Protein AF-A0A1F3NLD8-F1 (afdb_monomer)

Mean predicted aligned error: 16.27 Å

Solvent-accessible surface area (backbone atoms only — not comparable to full-atom values): 31834 Å² total; per-residue (Å²): 136,88,82,84,82,82,84,81,82,82,79,84,76,84,75,80,78,71,75,80,66,78,69,63,44,38,38,40,28,36,40,31,40,62,8,30,42,39,36,47,90,95,42,33,34,37,33,23,54,41,36,71,44,23,87,94,56,35,50,50,44,51,75,68,54,52,52,34,59,31,58,46,32,85,92,45,36,81,42,47,35,37,39,37,29,41,70,52,49,48,31,30,29,64,68,44,48,56,42,24,49,67,55,30,80,78,30,34,36,41,28,18,56,71,46,53,57,60,44,47,75,45,52,79,60,32,71,79,45,51,95,41,51,44,77,53,70,48,59,85,30,24,48,41,83,47,77,59,90,71,38,38,33,39,40,31,22,37,56,32,67,56,81,96,33,65,86,50,59,27,30,19,37,40,39,35,45,93,66,40,34,41,31,37,38,46,64,42,34,66,91,54,53,88,68,46,71,41,79,63,45,29,82,66,39,23,30,31,25,42,27,25,50,62,40,58,32,81,93,30,24,63,51,35,46,67,46,41,37,25,54,27,34,30,47,28,53,45,34,68,84,52,52,75,48,50,72,64,73,32,73,93,47,65,83,60,46,45,63,66,44,67,81,89,50,71,68,42,70,47,77,42,70,48,57,88,40,89,54,60,64,38,44,59,33,22,28,21,59,84,82,30,40,73,86,40,92,13,37,86,95,40,16,14,29,39,67,55,54,51,34,58,58,41,20,44,56,96,59,57,37,36,29,39,31,33,36,52,38,69,43,75,31,70,51,59,31,59,45,43,63,69,54,86,58,82,98,47,60,39,37,40,31,27,68,45,37,64,70,40,92,85,46,43,62,78,38,38,19,33,40,35,55,70,39,55,81,15,69,49,55,56,95,73,30,16,36,41,43,35,37,40,64,55,54,35,34,39,41,31,18,38,30,36,47,31,32,64,65,83,98,50,42,28,24,54,33,33,22,83,49,65,87,33,36,40,36,38,44,31,32,26,36,34,44,25,32,90,90,60,20,40,23,45,23,47,32,37,33,35,36,32,29,40,34,35,32,22,24,31,34,35,32,19,39,26,36,34,33,39,52,59,95,83,75,93,76,81,30,46,65,27,35,44,29,27,20,32,34,33,48,15,49,21,54,30,35,43,31,48,60,33,70,66,41,40,40,33,40,29,38,39,30,53,16,46,19,47,34,34,33,36,70,85,38,80,66,72,49,43,49,39,33,50,26,38,49,21,70,47,77,28,69,36,24,35,27,61,100,85,50,77,39,81,43,89,78,52,66,48,75,41,70,62,43,68,74,72,66,75,44,59,38,63,71,62,47,96,91,65,73,51,80,73,64,61,87,51,78,78,54,76,59,56,74,24,56,33,89,93,24,70,63,40,88,69,54,39,16,46,36,91,53,86,82,129

Radius of gyration: 28.59 Å; Cα contacts (8 Å, |Δi|>4): 1569; chains: 1; bounding box: 75×77×83 Å

Foldseek 3Di:
DDDDDDDDDDDDDPPPPDPCPLQLKWKWWFAWFLWIFIDHRPATEIFLNQAADQVVFTDHGDPVSNCCCLQLDPPNHPHAEYEAQWDDRSRDDLVSVLSNCVNNVNYAYEYAPRSLVSNCVPVVSCVVRVVRYDHDQDPALAWDWDDDPQKIKIWGQAAAPDPVCRVIRGTWIWIDGLLATETRRGRHDLVCNVSHDYDQQLVSAHQEYADEPNCLDLVNLVSVCRRHVHQEYEYGNHGLVVQVCSVVVCPVPVPSDHNYHYDNDRRDMDMGRGDVPPPLSQQEFEEELPQEDLPFPRHPVHHHNAPLSVLVVCAEAPGRHQHYEYWQDEHEAQAARENHHPHDCVVHAREYEYPAALQRLPDFPSRAYEYDYPYFQCRPPNVQSEGEHYEYAAARYEYGRHEYWFYQDPPHAYEDEEYPDAAHEHYEYALYEYDADPPGGAHNEPYEHHAAQAEYEQYEHELYAADYHHDDDDDDDAHYNAEYALAEAENYQECHEYEGHEQHYDAELYEHANYQEDYEYEPPHPHQEHEHEQYEHEHYNADYWYDDPPDIDHDDGYYHYYNYHYDFHFDADDLADPPDGDPPCVPPPQGSRHRHTDPPGPSNPSNRHSHPDDDD

pLDDT: mean 88.08, std 15.3, range [26.8, 98.88]

Structure (mmCIF, N/CA/C/O backbone):
data_AF-A0A1F3NLD8-F1
#
_entry.id   AF-A0A1F3NLD8-F1
#
loop_
_atom_site.group_PDB
_atom_site.id
_atom_site.type_symbol
_atom_site.label_atom_id
_atom_site.label_alt_id
_atom_site.label_comp_id
_atom_site.label_asym_id
_atom_site.label_entity_id
_atom_site.label_seq_id
_atom_site.pdbx_PDB_ins_code
_atom_site.Cartn_x
_atom_site.Cartn_y
_atom_site.Cartn_z
_atom_site.occupancy
_atom_site.B_iso_or_equiv
_atom_site.auth_seq_id
_atom_site.auth_comp_id
_atom_site.auth_asym_id
_atom_site.auth_atom_id
_atom_site.pdbx_PDB_model_num
ATOM 1 N N . MET A 1 1 ? -52.197 -52.052 -1.174 1.00 41.97 1 MET A N 1
ATOM 2 C CA . MET A 1 1 ? -51.041 -51.246 -1.622 1.00 41.97 1 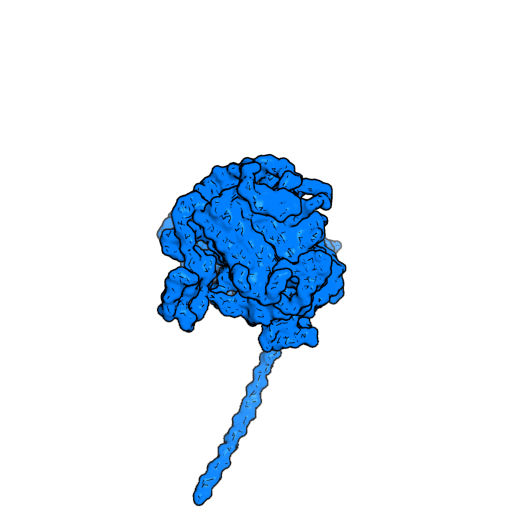MET A CA 1
ATOM 3 C C . MET A 1 1 ? -50.891 -50.098 -0.632 1.00 41.97 1 MET A C 1
ATOM 5 O O . MET A 1 1 ? -51.813 -49.304 -0.516 1.00 41.97 1 MET A O 1
ATOM 9 N N . LYS A 1 2 ? -49.842 -50.119 0.200 1.00 33.78 2 LYS A N 1
ATOM 10 C CA . LYS A 1 2 ? -49.621 -49.156 1.293 1.00 33.78 2 LYS A CA 1
ATOM 11 C C . LYS A 1 2 ? -49.072 -47.845 0.718 1.00 33.78 2 LYS A C 1
ATOM 13 O O . LYS A 1 2 ? -48.044 -47.886 0.050 1.00 33.78 2 LYS A O 1
ATOM 18 N N . LEU A 1 3 ? -49.722 -46.714 0.993 1.00 33.53 3 LEU A N 1
ATOM 19 C CA . LEU A 1 3 ? -49.124 -45.386 0.837 1.00 33.53 3 LEU A CA 1
ATOM 20 C C . LEU A 1 3 ? -48.505 -45.000 2.187 1.00 33.53 3 LEU A C 1
ATOM 22 O O . LEU A 1 3 ? -49.221 -44.868 3.177 1.00 33.53 3 LEU A O 1
ATOM 26 N N . ASN A 1 4 ? -47.180 -44.870 2.233 1.00 34.59 4 ASN A N 1
ATOM 27 C CA . ASN A 1 4 ? -46.464 -44.351 3.395 1.00 34.59 4 ASN A CA 1
ATOM 28 C C . ASN A 1 4 ? -46.577 -42.823 3.411 1.00 34.59 4 ASN A C 1
ATOM 30 O O . ASN A 1 4 ? -46.103 -42.155 2.495 1.00 34.59 4 ASN A O 1
ATOM 34 N N . LEU A 1 5 ? -47.189 -42.285 4.465 1.00 32.62 5 LEU A N 1
ATOM 35 C CA . LEU A 1 5 ? -47.195 -40.861 4.782 1.00 32.62 5 LEU A CA 1
ATOM 36 C C . LEU A 1 5 ? -45.910 -40.551 5.568 1.00 32.62 5 LEU A C 1
ATOM 38 O O . LEU A 1 5 ? -45.752 -41.003 6.701 1.00 32.62 5 LEU A O 1
ATOM 42 N N . ILE A 1 6 ? -44.968 -39.835 4.956 1.00 36.41 6 ILE A N 1
ATOM 43 C CA . ILE A 1 6 ? -43.751 -39.358 5.625 1.00 36.41 6 ILE A CA 1
ATOM 44 C C . ILE A 1 6 ? -44.083 -38.014 6.282 1.00 36.41 6 ILE A C 1
ATOM 46 O O . ILE A 1 6 ? -44.317 -37.025 5.593 1.00 36.41 6 ILE A O 1
ATOM 50 N N . TYR A 1 7 ? -44.104 -37.979 7.615 1.00 31.14 7 TYR A N 1
ATOM 51 C CA . TYR A 1 7 ? -44.131 -36.741 8.395 1.00 31.14 7 TYR A CA 1
ATOM 52 C C . TYR A 1 7 ? -42.697 -36.216 8.544 1.00 31.14 7 TYR A C 1
ATOM 54 O O . TYR A 1 7 ? -41.892 -36.811 9.258 1.00 31.14 7 TYR A O 1
ATOM 62 N N . ILE A 1 8 ? -42.372 -35.109 7.872 1.00 34.38 8 ILE A N 1
ATOM 63 C CA . ILE A 1 8 ? -41.111 -34.380 8.068 1.00 34.38 8 ILE A CA 1
ATOM 64 C C . ILE A 1 8 ? -41.337 -33.343 9.172 1.00 34.38 8 ILE A C 1
ATOM 66 O O . ILE A 1 8 ? -42.045 -32.357 8.977 1.00 34.38 8 ILE A O 1
ATOM 70 N N . PHE A 1 9 ? -40.744 -33.580 10.341 1.00 30.14 9 PHE A N 1
ATOM 71 C CA . PHE A 1 9 ? -40.618 -32.585 11.405 1.00 30.14 9 PHE A CA 1
ATOM 72 C C . PHE A 1 9 ? -39.581 -31.536 10.976 1.00 30.14 9 PHE A C 1
ATOM 74 O O . PHE A 1 9 ? -38.392 -31.835 10.896 1.00 30.14 9 PHE A O 1
ATOM 81 N N . PHE A 1 10 ? -40.020 -30.307 10.698 1.00 30.36 10 PHE A N 1
ATOM 82 C CA . PHE A 1 10 ? -39.120 -29.163 10.552 1.00 30.36 10 PHE A CA 1
ATOM 83 C C . PHE A 1 10 ? -38.750 -28.639 11.942 1.00 30.36 10 PHE A C 1
ATOM 85 O O . PHE A 1 10 ? -39.520 -27.925 12.584 1.00 30.36 10 PHE A O 1
ATOM 92 N N . THR A 1 11 ? -37.560 -28.999 12.414 1.00 28.92 11 THR A N 1
ATOM 93 C CA . THR A 1 11 ? -36.934 -28.351 13.568 1.00 28.92 11 THR A CA 1
ATOM 94 C C . THR A 1 11 ? -36.457 -26.968 13.124 1.00 28.92 11 THR A C 1
ATOM 96 O O . THR A 1 11 ? -35.502 -26.851 12.360 1.00 28.92 11 THR A O 1
ATOM 99 N N . PHE A 1 12 ? -37.137 -25.910 13.571 1.00 27.73 12 PHE A N 1
ATOM 100 C CA . PHE A 1 12 ? -36.680 -24.531 13.400 1.00 27.73 12 PHE A CA 1
ATOM 101 C C . PHE A 1 12 ? -35.401 -24.327 14.228 1.00 27.73 12 PHE A C 1
ATOM 103 O O . PHE A 1 12 ? -35.458 -24.122 15.439 1.00 27.73 12 PHE A O 1
ATOM 110 N N . ILE A 1 13 ? -34.237 -24.399 13.581 1.00 32.03 13 ILE A N 1
ATOM 111 C CA . ILE A 1 13 ? -32.993 -23.873 14.146 1.00 32.03 13 ILE A CA 1
ATOM 112 C C . ILE A 1 13 ? -33.021 -22.366 13.890 1.00 32.03 13 ILE A C 1
ATOM 114 O O . ILE A 1 13 ? -32.826 -21.911 12.764 1.00 32.03 13 ILE A O 1
ATOM 118 N N . LEU A 1 14 ? -33.300 -21.588 14.936 1.00 26.80 14 LEU A N 1
ATOM 119 C CA . LEU A 1 14 ? -33.039 -20.151 14.958 1.00 26.80 14 LEU A CA 1
ATOM 120 C C . LEU A 1 14 ? -31.521 -19.946 14.869 1.00 26.80 14 LEU A C 1
ATOM 122 O O . LEU A 1 14 ? -30.826 -19.918 15.882 1.00 26.80 14 LEU A O 1
ATOM 126 N N . ILE A 1 15 ? -30.998 -19.838 13.647 1.00 34.56 15 ILE A N 1
ATOM 127 C CA . ILE A 1 15 ? -29.650 -19.323 13.419 1.00 34.56 15 ILE A CA 1
ATOM 128 C C . ILE A 1 15 ? -29.742 -17.819 13.643 1.00 34.56 15 ILE A C 1
ATOM 130 O O . ILE A 1 15 ? -30.297 -17.074 12.835 1.00 34.56 15 ILE A O 1
ATOM 134 N N . ASN A 1 16 ? -29.250 -17.392 14.798 1.00 28.16 16 ASN A N 1
ATOM 135 C CA . ASN A 1 16 ? -29.065 -15.996 15.135 1.00 28.16 16 ASN A CA 1
ATOM 136 C C . ASN A 1 16 ? -27.980 -15.448 14.190 1.00 28.16 16 ASN A C 1
ATOM 138 O O . ASN A 1 16 ? -26.789 -15.572 14.470 1.00 28.16 16 ASN A O 1
ATOM 142 N N . ASN A 1 17 ? -28.382 -14.923 13.028 1.00 33.75 17 ASN A N 1
ATOM 143 C CA . ASN A 1 17 ? -27.496 -14.215 12.105 1.00 33.75 17 ASN A CA 1
ATOM 144 C C . ASN A 1 17 ? -27.123 -12.870 12.736 1.00 33.75 17 ASN A C 1
ATOM 146 O O . ASN A 1 17 ? -27.662 -11.820 12.388 1.00 33.75 17 ASN A O 1
ATOM 150 N N . GLY A 1 18 ? -26.212 -12.921 13.706 1.00 27.56 18 GLY A N 1
ATOM 151 C CA . GLY A 1 18 ? -25.460 -11.758 14.134 1.00 27.56 18 GLY A CA 1
ATOM 152 C C . GLY A 1 18 ? -24.678 -11.251 12.933 1.00 27.56 18 GLY A C 1
ATOM 153 O O . GLY A 1 18 ? -23.719 -11.880 12.497 1.00 27.56 18 GLY A O 1
ATOM 154 N N . ILE A 1 19 ? -25.133 -10.131 12.382 1.00 33.38 19 ILE A N 1
ATOM 155 C CA . ILE A 1 19 ? -24.363 -9.271 11.491 1.00 33.38 19 ILE A CA 1
ATOM 156 C C . ILE A 1 19 ? -22.992 -9.090 12.158 1.00 33.38 19 ILE A C 1
ATOM 158 O O . ILE A 1 19 ? -22.916 -8.521 13.248 1.00 33.38 19 ILE A O 1
ATOM 162 N N . LEU A 1 20 ? -21.922 -9.616 11.555 1.00 30.72 20 LEU A N 1
ATOM 163 C CA . LEU A 1 20 ? -20.548 -9.350 11.984 1.00 30.72 20 LEU A CA 1
ATOM 164 C C . LEU A 1 20 ? -20.231 -7.894 11.628 1.00 30.72 20 LEU A C 1
ATOM 166 O O . LEU A 1 20 ? -19.547 -7.601 10.653 1.00 30.72 20 LEU A O 1
ATOM 170 N N . TYR A 1 21 ? -20.761 -6.960 12.418 1.00 34.06 21 TYR A N 1
ATOM 171 C CA . TYR A 1 21 ? -20.132 -5.660 12.572 1.00 34.06 21 TYR A CA 1
ATOM 172 C C . TYR A 1 21 ? -18.683 -5.947 12.964 1.00 34.06 21 TYR A C 1
ATOM 174 O O . TYR A 1 21 ? -18.454 -6.613 13.977 1.00 34.06 21 TYR A O 1
ATOM 182 N N . GLY A 1 22 ? -17.715 -5.501 12.157 1.00 44.06 22 GLY A N 1
ATOM 183 C CA . GLY A 1 22 ? -16.320 -5.476 12.586 1.00 44.06 22 GLY A CA 1
ATOM 184 C C . GLY A 1 22 ? -16.294 -4.836 13.968 1.00 44.06 22 GLY A C 1
ATOM 185 O O . GLY A 1 22 ? -16.783 -3.720 14.143 1.00 44.06 22 GLY A O 1
ATOM 186 N N . ASN A 1 23 ? -15.881 -5.596 14.979 1.00 56.28 23 ASN A N 1
ATOM 187 C CA . ASN A 1 23 ? -16.022 -5.164 16.360 1.00 56.28 23 ASN A CA 1
ATOM 188 C C . ASN A 1 23 ? -15.139 -3.919 16.517 1.00 56.28 23 ASN A C 1
ATOM 190 O O . ASN A 1 23 ? -13.928 -4.045 16.364 1.00 56.28 23 ASN A O 1
ATOM 194 N N . ASN A 1 24 ? -15.700 -2.723 16.747 1.00 77.12 24 ASN A N 1
ATOM 195 C CA . ASN A 1 24 ? -14.964 -1.443 16.861 1.00 77.12 24 ASN A CA 1
ATOM 196 C C . ASN A 1 24 ? -14.190 -1.347 18.181 1.00 77.12 24 ASN A C 1
ATOM 198 O O . ASN A 1 24 ? -14.251 -0.368 18.923 1.00 77.12 24 ASN A O 1
ATOM 202 N N . THR A 1 25 ? -13.518 -2.431 18.521 1.00 88.25 25 THR A N 1
ATOM 203 C CA . THR A 1 25 ? -12.929 -2.646 19.815 1.00 88.25 25 THR A CA 1
ATOM 204 C C . THR A 1 25 ? -11.497 -3.088 19.656 1.00 88.25 25 THR A C 1
ATOM 206 O O . THR A 1 25 ? -11.196 -3.950 18.827 1.00 88.25 25 THR A O 1
ATOM 209 N N . ILE A 1 26 ? -10.651 -2.546 20.513 1.00 96.31 26 ILE A N 1
ATOM 210 C CA . ILE A 1 26 ? -9.316 -3.055 20.779 1.00 96.31 26 ILE A CA 1
ATOM 211 C C . ILE A 1 26 ? -9.384 -3.713 22.151 1.00 96.31 26 ILE A C 1
ATOM 213 O O . ILE A 1 26 ? -9.792 -3.082 23.131 1.00 96.31 26 ILE A O 1
ATOM 217 N N . SER A 1 27 ? -9.025 -4.990 22.230 1.00 97.19 27 SER A N 1
ATOM 218 C CA . SER A 1 27 ? -8.892 -5.663 23.519 1.00 97.19 27 SER A CA 1
ATOM 219 C C . SER A 1 27 ? -7.446 -5.584 23.978 1.00 97.19 27 SER A C 1
ATOM 221 O O . SER A 1 27 ? -6.538 -5.968 23.250 1.00 97.19 27 SER A O 1
ATOM 223 N N . VAL A 1 28 ? -7.235 -5.111 25.201 1.00 98.50 28 VAL A N 1
ATOM 224 C CA . VAL A 1 28 ? -5.916 -5.049 25.830 1.00 98.50 28 VAL A CA 1
ATOM 225 C C . VAL A 1 28 ? -5.967 -5.855 27.117 1.00 98.50 28 VAL A C 1
ATOM 227 O O . VAL A 1 28 ? -6.771 -5.567 28.008 1.00 98.50 28 VAL A O 1
ATOM 230 N N . THR A 1 29 ? -5.115 -6.868 27.215 1.00 98.38 29 THR A N 1
ATOM 231 C CA . THR A 1 29 ? -4.872 -7.619 28.446 1.00 98.38 29 THR A CA 1
ATOM 232 C C . THR A 1 29 ? -3.544 -7.169 29.033 1.00 98.38 29 THR A C 1
ATOM 234 O O . THR A 1 29 ? -2.499 -7.306 28.400 1.00 98.38 29 THR A O 1
ATOM 237 N N . TYR A 1 30 ? -3.588 -6.630 30.248 1.00 98.44 30 TYR A N 1
ATOM 238 C CA . TYR A 1 30 ? -2.396 -6.224 30.982 1.00 98.44 30 TYR A CA 1
ATOM 239 C C . TYR A 1 30 ? -1.665 -7.448 31.522 1.00 98.44 30 TYR A C 1
ATOM 241 O O . TYR A 1 30 ? -2.232 -8.189 32.322 1.00 98.44 30 TYR A O 1
ATOM 249 N N . ILE A 1 31 ? -0.422 -7.667 31.098 1.00 98.19 31 ILE A N 1
ATOM 250 C CA . ILE A 1 31 ? 0.410 -8.770 31.589 1.00 98.19 31 ILE A CA 1
ATOM 251 C C . ILE A 1 31 ? 1.012 -8.343 32.934 1.00 98.19 31 ILE A C 1
ATOM 253 O O . ILE A 1 31 ? 0.615 -8.863 33.979 1.00 98.19 31 ILE A O 1
ATOM 257 N N . ALA A 1 32 ? 1.922 -7.367 32.904 1.00 97.25 32 ALA A N 1
ATOM 258 C CA . ALA A 1 32 ? 2.483 -6.639 34.044 1.00 97.25 32 ALA A CA 1
ATOM 259 C C . ALA A 1 32 ? 3.378 -5.493 33.522 1.00 97.25 32 ALA A C 1
ATOM 261 O O . ALA A 1 32 ? 3.813 -5.553 32.382 1.00 97.25 32 ALA A O 1
ATOM 262 N N . ASN A 1 33 ? 3.696 -4.489 34.343 1.00 96.88 33 ASN A N 1
ATOM 263 C CA . ASN A 1 33 ? 4.554 -3.334 34.017 1.00 96.88 33 ASN A CA 1
ATOM 264 C C . ASN A 1 33 ? 4.178 -2.585 32.715 1.00 96.88 33 ASN A C 1
ATOM 266 O O . ASN A 1 33 ? 3.201 -1.835 32.699 1.00 96.88 33 ASN A O 1
ATOM 270 N N . CYS A 1 34 ? 4.960 -2.788 31.655 1.00 95.50 34 CYS A N 1
ATOM 271 C CA . CYS A 1 34 ? 4.807 -2.302 30.280 1.00 95.50 34 CYS A CA 1
ATOM 272 C C . CYS A 1 34 ? 4.318 -3.407 29.322 1.00 95.50 34 CYS A C 1
ATOM 274 O O . CYS A 1 34 ? 4.110 -3.170 28.142 1.00 95.50 34 CYS A O 1
ATOM 276 N N . GLY A 1 35 ? 4.105 -4.620 29.828 1.00 98.31 35 GLY A N 1
ATOM 277 C CA . GLY A 1 35 ? 3.708 -5.783 29.058 1.00 98.31 35 GLY A CA 1
ATOM 278 C C . GLY A 1 35 ? 2.213 -5.858 28.788 1.00 98.31 35 GLY A C 1
ATOM 279 O O . GLY A 1 35 ? 1.398 -5.915 29.720 1.00 98.31 35 GLY A O 1
ATOM 280 N N . PHE A 1 36 ? 1.849 -5.970 27.512 1.00 98.75 36 PHE A N 1
ATOM 281 C CA . PHE A 1 36 ? 0.462 -6.098 27.068 1.00 98.75 36 PHE A CA 1
ATOM 282 C C . PHE A 1 36 ? 0.289 -7.182 26.007 1.00 98.75 36 PHE A C 1
ATOM 284 O O . PHE A 1 36 ? 1.132 -7.371 25.131 1.00 98.75 36 PHE A O 1
ATOM 291 N N . LEU A 1 37 ? -0.859 -7.856 26.063 1.00 98.69 37 LEU A N 1
ATOM 292 C CA . LEU A 1 37 ? -1.423 -8.597 24.941 1.00 98.69 37 LEU A CA 1
ATOM 293 C C . LEU A 1 37 ? -2.521 -7.734 24.315 1.00 98.69 37 LEU A C 1
ATOM 295 O O . LEU A 1 37 ? -3.524 -7.430 24.965 1.00 98.69 37 LEU A O 1
ATOM 299 N N . VAL A 1 38 ? -2.320 -7.345 23.065 1.00 98.50 38 VAL A N 1
ATOM 300 C CA . VAL A 1 38 ? -3.222 -6.506 22.280 1.00 98.50 38 VAL A CA 1
ATOM 301 C C . VAL A 1 38 ? -3.880 -7.367 21.208 1.00 98.50 38 VAL A C 1
ATOM 303 O O . VAL A 1 38 ? -3.201 -8.033 20.429 1.00 98.50 38 VAL A O 1
ATOM 306 N N . GLU A 1 39 ? -5.208 -7.355 21.170 1.00 97.44 39 GLU A N 1
ATOM 307 C CA . GLU A 1 39 ? -6.008 -8.055 20.169 1.00 97.44 39 GLU A CA 1
ATOM 308 C C . GLU A 1 39 ? -6.817 -7.032 19.363 1.00 97.44 39 GLU A C 1
ATOM 310 O O . GLU A 1 39 ? -7.649 -6.297 19.918 1.00 97.44 39 GLU A O 1
ATOM 315 N N . ILE A 1 40 ? -6.557 -6.987 18.055 1.00 94.50 40 ILE A N 1
ATOM 316 C CA . ILE A 1 40 ? -7.223 -6.110 17.089 1.00 94.50 40 ILE A CA 1
ATOM 317 C C . ILE A 1 40 ? -7.675 -6.965 15.910 1.00 94.50 40 ILE A C 1
ATOM 319 O O . ILE A 1 40 ? -6.847 -7.513 15.190 1.00 94.50 40 ILE A O 1
ATOM 323 N N . ASP A 1 41 ? -8.989 -7.070 15.714 1.00 88.50 41 ASP A N 1
ATOM 324 C CA . ASP A 1 41 ? -9.587 -7.986 14.736 1.00 88.50 41 ASP A CA 1
ATOM 325 C C . ASP A 1 41 ? -9.088 -9.429 14.928 1.00 88.50 41 ASP A C 1
ATOM 327 O O . ASP A 1 41 ? -9.310 -10.011 15.989 1.00 88.50 41 ASP A O 1
ATOM 331 N N . ASP A 1 42 ? -8.435 -10.005 13.922 1.00 88.06 42 ASP A N 1
ATOM 332 C CA . ASP A 1 42 ? -7.842 -11.342 13.935 1.00 88.06 42 ASP A CA 1
ATOM 333 C C . ASP A 1 42 ? -6.353 -11.343 14.330 1.00 88.06 42 ASP A C 1
ATOM 335 O O . ASP A 1 42 ? -5.711 -12.393 14.302 1.00 88.06 42 ASP A O 1
ATOM 339 N N . GLN A 1 43 ? -5.799 -10.185 14.708 1.00 94.56 43 GLN A N 1
ATOM 340 C CA . GLN A 1 43 ? -4.396 -10.028 15.086 1.00 94.56 43 GLN A CA 1
ATOM 341 C C . GLN A 1 43 ? -4.224 -10.054 16.604 1.00 94.56 43 GLN A C 1
ATOM 343 O O . GLN A 1 43 ? -4.896 -9.327 17.338 1.00 94.56 43 GLN A O 1
ATOM 348 N N . LYS A 1 44 ? -3.263 -10.852 17.066 1.00 97.25 44 LYS A N 1
ATOM 349 C CA . LYS A 1 44 ? -2.857 -11.003 18.461 1.00 97.25 44 LYS A CA 1
ATOM 350 C C . LYS A 1 44 ? -1.372 -10.665 18.611 1.00 97.25 44 LYS A C 1
ATOM 352 O O . LYS A 1 44 ? -0.504 -11.325 18.033 1.00 97.25 44 LYS A O 1
ATOM 357 N N . ILE A 1 45 ? -1.094 -9.618 19.385 1.00 98.56 45 ILE A N 1
ATOM 358 C CA . ILE A 1 45 ? 0.209 -8.950 19.458 1.00 98.56 45 ILE A CA 1
ATOM 359 C C . ILE A 1 45 ? 0.660 -8.874 20.918 1.00 98.56 45 ILE A C 1
ATOM 361 O O . ILE A 1 45 ? -0.081 -8.379 21.765 1.00 98.56 45 ILE A O 1
ATOM 365 N N . ILE A 1 46 ? 1.870 -9.340 21.223 1.00 98.69 46 ILE A N 1
ATOM 366 C CA . ILE A 1 46 ? 2.513 -9.126 22.529 1.00 98.69 46 ILE A CA 1
ATOM 367 C C . ILE A 1 46 ? 3.496 -7.965 22.400 1.00 98.69 46 ILE A C 1
ATOM 369 O O . ILE A 1 46 ? 4.300 -7.952 21.473 1.00 98.69 46 ILE A O 1
ATOM 373 N N . ILE A 1 47 ? 3.461 -7.022 23.339 1.00 98.69 47 ILE A N 1
ATOM 374 C CA . ILE A 1 47 ? 4.391 -5.886 23.414 1.00 98.69 47 ILE A CA 1
ATOM 375 C C . ILE A 1 47 ? 4.992 -5.882 24.812 1.00 98.69 47 ILE A C 1
ATOM 377 O O . ILE A 1 47 ? 4.222 -5.922 25.771 1.00 98.69 47 ILE A O 1
ATOM 381 N N . ASP A 1 48 ? 6.324 -5.920 24.917 1.00 98.44 48 ASP A N 1
ATOM 382 C CA . ASP A 1 48 ? 7.095 -5.889 26.176 1.00 98.44 48 ASP A CA 1
ATOM 383 C C . ASP A 1 48 ? 6.567 -6.843 27.267 1.00 98.44 48 ASP A C 1
ATOM 385 O O . ASP A 1 48 ? 6.633 -6.577 28.461 1.00 98.44 48 ASP A O 1
ATOM 389 N N . GLY A 1 49 ? 5.975 -7.972 26.864 1.00 97.62 49 GLY A N 1
ATOM 390 C CA . GLY A 1 49 ? 5.291 -8.898 27.775 1.00 97.62 49 GLY A CA 1
ATOM 391 C C . GLY A 1 49 ? 6.128 -10.093 28.225 1.00 97.62 49 GLY A C 1
ATOM 392 O O . GLY A 1 49 ? 5.704 -10.843 29.102 1.00 97.62 49 GLY A O 1
ATOM 393 N N . LEU A 1 50 ? 7.292 -10.310 27.610 1.00 98.38 50 LEU A N 1
ATOM 394 C CA . LEU A 1 50 ? 8.118 -11.506 27.786 1.00 98.38 50 LEU A CA 1
ATOM 395 C C . LEU A 1 50 ? 9.314 -11.198 28.685 1.00 98.38 50 LEU A C 1
ATOM 397 O O . LEU A 1 50 ? 10.444 -11.149 28.210 1.00 98.38 50 LEU A O 1
ATOM 401 N N . PHE A 1 51 ? 9.049 -10.992 29.975 1.00 98.19 51 PHE A N 1
ATOM 402 C CA . PHE A 1 51 ? 10.059 -10.661 30.979 1.00 98.19 51 PHE A CA 1
ATOM 403 C C . PHE A 1 51 ? 9.777 -11.324 32.337 1.00 98.19 51 PHE A C 1
ATOM 405 O O . PHE A 1 51 ? 8.647 -11.727 32.632 1.00 98.19 51 PHE A O 1
ATOM 412 N N . LYS A 1 52 ? 10.809 -11.442 33.184 1.00 97.12 52 LYS A N 1
ATOM 413 C CA . LYS A 1 52 ? 10.715 -12.075 34.518 1.00 97.12 52 LYS A CA 1
ATOM 414 C C . LYS A 1 52 ? 10.935 -11.099 35.672 1.00 97.12 52 LYS A C 1
ATOM 416 O O . LYS A 1 52 ? 10.405 -11.317 36.765 1.00 97.12 52 LYS A O 1
ATOM 421 N N . LEU A 1 53 ? 11.755 -10.073 35.456 1.00 95.75 53 LEU A N 1
ATOM 422 C CA . LEU A 1 53 ? 12.249 -9.171 36.492 1.00 95.75 53 LEU A CA 1
ATOM 423 C C . LEU A 1 53 ? 11.638 -7.780 36.321 1.00 95.75 53 LEU A C 1
ATOM 425 O O . LEU A 1 53 ? 11.030 -7.480 35.315 1.00 95.75 53 LEU A O 1
ATOM 429 N N . GLY A 1 54 ? 11.697 -6.958 37.360 1.00 92.25 54 GLY A N 1
ATOM 430 C CA . GLY A 1 54 ? 11.022 -5.656 37.387 1.00 92.25 54 GLY A CA 1
ATOM 431 C C . GLY A 1 54 ? 11.851 -4.605 38.106 1.00 92.25 54 GLY A C 1
ATOM 432 O O . GLY A 1 54 ? 11.291 -3.752 38.790 1.00 92.25 54 GLY A O 1
ATOM 433 N N . HIS A 1 55 ? 13.181 -4.763 38.137 1.00 90.75 55 HIS A N 1
ATOM 434 C CA . HIS A 1 55 ? 14.092 -3.927 38.928 1.00 90.75 55 HIS A CA 1
ATOM 435 C C . HIS A 1 55 ? 13.737 -3.811 40.426 1.00 90.75 55 HIS A C 1
ATOM 437 O O . HIS A 1 55 ? 14.104 -2.845 41.093 1.00 90.75 55 HIS A O 1
ATOM 443 N N . LYS A 1 56 ? 12.991 -4.785 40.978 1.00 89.31 56 LYS A N 1
ATOM 444 C CA . LYS A 1 56 ? 12.377 -4.732 42.327 1.00 89.31 56 LYS A CA 1
ATOM 445 C C . LYS A 1 56 ? 11.498 -3.489 42.566 1.00 89.31 56 LYS A C 1
ATOM 447 O O . LYS A 1 56 ? 11.201 -3.162 43.713 1.00 89.31 56 LYS A O 1
ATOM 452 N N . ARG A 1 57 ? 11.095 -2.809 41.493 1.00 92.06 57 ARG A N 1
ATOM 453 C CA . ARG A 1 57 ? 10.324 -1.562 41.490 1.00 92.06 57 ARG A CA 1
ATOM 454 C C . ARG A 1 57 ? 8.967 -1.758 40.821 1.00 92.06 57 ARG A C 1
ATOM 456 O O . ARG A 1 57 ? 7.962 -1.284 41.343 1.00 92.06 57 ARG A O 1
ATOM 463 N N . TYR A 1 58 ? 8.951 -2.461 39.696 1.00 95.50 58 TYR A N 1
ATOM 464 C CA . TYR A 1 58 ? 7.790 -2.641 38.840 1.00 95.50 58 TYR A CA 1
ATOM 465 C C . TYR A 1 58 ? 7.147 -4.023 39.018 1.00 95.50 58 TYR A C 1
ATOM 467 O O . TYR A 1 58 ? 7.834 -4.995 39.360 1.00 95.50 58 TYR A O 1
ATOM 475 N N . PRO A 1 59 ? 5.825 -4.136 38.799 1.00 94.62 59 PRO A N 1
ATOM 476 C CA . PRO A 1 59 ? 5.128 -5.413 38.881 1.00 94.62 59 PRO A CA 1
ATOM 477 C C . PRO A 1 59 ? 5.604 -6.378 37.789 1.00 94.62 59 PRO A C 1
ATOM 479 O O . PRO A 1 59 ? 5.723 -6.009 36.629 1.00 94.62 59 PRO A O 1
ATOM 482 N N . THR A 1 60 ? 5.805 -7.647 38.142 1.00 97.25 60 THR A N 1
ATOM 483 C CA . THR A 1 60 ? 6.225 -8.705 37.205 1.00 97.25 60 THR A CA 1
ATOM 484 C C . THR A 1 60 ? 5.101 -9.708 36.937 1.00 97.25 60 THR A C 1
ATOM 486 O O . THR A 1 60 ? 4.241 -9.895 37.808 1.00 97.25 60 THR A O 1
ATOM 489 N N . PRO A 1 61 ? 5.064 -10.390 35.777 1.00 96.25 61 PRO A N 1
ATOM 490 C CA . PRO A 1 61 ? 4.120 -11.485 35.571 1.00 96.25 61 PRO A CA 1
ATOM 491 C C . PRO A 1 61 ? 4.385 -12.592 36.596 1.00 96.25 61 PRO A C 1
ATOM 493 O O . PRO A 1 61 ? 5.537 -12.911 36.892 1.00 96.25 61 PRO A O 1
ATOM 496 N N . ASP A 1 62 ? 3.330 -13.182 37.159 1.00 94.94 62 ASP A N 1
ATOM 497 C CA . ASP A 1 62 ? 3.496 -14.318 38.069 1.00 94.94 62 ASP A CA 1
ATOM 498 C C . ASP A 1 62 ? 4.004 -15.568 37.326 1.00 94.94 62 ASP A C 1
ATOM 500 O O . ASP A 1 62 ? 3.934 -15.668 36.100 1.00 94.94 62 ASP A O 1
ATOM 504 N N . THR A 1 63 ? 4.506 -16.557 38.068 1.00 95.56 63 THR A N 1
ATOM 505 C CA . THR A 1 63 ? 5.084 -17.779 37.485 1.00 95.56 63 THR A CA 1
ATOM 506 C C . THR A 1 63 ? 4.104 -18.540 36.587 1.00 95.56 63 THR A C 1
ATOM 508 O O . THR A 1 63 ? 4.534 -19.191 35.636 1.00 95.56 63 THR A O 1
ATOM 511 N N . SER A 1 64 ? 2.798 -18.488 36.865 1.00 95.00 64 SER A N 1
ATOM 512 C CA . SER A 1 64 ? 1.801 -19.164 36.027 1.00 95.00 64 SER A CA 1
ATOM 513 C C . SER A 1 64 ? 1.607 -18.440 34.693 1.00 95.00 64 SER A C 1
ATOM 515 O O . SER A 1 64 ? 1.609 -19.082 33.644 1.00 95.00 64 SER A O 1
ATOM 517 N N . THR A 1 65 ? 1.580 -17.109 34.718 1.00 96.50 65 THR A N 1
ATOM 518 C CA . THR A 1 65 ? 1.523 -16.245 33.536 1.00 96.50 65 THR A CA 1
ATOM 519 C C . THR A 1 65 ? 2.789 -16.384 32.689 1.00 96.50 65 THR A C 1
ATOM 521 O O . THR A 1 65 ? 2.688 -16.567 31.479 1.00 96.50 65 THR A O 1
ATOM 524 N N . GLN A 1 66 ? 3.976 -16.402 33.309 1.00 97.56 66 GLN A N 1
ATOM 525 C CA . GLN A 1 66 ? 5.253 -16.630 32.614 1.00 97.56 66 GLN A CA 1
ATOM 526 C C . GLN A 1 66 ? 5.272 -17.964 31.854 1.00 97.56 66 GLN A C 1
ATOM 528 O O . GLN A 1 66 ? 5.735 -18.018 30.717 1.00 97.56 66 GLN A O 1
ATOM 533 N N . ARG A 1 67 ? 4.736 -19.039 32.452 1.00 96.50 67 ARG A N 1
ATOM 534 C CA . ARG A 1 67 ? 4.613 -20.341 31.773 1.00 96.50 67 ARG A CA 1
ATOM 535 C C . ARG A 1 67 ? 3.655 -20.271 30.588 1.00 96.50 67 ARG A C 1
ATOM 537 O O . ARG A 1 67 ? 3.991 -20.788 29.527 1.00 96.50 67 ARG A O 1
ATOM 544 N N . LEU A 1 68 ? 2.497 -19.625 30.749 1.00 96.19 68 LEU A N 1
ATOM 545 C CA . LEU A 1 68 ? 1.513 -19.493 29.672 1.00 96.19 68 LEU A CA 1
ATOM 546 C C . LEU A 1 68 ? 2.084 -18.714 28.478 1.00 96.19 68 LEU A C 1
ATOM 548 O O . LEU A 1 68 ? 1.985 -19.198 27.350 1.00 96.19 68 LEU A O 1
ATOM 552 N N . LEU A 1 69 ? 2.759 -17.587 28.735 1.00 96.88 69 LEU A N 1
ATOM 553 C CA . LEU A 1 69 ? 3.370 -16.704 27.729 1.00 96.88 69 LEU A CA 1
ATOM 554 C C . LEU A 1 69 ? 4.290 -17.426 26.738 1.00 96.88 69 LEU A C 1
ATOM 556 O O . LEU A 1 69 ? 4.342 -17.073 25.561 1.00 96.88 69 LEU A O 1
ATOM 560 N N . VAL A 1 70 ? 5.017 -18.442 27.200 1.00 97.44 70 VAL A N 1
ATOM 561 C CA . VAL A 1 70 ? 5.983 -19.172 26.370 1.00 97.44 70 VAL A CA 1
ATOM 562 C C . VAL A 1 70 ? 5.442 -20.498 25.837 1.00 97.44 70 VAL A C 1
ATOM 564 O O . VAL A 1 70 ? 6.148 -21.174 25.100 1.00 97.44 70 VAL A O 1
ATOM 567 N N . SER A 1 71 ? 4.220 -20.898 26.197 1.00 92.06 71 SER A N 1
ATOM 568 C CA . SER A 1 71 ? 3.702 -22.256 25.948 1.00 92.06 71 SER A CA 1
ATOM 569 C C . SER A 1 71 ? 2.770 -22.402 24.739 1.00 92.06 71 SER A C 1
ATOM 571 O O . SER A 1 71 ? 2.365 -23.526 24.451 1.00 92.06 71 SER A O 1
ATOM 573 N N . ASN A 1 72 ? 2.439 -21.306 24.036 1.00 92.25 72 ASN A N 1
ATOM 574 C CA . ASN A 1 72 ? 1.424 -21.279 22.965 1.00 92.25 72 ASN A CA 1
ATOM 575 C C . ASN A 1 72 ? 0.076 -21.864 23.446 1.00 92.25 72 ASN A C 1
ATOM 577 O O . ASN A 1 72 ? -0.527 -22.731 22.816 1.00 92.25 72 ASN A O 1
ATOM 581 N N . GLN A 1 73 ? -0.360 -21.420 24.627 1.00 90.19 73 GLN A N 1
ATOM 582 C CA . GLN A 1 73 ? -1.636 -21.787 25.240 1.00 90.19 73 GLN A CA 1
ATOM 583 C C . GLN A 1 73 ? -2.475 -20.539 25.465 1.00 90.19 73 GLN A C 1
ATOM 585 O O . GLN A 1 73 ? -1.932 -19.474 25.758 1.00 90.19 73 GLN A O 1
ATOM 590 N N . TYR A 1 74 ? -3.799 -20.690 25.397 1.00 89.50 74 TYR A N 1
ATOM 591 C CA . TYR A 1 74 ? -4.740 -19.620 25.713 1.00 89.50 74 TYR A CA 1
ATOM 592 C C . TYR A 1 74 ? -4.384 -18.935 27.053 1.00 89.50 74 TYR A C 1
ATOM 594 O O . TYR A 1 74 ? -4.156 -19.632 28.045 1.00 89.50 74 TYR A O 1
ATOM 602 N N . PRO A 1 75 ? -4.360 -17.589 27.129 1.00 92.88 75 PRO A N 1
ATOM 603 C CA . PRO A 1 75 ? -4.738 -16.623 26.087 1.00 92.88 75 PRO A CA 1
ATOM 604 C C . PRO A 1 75 ? -3.617 -16.253 25.091 1.00 92.88 75 PRO A C 1
ATOM 606 O O . PRO A 1 75 ? -3.860 -15.470 24.174 1.00 92.88 75 PRO A O 1
ATOM 609 N N . PHE A 1 76 ? -2.408 -16.795 25.249 1.00 95.56 76 PHE A N 1
ATOM 610 C CA . PHE A 1 76 ? -1.213 -16.492 24.446 1.00 95.56 76 PHE A CA 1
ATOM 611 C C . PHE A 1 76 ? -0.953 -17.512 23.325 1.00 95.56 76 PHE A C 1
ATOM 613 O O . PHE A 1 76 ? 0.187 -17.725 22.916 1.00 95.56 76 PHE A O 1
ATOM 620 N N . ASP A 1 77 ? -2.001 -18.176 22.851 1.00 91.88 77 ASP A N 1
ATOM 621 C CA . ASP A 1 77 ? -1.970 -19.020 21.665 1.00 91.88 77 ASP A CA 1
ATOM 622 C C . ASP A 1 77 ? -2.149 -18.191 20.387 1.00 91.88 77 ASP A C 1
ATOM 624 O O . ASP A 1 77 ? -2.791 -17.141 20.412 1.00 91.88 77 ASP A O 1
ATOM 628 N N . ASN A 1 78 ? -1.633 -18.671 19.253 1.00 92.81 78 ASN A N 1
ATOM 629 C CA . ASN A 1 78 ? -1.794 -18.020 17.941 1.00 92.81 78 ASN A CA 1
ATOM 630 C C . ASN A 1 78 ? -1.276 -16.568 17.898 1.00 92.81 78 ASN A C 1
ATOM 632 O O . ASN A 1 78 ? -1.908 -15.696 17.307 1.00 92.81 78 ASN A O 1
ATOM 636 N N . ILE A 1 79 ? -0.135 -16.293 18.537 1.00 97.38 79 ILE A N 1
ATOM 637 C CA . ILE A 1 79 ? 0.505 -14.972 18.465 1.00 97.38 79 ILE A CA 1
ATOM 638 C C . ILE A 1 79 ? 0.942 -14.688 17.022 1.00 97.38 79 ILE A C 1
ATOM 640 O O . ILE A 1 79 ? 1.690 -15.468 16.430 1.00 97.38 79 ILE A O 1
ATOM 644 N N . ASN A 1 80 ? 0.514 -13.555 16.466 1.00 96.69 80 ASN A N 1
ATOM 645 C CA . ASN A 1 80 ? 0.948 -13.093 15.146 1.00 96.69 80 ASN A CA 1
ATOM 646 C C . ASN A 1 80 ? 2.292 -12.364 15.244 1.00 96.69 80 ASN A C 1
ATOM 648 O O . ASN A 1 80 ? 3.176 -12.543 14.401 1.00 96.69 80 ASN A O 1
ATOM 652 N N . LEU A 1 81 ? 2.442 -11.539 16.281 1.00 98.50 81 LEU A N 1
ATOM 653 C CA . LEU A 1 81 ? 3.549 -10.605 16.412 1.00 98.50 81 LEU A CA 1
ATOM 654 C C . LEU A 1 81 ? 3.978 -10.422 17.870 1.00 98.50 81 LEU A C 1
ATOM 656 O O . LEU A 1 81 ? 3.152 -10.297 18.772 1.00 98.50 81 LEU A O 1
ATOM 660 N N . ILE A 1 82 ? 5.288 -10.360 18.071 1.00 98.81 82 ILE A N 1
ATOM 661 C CA . ILE A 1 82 ? 5.938 -9.980 19.320 1.00 98.81 82 ILE A CA 1
ATOM 662 C C . ILE A 1 82 ? 6.749 -8.714 19.045 1.00 98.81 82 ILE A C 1
ATOM 664 O O . ILE A 1 82 ? 7.490 -8.644 18.062 1.00 98.81 82 ILE A O 1
ATOM 668 N N . LEU A 1 83 ? 6.607 -7.723 19.916 1.00 98.88 83 LEU A N 1
ATOM 669 C CA . LEU A 1 83 ? 7.327 -6.460 19.892 1.00 98.88 83 LEU A CA 1
ATOM 670 C C . LEU A 1 83 ? 8.125 -6.320 21.186 1.00 98.88 83 LEU A C 1
ATOM 672 O O . LEU A 1 83 ? 7.583 -6.524 22.273 1.00 98.88 83 LEU A O 1
ATOM 676 N N . VAL A 1 84 ? 9.405 -5.983 21.051 1.00 98.88 84 VAL A N 1
ATOM 677 C CA . VAL A 1 84 ? 10.285 -5.667 22.182 1.00 98.88 84 VAL A CA 1
ATOM 678 C C . VAL A 1 84 ? 10.870 -4.281 21.958 1.00 98.88 84 VAL A C 1
ATOM 680 O O . VAL A 1 84 ? 11.521 -4.053 20.936 1.00 98.88 84 VAL A O 1
ATOM 683 N N . SER A 1 85 ? 10.625 -3.361 22.889 1.00 98.50 85 SER A N 1
ATOM 684 C CA . SER A 1 85 ? 11.046 -1.961 22.777 1.00 98.50 85 SER A CA 1
ATOM 685 C C . SER A 1 85 ? 12.546 -1.794 22.991 1.00 98.50 85 SER A C 1
ATOM 687 O O . SER A 1 85 ? 13.174 -1.052 22.240 1.00 98.50 85 SER A O 1
ATOM 689 N N . HIS A 1 86 ? 13.121 -2.480 23.985 1.00 98.38 86 HIS A N 1
ATOM 690 C CA . HIS A 1 86 ? 14.550 -2.472 24.313 1.00 98.38 86 HIS A CA 1
ATOM 691 C C . HIS A 1 86 ? 14.926 -3.620 25.273 1.00 98.38 86 HIS A C 1
ATOM 693 O O . HIS A 1 86 ? 14.108 -4.480 25.588 1.00 98.38 86 HIS A O 1
ATOM 699 N N . THR A 1 87 ? 16.188 -3.670 25.710 1.00 97.31 87 THR A N 1
ATOM 700 C CA . THR A 1 87 ? 16.799 -4.821 26.404 1.00 97.31 87 THR A CA 1
ATOM 701 C C . THR A 1 87 ? 16.719 -4.812 27.933 1.00 97.31 87 THR A C 1
ATOM 703 O O . THR A 1 87 ? 17.294 -5.706 28.556 1.00 97.31 87 THR A O 1
ATOM 706 N N . HIS A 1 88 ? 16.059 -3.840 28.570 1.00 97.31 88 HIS A N 1
ATOM 707 C CA . HIS A 1 88 ? 15.956 -3.829 30.033 1.00 97.31 88 HIS A CA 1
ATOM 708 C C . HIS A 1 88 ? 15.131 -5.014 30.564 1.00 97.31 88 HIS A C 1
ATOM 710 O O . HIS A 1 88 ? 14.203 -5.499 29.913 1.00 97.31 88 HIS A O 1
ATOM 716 N N . GLU A 1 89 ? 15.491 -5.500 31.760 1.00 96.25 89 GLU A N 1
ATOM 717 C CA . GLU A 1 89 ? 14.990 -6.768 32.326 1.00 96.25 89 GLU A CA 1
ATOM 718 C C . GLU A 1 89 ? 13.492 -6.755 32.672 1.00 96.25 89 GLU A C 1
ATOM 720 O O . GLU A 1 89 ? 12.908 -7.811 32.927 1.00 96.25 89 GLU A O 1
ATOM 725 N N . ASP A 1 90 ? 12.893 -5.565 32.709 1.00 96.62 90 ASP A N 1
ATOM 726 C CA . ASP A 1 90 ? 11.476 -5.307 32.946 1.00 96.62 90 ASP A CA 1
ATOM 727 C C . ASP A 1 90 ? 10.648 -5.114 31.667 1.00 96.62 90 ASP A C 1
ATOM 729 O O . ASP A 1 90 ? 9.438 -4.920 31.770 1.00 96.62 90 ASP A O 1
ATOM 733 N N . HIS A 1 91 ? 11.284 -5.245 30.493 1.00 98.06 91 HIS A N 1
ATOM 734 C CA . HIS A 1 91 ? 10.667 -5.281 29.156 1.00 98.06 91 HIS A CA 1
ATOM 735 C C . HIS A 1 91 ? 10.988 -6.588 28.406 1.00 98.06 91 HIS A C 1
ATOM 737 O O . HIS A 1 91 ? 10.195 -7.063 27.587 1.00 98.06 91 HIS A O 1
ATOM 743 N N . PHE A 1 92 ? 12.154 -7.183 28.688 1.00 98.44 92 PHE A N 1
ATOM 744 C CA . PHE A 1 92 ? 12.727 -8.289 27.927 1.00 98.44 92 PHE A CA 1
ATOM 745 C C . PHE A 1 92 ? 13.436 -9.324 28.816 1.00 98.44 92 PHE A C 1
ATOM 747 O O . PHE A 1 92 ? 14.284 -8.998 29.642 1.00 98.44 92 PHE A O 1
ATOM 754 N N . ASP A 1 93 ? 13.145 -10.604 28.581 1.00 98.50 93 ASP A N 1
ATOM 755 C CA . ASP A 1 93 ? 13.926 -11.755 29.036 1.00 98.50 93 ASP A CA 1
ATOM 756 C C . ASP A 1 93 ? 14.285 -12.638 27.833 1.00 98.50 93 ASP A C 1
ATOM 758 O O . ASP A 1 93 ? 13.419 -13.119 27.093 1.00 98.50 93 ASP A O 1
ATOM 762 N N . ASN A 1 94 ? 15.587 -12.864 27.660 1.00 98.12 94 ASN A N 1
ATOM 763 C CA . ASN A 1 94 ? 16.156 -13.610 26.543 1.00 98.12 94 ASN A CA 1
ATOM 764 C C . ASN A 1 94 ? 15.526 -15.002 26.375 1.00 98.12 94 ASN A C 1
ATOM 766 O O . ASN A 1 94 ? 15.020 -15.342 25.302 1.00 98.12 94 ASN A O 1
ATOM 770 N N . GLU A 1 95 ? 15.497 -15.795 27.448 1.00 98.00 95 GLU A N 1
ATOM 771 C CA . GLU A 1 95 ? 14.990 -17.166 27.400 1.00 98.00 95 GLU A CA 1
ATOM 772 C C . GLU A 1 95 ? 13.492 -17.210 27.099 1.00 98.00 95 GLU A C 1
ATOM 774 O O . GLU A 1 95 ? 13.037 -18.092 26.361 1.00 98.00 95 GLU A O 1
ATOM 779 N N . MET A 1 96 ? 12.713 -16.273 27.648 1.00 98.38 96 MET A N 1
ATOM 780 C CA . MET A 1 96 ? 11.278 -16.194 27.386 1.00 98.38 96 MET A CA 1
ATOM 781 C C . MET A 1 96 ? 10.993 -15.895 25.919 1.00 98.38 96 MET A C 1
ATOM 783 O O . MET A 1 96 ? 10.156 -16.578 25.327 1.00 98.38 96 MET A O 1
ATOM 787 N N . VAL A 1 97 ? 11.698 -14.937 25.312 1.00 98.62 97 VAL A N 1
ATOM 788 C CA . VAL A 1 97 ? 11.518 -14.611 23.889 1.00 98.62 97 VAL A CA 1
ATOM 789 C C . VAL A 1 97 ? 11.925 -15.780 22.998 1.00 98.62 97 VAL A C 1
ATOM 791 O O . VAL A 1 97 ? 11.145 -16.175 22.127 1.00 98.62 97 VAL A O 1
ATOM 794 N N . LEU A 1 98 ? 13.088 -16.392 23.243 1.00 98.56 98 LEU A N 1
ATOM 795 C CA . LEU A 1 98 ? 13.537 -17.574 22.499 1.00 98.56 98 LEU A CA 1
ATOM 796 C C . LEU A 1 98 ? 12.518 -18.721 22.587 1.00 98.56 98 LEU A C 1
ATOM 798 O O . LEU A 1 98 ? 12.144 -19.304 21.566 1.00 98.56 98 LEU A O 1
ATOM 802 N N . THR A 1 99 ? 12.033 -19.023 23.794 1.00 98.31 99 THR A N 1
ATOM 803 C CA . THR A 1 99 ? 11.077 -20.117 24.031 1.00 98.31 99 THR A CA 1
ATOM 804 C C . THR A 1 99 ? 9.711 -19.815 23.415 1.00 98.31 99 THR A C 1
ATOM 806 O O . THR A 1 99 ? 9.125 -20.680 22.764 1.00 98.31 99 THR A O 1
ATOM 809 N N . CYS A 1 100 ? 9.216 -18.582 23.555 1.00 98.19 100 CYS A N 1
ATOM 810 C CA . CYS A 1 100 ? 7.953 -18.153 22.958 1.00 98.19 100 CYS A CA 1
ATOM 811 C C . CYS A 1 100 ? 8.002 -18.252 21.427 1.00 98.19 100 CYS A C 1
ATOM 813 O O . CYS A 1 100 ? 7.106 -18.844 20.823 1.00 98.19 100 CYS A O 1
ATOM 815 N N . MET A 1 101 ? 9.075 -17.758 20.800 1.00 98.25 101 MET A N 1
ATOM 816 C CA . MET A 1 101 ? 9.263 -17.841 19.349 1.00 98.25 101 MET A CA 1
ATOM 817 C C . MET A 1 101 ? 9.372 -19.287 18.862 1.00 98.25 101 MET A C 1
ATOM 819 O O . MET A 1 101 ? 8.827 -19.607 17.805 1.00 98.25 101 MET A O 1
ATOM 823 N N . LEU A 1 102 ? 10.039 -20.179 19.602 1.00 97.62 102 LEU A N 1
ATOM 824 C CA . LEU A 1 102 ? 10.093 -21.605 19.260 1.00 97.62 102 LEU A CA 1
ATOM 825 C C . LEU A 1 102 ? 8.711 -22.265 19.275 1.00 97.62 102 LEU A C 1
ATOM 827 O O . LEU A 1 102 ? 8.390 -23.018 18.357 1.00 97.62 102 LEU A O 1
ATOM 831 N N . ASN A 1 103 ? 7.905 -21.977 20.296 1.00 97.19 103 ASN A N 1
ATOM 832 C CA . ASN A 1 103 ? 6.600 -22.614 20.484 1.00 97.19 103 ASN A CA 1
ATOM 833 C C . ASN A 1 103 ? 5.485 -21.981 19.632 1.00 97.19 103 ASN A C 1
ATOM 835 O O . ASN A 1 103 ? 4.439 -22.602 19.436 1.00 97.19 103 ASN A O 1
ATOM 839 N N . ASN A 1 104 ? 5.720 -20.787 19.079 1.00 96.50 104 ASN A N 1
ATOM 840 C CA . ASN A 1 104 ? 4.826 -20.086 18.157 1.00 96.50 104 ASN A CA 1
ATOM 841 C C . ASN A 1 104 ? 5.484 -19.950 16.769 1.00 96.50 104 ASN A C 1
ATOM 843 O O . ASN A 1 104 ? 6.034 -18.892 16.454 1.00 96.50 104 ASN A O 1
ATOM 847 N N . PRO A 1 105 ? 5.456 -20.988 15.909 1.00 94.75 105 PRO A N 1
ATOM 848 C CA . PRO A 1 105 ? 6.184 -20.990 14.634 1.00 94.75 105 PRO A CA 1
ATOM 849 C C . PRO A 1 105 ? 5.674 -19.957 13.615 1.00 94.75 105 PRO A C 1
ATOM 851 O O . PRO A 1 105 ? 6.430 -19.566 12.728 1.00 94.75 105 PRO A O 1
ATOM 854 N N . SER A 1 106 ? 4.431 -19.487 13.754 1.00 91.81 106 SER A N 1
ATOM 855 C CA . SER A 1 106 ? 3.841 -18.456 12.888 1.00 91.81 106 SER A CA 1
ATOM 856 C C . SER A 1 106 ? 4.147 -17.024 13.339 1.00 91.81 106 SER A C 1
ATOM 858 O O . SER A 1 106 ? 4.002 -16.100 12.541 1.00 91.81 106 SER A O 1
ATOM 860 N N . ALA A 1 107 ? 4.574 -16.829 14.593 1.00 96.62 107 ALA A N 1
ATOM 861 C CA . ALA A 1 107 ? 4.835 -15.501 15.138 1.00 96.62 107 ALA A CA 1
ATOM 862 C C . ALA A 1 107 ? 6.072 -14.865 14.490 1.00 96.62 107 ALA A C 1
ATOM 864 O O . ALA A 1 107 ? 7.072 -15.547 14.229 1.00 96.62 107 ALA A O 1
ATOM 865 N N . LYS A 1 108 ? 6.026 -13.549 14.280 1.00 98.44 108 LYS A N 1
ATOM 866 C CA . LYS A 1 108 ? 7.204 -12.730 13.961 1.00 98.44 108 LYS A CA 1
ATOM 867 C C . LYS A 1 108 ? 7.632 -11.917 15.182 1.00 98.44 108 LYS A C 1
ATOM 869 O O . LYS A 1 108 ? 6.803 -11.604 16.031 1.00 98.44 108 LYS A O 1
ATOM 874 N N . LEU A 1 109 ? 8.910 -11.561 15.248 1.00 98.75 109 LEU A N 1
ATOM 875 C CA . LEU A 1 109 ? 9.471 -10.660 16.256 1.00 98.75 109 LEU A CA 1
ATOM 876 C C . LEU A 1 109 ? 9.977 -9.392 15.566 1.00 98.75 109 LEU A C 1
ATOM 878 O O . LEU A 1 109 ? 10.754 -9.509 14.621 1.00 98.75 109 LEU A O 1
ATOM 882 N N . ILE A 1 110 ? 9.589 -8.210 16.048 1.00 98.75 110 ILE A N 1
ATOM 883 C CA . ILE A 1 110 ? 10.277 -6.950 15.730 1.00 98.75 110 ILE A CA 1
ATOM 884 C C . ILE A 1 110 ? 10.934 -6.425 17.000 1.00 98.75 110 ILE A C 1
ATOM 886 O O . ILE A 1 110 ? 10.295 -6.317 18.049 1.00 98.75 110 ILE A O 1
ATOM 890 N N . CYS A 1 111 ? 12.219 -6.105 16.898 1.00 98.75 111 CYS A N 1
ATOM 891 C CA . CYS A 1 111 ? 13.010 -5.624 18.019 1.00 98.75 111 CYS A CA 1
ATOM 892 C C . CYS A 1 111 ? 14.243 -4.837 17.541 1.00 98.75 111 CYS A C 1
ATOM 894 O O . CYS A 1 111 ? 14.632 -4.946 16.369 1.00 98.75 111 CYS A O 1
ATOM 896 N N . PRO A 1 112 ? 14.870 -4.042 18.424 1.00 98.56 112 PRO A N 1
ATOM 897 C CA . PRO A 1 112 ? 16.123 -3.374 18.111 1.00 98.56 112 PRO A CA 1
ATOM 898 C C . PRO A 1 112 ? 17.307 -4.347 18.044 1.00 98.56 112 PRO A C 1
ATOM 900 O O . PRO A 1 112 ? 17.262 -5.459 18.576 1.00 98.56 112 PRO A O 1
ATOM 903 N N . GLN A 1 113 ? 18.401 -3.905 17.426 1.00 98.38 113 GLN A N 1
ATOM 904 C CA . GLN A 1 113 ? 19.609 -4.704 17.231 1.00 98.38 113 GLN A CA 1
ATOM 905 C C . GLN A 1 113 ? 20.179 -5.231 18.556 1.00 98.38 113 GLN A C 1
ATOM 907 O O . GLN A 1 113 ? 20.560 -6.392 18.617 1.00 98.38 113 GLN A O 1
ATOM 912 N N . GLN A 1 114 ? 20.134 -4.451 19.643 1.00 98.50 114 GLN A N 1
ATOM 913 C CA . GLN A 1 114 ? 20.567 -4.902 20.977 1.00 98.50 114 GLN A CA 1
ATOM 914 C C . GLN A 1 114 ? 19.821 -6.155 21.468 1.00 98.50 114 GLN A C 1
ATOM 916 O O . GLN A 1 114 ? 20.409 -7.009 22.131 1.00 98.50 114 GLN A O 1
ATOM 921 N N . VAL A 1 115 ? 18.533 -6.293 21.133 1.00 98.75 115 VAL A N 1
ATOM 922 C CA . VAL A 1 115 ? 17.754 -7.497 21.462 1.00 98.75 115 VAL A CA 1
ATOM 923 C C . VAL A 1 115 ? 18.211 -8.665 20.594 1.00 98.75 115 VAL A C 1
ATOM 925 O O . VAL A 1 115 ? 18.384 -9.767 21.106 1.00 98.75 115 VAL A O 1
ATOM 928 N N . ILE A 1 116 ? 18.444 -8.437 19.299 1.00 98.69 116 ILE A N 1
ATOM 929 C CA . ILE A 1 116 ? 18.965 -9.465 18.383 1.00 98.69 116 ILE A CA 1
ATOM 930 C C . ILE A 1 116 ? 20.319 -9.984 18.862 1.00 98.69 116 ILE A C 1
ATOM 932 O O . ILE A 1 116 ? 20.515 -11.199 18.911 1.00 98.69 116 ILE A O 1
ATOM 936 N N . ASP A 1 117 ? 21.215 -9.081 19.253 1.00 98.50 117 ASP A N 1
ATOM 937 C CA . ASP A 1 117 ? 22.549 -9.415 19.744 1.00 98.50 117 ASP A CA 1
ATOM 938 C C . ASP A 1 117 ? 22.449 -10.311 20.986 1.00 98.50 117 ASP A C 1
ATOM 940 O O . ASP A 1 117 ? 23.037 -11.392 21.000 1.00 98.50 117 ASP A O 1
ATOM 944 N N . SER A 1 118 ? 21.602 -9.949 21.961 1.00 98.50 118 SER A N 1
ATOM 945 C CA . SER A 1 118 ? 21.338 -10.797 23.133 1.00 98.50 118 SER A CA 1
ATOM 946 C C . SER A 1 118 ? 20.771 -12.166 22.737 1.00 98.50 118 SER A C 1
ATOM 948 O O . SER A 1 118 ? 21.261 -13.200 23.189 1.00 98.50 118 SER A O 1
ATOM 950 N N . LEU A 1 119 ? 19.754 -12.220 21.868 1.00 98.56 119 LEU A N 1
ATOM 951 C CA . LEU A 1 119 ? 19.141 -13.486 21.435 1.00 98.56 119 LEU A CA 1
ATOM 952 C C . LEU A 1 119 ? 20.142 -14.403 20.719 1.00 98.56 119 LEU A C 1
ATOM 954 O O . LEU A 1 119 ? 20.037 -15.627 20.828 1.00 98.56 119 LEU A O 1
ATOM 958 N N . SER A 1 120 ? 21.105 -13.822 20.002 1.00 97.69 120 SER A N 1
ATOM 959 C CA . SER A 1 120 ? 22.117 -14.561 19.246 1.00 97.69 120 SER A CA 1
ATOM 960 C C . SER A 1 120 ? 23.124 -15.313 20.123 1.00 97.69 120 SER A C 1
ATOM 962 O O . SER A 1 120 ? 23.713 -16.282 19.645 1.00 97.69 120 SER A O 1
ATOM 964 N N . GLU A 1 121 ? 23.244 -14.963 21.411 1.00 97.12 121 GLU A N 1
ATOM 965 C CA . GLU A 1 121 ? 24.092 -15.675 22.383 1.00 97.12 121 GLU A CA 1
ATOM 966 C C . GLU A 1 121 ? 23.692 -17.154 22.535 1.00 97.12 121 GLU A C 1
ATOM 968 O O . GLU A 1 121 ? 24.536 -18.012 22.799 1.00 97.12 121 GLU A O 1
ATOM 973 N N . ASN A 1 122 ? 22.416 -17.490 22.303 1.00 95.44 122 ASN A N 1
ATOM 974 C CA . ASN A 1 122 ? 21.953 -18.873 22.186 1.00 95.44 122 ASN A CA 1
ATOM 975 C C . ASN A 1 122 ? 21.833 -19.282 20.711 1.00 95.44 122 ASN A C 1
ATOM 977 O O . ASN A 1 122 ? 20.732 -19.435 20.169 1.00 95.44 122 ASN A O 1
ATOM 981 N N . GLU A 1 123 ? 22.976 -19.502 20.057 1.00 95.31 123 GLU A N 1
ATOM 982 C CA . GLU A 1 123 ? 23.052 -19.800 18.619 1.00 95.31 123 GLU A CA 1
ATOM 983 C C . GLU A 1 123 ? 22.134 -20.954 18.183 1.00 95.31 123 GLU A C 1
ATOM 985 O O . GLU A 1 123 ? 21.551 -20.925 17.096 1.00 95.31 123 GLU A O 1
ATOM 990 N N . THR A 1 124 ? 21.981 -21.980 19.026 1.00 96.44 124 THR A N 1
ATOM 991 C CA . THR A 1 124 ? 21.198 -23.181 18.694 1.00 96.44 124 THR A CA 1
ATOM 992 C C . THR A 1 124 ? 19.718 -22.859 18.514 1.00 96.44 124 THR A C 1
ATOM 994 O O . THR A 1 124 ? 19.092 -23.339 17.563 1.00 96.44 124 THR A O 1
ATOM 997 N N . ILE A 1 125 ? 19.137 -22.068 19.420 1.00 95.75 125 ILE A N 1
ATOM 998 C CA . ILE A 1 125 ? 17.731 -21.668 19.316 1.00 95.75 125 ILE A CA 1
ATOM 999 C C . ILE A 1 125 ? 17.580 -20.525 18.318 1.00 95.75 125 ILE A C 1
ATOM 1001 O O . ILE A 1 125 ? 16.697 -20.584 17.458 1.00 95.75 125 ILE A O 1
ATOM 1005 N N . TYR A 1 126 ? 18.468 -19.532 18.376 1.00 97.56 126 TYR A N 1
ATOM 1006 C CA . TYR A 1 126 ? 18.447 -18.373 17.492 1.00 97.56 126 TYR A CA 1
ATOM 1007 C C . TYR A 1 126 ? 18.412 -18.780 16.015 1.00 97.56 126 TYR A C 1
ATOM 1009 O O . TYR A 1 126 ? 17.558 -18.317 15.257 1.00 97.56 126 TYR A O 1
ATOM 1017 N N . ASN A 1 127 ? 19.247 -19.742 15.607 1.00 97.44 127 ASN A N 1
ATOM 1018 C CA . ASN A 1 127 ? 19.276 -20.227 14.226 1.00 97.44 127 ASN A CA 1
ATOM 1019 C C . ASN A 1 127 ? 17.945 -20.824 13.738 1.00 97.44 127 ASN A C 1
ATOM 1021 O O . ASN A 1 127 ? 17.688 -20.787 12.534 1.00 97.44 127 ASN A O 1
ATOM 1025 N N . LYS A 1 128 ? 17.092 -21.332 14.637 1.00 97.88 128 LYS A N 1
ATOM 1026 C CA . LYS A 1 128 ? 15.762 -21.870 14.297 1.00 97.88 128 LYS A CA 1
ATOM 1027 C C . LYS A 1 128 ? 14.705 -20.783 14.100 1.00 97.88 128 LYS A C 1
ATOM 1029 O O . LYS A 1 128 ? 13.690 -21.041 13.458 1.00 97.88 128 LYS A O 1
ATOM 1034 N N . ILE A 1 129 ? 14.911 -19.595 14.667 1.00 97.62 129 ILE A N 1
ATOM 1035 C CA . ILE A 1 129 ? 13.907 -18.521 14.678 1.00 97.62 129 ILE A CA 1
ATOM 1036 C C . ILE A 1 129 ? 14.326 -17.283 13.877 1.00 97.62 129 ILE A C 1
ATOM 1038 O O . ILE A 1 129 ? 13.460 -16.489 13.525 1.00 97.62 129 ILE A O 1
ATOM 1042 N N . LYS A 1 130 ? 15.618 -17.125 13.549 1.00 97.56 130 LYS A N 1
ATOM 1043 C CA . LYS A 1 130 ? 16.201 -15.903 12.962 1.00 97.56 130 LYS A CA 1
ATOM 1044 C C . LYS A 1 130 ? 15.502 -15.381 11.706 1.00 97.56 130 LYS A C 1
ATOM 1046 O O . LYS A 1 130 ? 15.450 -14.180 11.502 1.00 97.56 130 LYS A O 1
ATOM 1051 N N . THR A 1 131 ? 14.920 -16.254 10.881 1.00 97.38 131 THR A N 1
ATOM 1052 C CA . THR A 1 131 ? 14.189 -15.855 9.662 1.00 97.38 131 THR A CA 1
ATOM 1053 C C . THR A 1 131 ? 12.860 -15.151 9.950 1.00 97.38 131 THR A C 1
ATOM 1055 O O . THR A 1 131 ? 12.273 -14.559 9.049 1.00 97.38 131 THR A O 1
ATOM 1058 N N . ARG A 1 132 ? 12.378 -15.216 11.196 1.00 97.69 132 ARG A N 1
ATOM 1059 C CA . ARG A 1 132 ? 11.154 -14.563 11.683 1.00 97.69 132 ARG A CA 1
ATOM 1060 C C . ARG A 1 132 ? 11.445 -13.363 12.587 1.00 97.69 132 ARG A C 1
ATOM 1062 O O . ARG A 1 132 ? 10.506 -12.776 13.120 1.00 97.69 132 ARG A O 1
ATOM 1069 N N . ILE A 1 133 ? 12.720 -13.014 12.766 1.00 98.38 133 ILE A N 1
ATOM 1070 C CA . ILE A 1 133 ? 13.153 -11.825 13.498 1.00 98.38 133 ILE A CA 1
ATOM 1071 C C . ILE A 1 133 ? 13.400 -10.708 12.486 1.00 98.38 133 ILE A C 1
ATOM 1073 O O . ILE A 1 133 ? 14.151 -10.874 11.527 1.00 98.38 133 ILE A O 1
ATOM 1077 N N . ILE A 1 134 ? 12.760 -9.570 12.707 1.00 98.00 134 ILE A N 1
ATOM 1078 C CA . ILE A 1 134 ? 12.879 -8.361 11.903 1.00 98.00 134 ILE A CA 1
ATOM 1079 C C . ILE A 1 134 ? 13.585 -7.324 12.774 1.00 98.00 134 ILE A C 1
ATOM 1081 O O . ILE A 1 134 ? 12.986 -6.738 13.676 1.00 98.00 134 ILE A O 1
ATOM 1085 N N . GLY A 1 135 ? 14.873 -7.113 12.507 1.00 97.00 135 GLY A N 1
ATOM 1086 C CA . GLY A 1 135 ? 15.630 -6.044 13.147 1.00 97.00 135 GLY A CA 1
ATOM 1087 C C . GLY A 1 135 ? 15.126 -4.687 12.691 1.00 97.00 135 GLY A C 1
ATOM 1088 O O . GLY A 1 135 ? 15.104 -4.400 11.494 1.00 97.00 135 GLY A O 1
ATOM 1089 N N . CYS A 1 136 ? 14.723 -3.857 13.647 1.00 95.19 136 CYS A N 1
ATOM 1090 C CA . CYS A 1 136 ? 14.305 -2.492 13.386 1.00 95.19 136 CYS A CA 1
ATOM 1091 C C . CYS A 1 136 ? 14.969 -1.554 14.384 1.00 95.19 136 CYS A C 1
ATOM 1093 O O . CYS A 1 136 ? 14.658 -1.531 15.573 1.00 95.19 136 CYS A O 1
ATOM 1095 N N . THR A 1 137 ? 15.941 -0.796 13.896 1.00 96.06 137 THR A N 1
ATOM 1096 C CA . THR A 1 137 ? 16.682 0.183 14.691 1.00 96.06 137 THR A CA 1
ATOM 1097 C C . THR A 1 137 ? 16.914 1.403 13.812 1.00 96.06 137 THR A C 1
ATOM 1099 O O . THR A 1 137 ? 18.019 1.567 13.296 1.00 96.06 137 THR A O 1
ATOM 1102 N N . PRO A 1 138 ? 15.871 2.224 13.580 1.00 93.06 138 PRO A N 1
ATOM 1103 C CA . PRO A 1 138 ? 16.017 3.444 12.797 1.00 93.06 138 PRO A CA 1
ATOM 1104 C C . PRO A 1 138 ? 17.071 4.360 13.425 1.00 93.06 138 PRO A C 1
ATOM 1106 O O . PRO A 1 138 ? 17.515 4.136 14.555 1.00 93.06 138 PRO A O 1
ATOM 1109 N N . ASP A 1 139 ? 17.490 5.402 12.717 1.00 93.62 139 ASP A N 1
ATOM 1110 C CA . ASP A 1 139 ? 18.393 6.393 13.301 1.00 93.62 139 ASP A CA 1
ATOM 1111 C C . ASP A 1 139 ? 17.730 7.059 14.513 1.00 93.62 139 ASP A C 1
ATOM 1113 O O . ASP A 1 139 ? 16.501 7.182 14.583 1.00 93.62 139 ASP A O 1
ATOM 1117 N N . THR A 1 140 ? 18.528 7.448 15.509 1.00 92.31 140 THR A N 1
ATOM 1118 C CA . THR A 1 140 ? 18.009 8.102 16.718 1.00 92.31 140 THR A CA 1
ATOM 1119 C C . THR A 1 140 ? 17.142 9.295 16.325 1.00 92.31 140 THR A C 1
ATOM 1121 O O . THR A 1 140 ? 17.551 10.096 15.489 1.00 92.31 140 THR A O 1
ATOM 1124 N N . PHE A 1 141 ? 15.961 9.410 16.937 1.00 93.50 141 PHE A N 1
ATOM 1125 C CA . PHE A 1 141 ? 14.972 10.450 16.655 1.00 93.50 141 PHE A CA 1
ATOM 1126 C C . PHE A 1 141 ? 14.283 10.358 15.280 1.00 93.50 141 PHE A C 1
ATOM 1128 O O . PHE A 1 141 ? 13.701 11.336 14.813 1.00 93.50 141 PHE A O 1
ATOM 1135 N N . THR A 1 142 ? 14.296 9.186 14.645 1.00 90.81 142 THR A N 1
ATOM 1136 C CA . THR A 1 142 ? 13.567 8.916 13.395 1.00 90.81 142 THR A CA 1
ATOM 1137 C C . THR A 1 142 ? 12.632 7.712 13.548 1.00 90.81 142 THR A C 1
ATOM 1139 O O . THR A 1 142 ? 12.565 7.082 14.610 1.00 90.81 142 THR A O 1
ATOM 1142 N N . SER A 1 143 ? 11.889 7.388 12.489 1.00 91.62 143 SER A N 1
ATOM 1143 C CA . SER A 1 143 ? 10.986 6.240 12.453 1.00 91.62 143 SER A CA 1
ATOM 1144 C C . SER A 1 143 ? 11.171 5.393 11.204 1.00 91.62 143 SER A C 1
ATOM 1146 O O . SER A 1 143 ? 11.530 5.907 10.146 1.00 91.62 143 SER A O 1
ATOM 1148 N N . GLN A 1 144 ? 10.837 4.111 11.309 1.00 88.38 144 GLN A N 1
ATOM 1149 C CA . GLN A 1 144 ? 10.770 3.186 10.185 1.00 88.38 144 GLN A CA 1
ATOM 1150 C C . GLN A 1 144 ? 9.398 2.512 10.139 1.00 88.38 144 GLN A C 1
ATOM 1152 O O . GLN A 1 144 ? 8.909 2.010 11.152 1.00 88.38 144 GLN A O 1
ATOM 1157 N N . LEU A 1 145 ? 8.807 2.478 8.944 1.00 91.69 145 LEU A N 1
ATOM 1158 C CA . LEU A 1 145 ? 7.558 1.777 8.672 1.00 91.69 145 LEU A CA 1
ATOM 1159 C C . LEU A 1 145 ? 7.823 0.313 8.308 1.00 91.69 145 LEU A C 1
ATOM 1161 O O . LEU A 1 145 ? 8.690 0.012 7.484 1.00 91.69 145 LEU A O 1
ATOM 1165 N N . ILE A 1 146 ? 7.061 -0.595 8.912 1.00 87.12 146 ILE A N 1
ATOM 1166 C CA . ILE A 1 146 ? 7.097 -2.036 8.666 1.00 87.12 146 ILE A CA 1
ATOM 1167 C C . ILE A 1 146 ? 5.669 -2.533 8.441 1.00 87.12 146 ILE A C 1
ATOM 1169 O O . ILE A 1 146 ? 4.765 -2.209 9.208 1.00 87.12 146 ILE A O 1
ATOM 1173 N N . HIS A 1 147 ? 5.484 -3.379 7.425 1.00 87.00 147 HIS A N 1
ATOM 1174 C CA . HIS A 1 147 ? 4.220 -4.069 7.171 1.00 87.00 147 HIS A CA 1
ATOM 1175 C C . HIS A 1 147 ? 4.359 -5.579 7.382 1.00 87.00 147 HIS A C 1
ATOM 1177 O O . HIS A 1 147 ? 5.265 -6.222 6.841 1.00 87.00 147 HIS A O 1
ATOM 1183 N N . ILE A 1 148 ? 3.434 -6.160 8.146 1.00 82.44 148 ILE A N 1
ATOM 1184 C CA . ILE A 1 148 ? 3.283 -7.607 8.332 1.00 82.44 148 ILE A CA 1
ATOM 1185 C C . ILE A 1 148 ? 1.816 -7.962 8.087 1.00 82.44 148 ILE A C 1
ATOM 1187 O O . ILE A 1 148 ? 0.983 -7.866 8.985 1.00 82.44 148 ILE A O 1
ATOM 1191 N N . GLY A 1 149 ? 1.493 -8.387 6.862 1.00 83.56 149 GLY A N 1
ATOM 1192 C CA . GLY A 1 149 ? 0.105 -8.660 6.485 1.00 83.56 149 GLY A CA 1
ATOM 1193 C C . GLY A 1 149 ? -0.752 -7.398 6.614 1.00 83.56 149 GLY A C 1
ATOM 1194 O O . GLY A 1 149 ? -0.455 -6.393 5.976 1.00 83.56 149 GLY A O 1
ATOM 1195 N N . SER A 1 150 ? -1.790 -7.451 7.452 1.00 82.25 150 SER A N 1
ATOM 1196 C CA . SER A 1 150 ? -2.671 -6.318 7.775 1.00 82.25 150 SER A CA 1
ATOM 1197 C C . SER A 1 150 ? -2.144 -5.404 8.891 1.00 82.25 150 SER A C 1
ATOM 1199 O O . SER A 1 150 ? -2.772 -4.385 9.174 1.00 82.25 150 SER A O 1
ATOM 1201 N N . ILE A 1 151 ? -1.021 -5.755 9.532 1.00 90.94 151 ILE A N 1
ATOM 1202 C CA . ILE A 1 151 ? -0.415 -4.966 10.607 1.00 90.94 151 ILE A CA 1
ATOM 1203 C C . ILE A 1 151 ? 0.572 -3.965 10.003 1.00 90.94 151 ILE A C 1
ATOM 1205 O O . ILE A 1 151 ? 1.583 -4.350 9.409 1.00 90.94 151 ILE A O 1
ATOM 1209 N N . GLU A 1 152 ? 0.293 -2.682 10.189 1.00 94.50 152 GLU A N 1
ATOM 1210 C CA . GLU A 1 152 ? 1.215 -1.579 9.937 1.00 94.50 152 GLU A CA 1
ATOM 1211 C C . GLU A 1 152 ? 1.877 -1.151 11.251 1.00 94.50 152 GLU A C 1
ATOM 1213 O O . GLU A 1 152 ? 1.211 -1.027 12.279 1.00 94.50 152 GLU A O 1
ATOM 1218 N N . ILE A 1 153 ? 3.196 -0.957 11.235 1.00 97.25 153 ILE A N 1
ATOM 1219 C CA . ILE A 1 153 ? 3.979 -0.646 12.431 1.00 97.25 153 ILE A CA 1
ATOM 1220 C C . ILE A 1 153 ? 4.948 0.478 12.110 1.00 97.25 153 ILE A C 1
ATOM 1222 O O . ILE A 1 153 ? 5.829 0.315 11.267 1.00 97.25 153 ILE A O 1
ATOM 1226 N N . HIS A 1 154 ? 4.845 1.586 12.835 1.00 95.94 154 HIS A N 1
ATOM 1227 C CA . HIS A 1 154 ? 5.895 2.599 12.862 1.00 95.94 154 HIS A CA 1
ATOM 1228 C C . HIS A 1 154 ? 6.739 2.401 14.113 1.00 95.94 154 HIS A C 1
ATOM 1230 O O . HIS A 1 154 ? 6.293 2.653 15.235 1.00 95.94 154 HIS A O 1
ATOM 1236 N N . ALA A 1 155 ? 7.965 1.936 13.912 1.00 97.81 155 ALA A N 1
ATOM 1237 C CA . ALA A 1 155 ? 8.980 1.837 14.947 1.00 97.81 155 ALA A CA 1
ATOM 1238 C C . ALA A 1 155 ? 9.692 3.187 15.064 1.00 97.81 155 ALA A C 1
ATOM 1240 O O . ALA A 1 155 ? 10.358 3.623 14.127 1.00 97.81 155 ALA A O 1
ATOM 1241 N N . CYS A 1 156 ? 9.534 3.860 16.197 1.00 96.94 156 CYS A N 1
ATOM 1242 C CA . CYS A 1 156 ? 9.996 5.221 16.444 1.00 96.94 156 CYS A CA 1
ATOM 1243 C C . CYS A 1 156 ? 11.141 5.171 17.457 1.00 96.94 156 CYS A C 1
ATOM 1245 O O . CYS A 1 156 ? 10.918 4.842 18.623 1.00 96.94 156 CYS A O 1
ATOM 1247 N N . ARG A 1 157 ? 12.373 5.479 17.037 1.00 97.31 157 ARG A N 1
ATOM 1248 C CA . ARG A 1 157 ? 13.520 5.444 17.952 1.00 97.31 157 ARG A CA 1
ATOM 1249 C C . ARG A 1 157 ? 13.595 6.743 18.740 1.00 97.31 157 ARG A C 1
ATOM 1251 O O . ARG A 1 157 ? 13.959 7.787 18.198 1.00 97.31 157 ARG A O 1
ATOM 1258 N N . LEU A 1 158 ? 13.284 6.656 20.026 1.00 95.56 158 LEU A N 1
ATOM 1259 C CA . LEU A 1 158 ? 13.258 7.780 20.961 1.00 95.56 158 LEU A CA 1
ATOM 1260 C C . LEU A 1 158 ? 14.331 7.591 22.032 1.00 95.56 158 LEU A C 1
ATOM 1262 O O . LEU A 1 158 ? 14.707 6.466 22.353 1.00 95.56 158 LEU A O 1
ATOM 1266 N N . ALA A 1 159 ? 14.831 8.695 22.586 1.00 94.44 159 ALA A N 1
ATOM 1267 C CA . ALA A 1 159 ? 15.799 8.631 23.674 1.00 94.44 159 ALA A CA 1
ATOM 1268 C C . ALA A 1 159 ? 15.180 7.970 24.913 1.00 94.44 159 ALA A C 1
ATOM 1270 O O . ALA A 1 159 ? 14.022 8.225 25.238 1.00 94.44 159 ALA A O 1
ATOM 1271 N N . HIS A 1 160 ? 15.972 7.153 25.603 1.00 95.31 160 HIS A N 1
ATOM 1272 C CA . HIS A 1 160 ? 15.648 6.664 26.939 1.00 95.31 160 HIS A CA 1
ATOM 1273 C C . HIS A 1 160 ? 16.072 7.722 27.976 1.00 95.31 160 HIS A C 1
ATOM 1275 O O . HIS A 1 160 ? 17.170 8.277 27.839 1.00 95.31 160 HIS A O 1
ATOM 1281 N N . PRO A 1 161 ? 15.271 8.022 29.016 1.00 91.69 161 PRO A N 1
ATOM 1282 C CA . PRO A 1 161 ? 15.604 9.054 29.989 1.00 91.69 161 PRO A CA 1
ATOM 1283 C C . PRO A 1 161 ? 16.843 8.671 30.802 1.00 91.69 161 PRO A C 1
ATOM 1285 O O . PRO A 1 161 ? 16.967 7.541 31.271 1.00 91.69 161 PRO A O 1
ATOM 1288 N N . GLY A 1 162 ? 17.737 9.640 31.018 1.00 88.94 162 GLY A N 1
ATOM 1289 C CA . GLY A 1 162 ? 18.919 9.520 31.876 1.00 88.94 162 GLY A CA 1
ATOM 1290 C C . GLY A 1 162 ? 20.217 9.147 31.148 1.00 88.94 162 GLY A C 1
ATOM 1291 O O . GLY A 1 162 ? 20.281 8.193 30.382 1.00 88.94 162 GLY A O 1
ATOM 1292 N N . GLU A 1 163 ? 21.304 9.858 31.472 1.00 87.69 163 GLU A N 1
ATOM 1293 C CA . GLU A 1 163 ? 22.619 9.727 30.812 1.00 87.69 163 GLU A CA 1
ATOM 1294 C C . GLU A 1 163 ? 23.180 8.295 30.821 1.00 87.69 163 GLU A C 1
ATOM 1296 O O . GLU A 1 163 ? 23.827 7.868 29.867 1.00 87.69 163 GLU A O 1
ATOM 1301 N N . ARG A 1 164 ? 22.897 7.518 31.876 1.00 91.25 164 ARG A N 1
ATOM 1302 C CA . ARG A 1 164 ? 23.342 6.118 31.987 1.00 91.25 164 ARG A CA 1
ATOM 1303 C C . ARG A 1 164 ? 22.722 5.183 30.939 1.00 91.25 164 ARG A C 1
ATOM 1305 O O . ARG A 1 164 ? 23.234 4.087 30.754 1.00 91.25 164 ARG A O 1
ATOM 1312 N N . TYR A 1 165 ? 21.637 5.605 30.292 1.00 91.56 165 TYR A N 1
ATOM 1313 C CA . TYR A 1 165 ? 20.874 4.822 29.320 1.00 91.56 165 TYR A CA 1
ATOM 1314 C C . TYR A 1 165 ? 20.943 5.398 27.903 1.00 91.56 165 TYR A C 1
ATOM 1316 O O . TYR A 1 165 ? 20.198 4.948 27.037 1.00 91.56 165 TYR A O 1
ATOM 1324 N N . LYS A 1 166 ? 21.835 6.359 27.634 1.00 90.62 166 LYS A N 1
ATOM 1325 C CA . LYS A 1 166 ? 21.932 7.039 26.329 1.00 90.62 166 LYS A CA 1
ATOM 1326 C C . LYS A 1 166 ? 22.140 6.110 25.129 1.00 90.62 166 LYS A C 1
ATOM 1328 O O . LYS A 1 166 ? 21.726 6.442 24.025 1.00 90.62 166 LYS A O 1
ATOM 1333 N N . ASP A 1 167 ? 22.769 4.958 25.356 1.00 93.19 167 ASP A N 1
ATOM 1334 C CA . ASP A 1 167 ? 23.064 3.968 24.318 1.00 93.19 167 ASP A CA 1
ATOM 1335 C C . ASP A 1 167 ? 21.937 2.929 24.163 1.00 93.19 167 ASP A C 1
ATOM 1337 O O . ASP A 1 167 ? 22.033 2.022 23.334 1.00 93.19 167 ASP A O 1
ATOM 1341 N N . THR A 1 168 ? 20.857 3.047 24.942 1.00 96.75 168 THR A N 1
ATOM 1342 C CA . THR A 1 168 ? 19.693 2.157 24.865 1.00 96.75 168 THR A CA 1
ATOM 1343 C C . THR A 1 168 ? 18.934 2.414 23.570 1.00 96.75 168 THR A C 1
ATOM 1345 O O . THR A 1 168 ? 18.502 3.534 23.287 1.00 96.75 168 THR A O 1
ATOM 1348 N N . GLN A 1 169 ? 18.736 1.367 22.776 1.00 97.44 169 GLN A N 1
ATOM 1349 C CA . GLN A 1 169 ? 17.947 1.423 21.548 1.00 97.44 169 GLN A CA 1
ATOM 1350 C C . GLN A 1 169 ? 16.450 1.328 21.874 1.00 97.44 169 GLN A C 1
ATOM 1352 O O . GLN A 1 169 ? 15.813 0.335 21.547 1.00 97.44 169 GLN A O 1
ATOM 1357 N N . ASN A 1 170 ? 15.897 2.348 22.535 1.00 97.88 170 ASN A N 1
ATOM 1358 C CA . ASN A 1 170 ? 14.477 2.395 22.878 1.00 97.88 170 ASN A CA 1
ATOM 1359 C C . ASN A 1 170 ? 13.607 2.685 21.647 1.00 97.88 170 ASN A C 1
ATOM 1361 O O . ASN A 1 170 ? 13.714 3.744 21.017 1.00 97.88 170 ASN A O 1
ATOM 1365 N N . ILE A 1 171 ? 12.739 1.728 21.317 1.00 98.44 171 ILE A N 1
ATOM 1366 C CA . ILE A 1 171 ? 11.787 1.815 20.212 1.00 98.44 171 ILE A CA 1
ATOM 1367 C C . ILE A 1 171 ? 10.368 1.926 20.771 1.00 98.44 171 ILE A C 1
ATOM 1369 O O . ILE A 1 171 ? 9.857 1.000 21.398 1.00 98.44 171 ILE A O 1
ATOM 1373 N N . ALA A 1 172 ? 9.713 3.051 20.496 1.00 98.31 172 ALA A N 1
ATOM 1374 C CA . ALA A 1 172 ? 8.269 3.174 20.639 1.00 98.31 172 ALA A CA 1
ATOM 1375 C C . ALA A 1 172 ? 7.580 2.600 19.393 1.00 98.31 172 ALA A C 1
ATOM 1377 O O . ALA A 1 172 ? 8.097 2.724 18.282 1.00 98.31 172 ALA A O 1
ATOM 1378 N N . PHE A 1 173 ? 6.406 1.998 19.550 1.00 98.62 173 PHE A N 1
ATOM 1379 C CA . PHE A 1 173 ? 5.678 1.380 18.440 1.00 98.62 173 PHE A CA 1
ATOM 1380 C C . PHE A 1 173 ? 4.298 2.005 18.281 1.00 98.62 173 PHE A C 1
ATOM 1382 O O . PHE A 1 173 ? 3.491 1.941 19.204 1.00 98.62 173 PHE A O 1
ATOM 1389 N N . LEU A 1 174 ? 3.998 2.549 17.101 1.00 98.25 174 LEU A N 1
ATOM 1390 C CA . LEU A 1 174 ? 2.618 2.770 16.669 1.00 98.25 174 LEU A CA 1
ATOM 1391 C C . LEU A 1 174 ? 2.176 1.573 15.835 1.00 98.25 174 LEU A C 1
ATOM 1393 O O . LEU A 1 174 ? 2.758 1.313 14.786 1.00 98.25 174 LEU A O 1
ATOM 1397 N N . ILE A 1 175 ? 1.158 0.863 16.299 1.00 98.06 175 ILE A N 1
ATOM 1398 C CA . ILE A 1 175 ? 0.634 -0.350 15.672 1.00 98.06 175 ILE A CA 1
ATOM 1399 C C . ILE A 1 175 ? -0.751 -0.035 15.141 1.00 98.06 175 ILE A C 1
ATOM 1401 O O . ILE A 1 175 ? -1.610 0.375 15.918 1.00 98.06 175 ILE A O 1
ATOM 1405 N N . SER A 1 176 ? -0.974 -0.273 13.856 1.00 94.56 176 SER A N 1
ATOM 1406 C CA . SER A 1 176 ? -2.231 0.001 13.170 1.00 94.56 176 SER A CA 1
ATOM 1407 C C . SER A 1 176 ? -2.737 -1.258 12.469 1.00 94.56 176 SER A C 1
ATOM 1409 O O . SER A 1 176 ? -2.019 -1.880 11.689 1.00 94.56 176 SER A O 1
ATOM 1411 N N . VAL A 1 177 ? -3.990 -1.631 12.732 1.00 90.31 177 VAL A N 1
ATOM 1412 C CA . VAL A 1 177 ? -4.683 -2.751 12.075 1.00 90.31 177 VAL A CA 1
ATOM 1413 C C . VAL A 1 177 ? -6.085 -2.280 11.702 1.00 90.31 177 VAL A C 1
ATOM 1415 O O . VAL A 1 177 ? -6.859 -1.888 12.572 1.00 90.31 177 VAL A O 1
ATOM 1418 N N . ASN A 1 178 ? -6.405 -2.283 10.404 1.00 81.44 178 ASN A N 1
ATOM 1419 C CA . ASN A 1 178 ? -7.725 -1.912 9.866 1.00 81.44 178 ASN A CA 1
ATOM 1420 C C . ASN A 1 178 ? -8.311 -0.603 10.445 1.00 81.44 178 ASN A C 1
ATOM 1422 O O . ASN A 1 178 ? -9.496 -0.522 10.767 1.00 81.44 178 ASN A O 1
ATOM 1426 N N . GLY A 1 179 ? -7.476 0.431 10.590 1.00 77.94 179 GLY A N 1
ATOM 1427 C CA . GLY A 1 179 ? -7.890 1.751 11.085 1.00 77.94 179 GLY A CA 1
ATOM 1428 C C . GLY A 1 179 ? -7.999 1.879 12.608 1.00 77.94 179 GLY A C 1
ATOM 1429 O O . GLY A 1 179 ? -8.388 2.940 13.085 1.00 77.94 179 GLY A O 1
ATOM 1430 N N . LYS A 1 180 ? -7.647 0.837 13.366 1.00 91.75 180 LYS A N 1
ATOM 1431 C CA . LYS A 1 180 ? -7.502 0.876 14.826 1.00 91.75 180 LYS A CA 1
ATOM 1432 C C . LYS A 1 180 ? -6.032 0.952 15.185 1.00 91.75 180 LYS A C 1
ATOM 1434 O O . LYS A 1 180 ? -5.235 0.249 14.558 1.00 91.75 180 LYS A O 1
ATOM 1439 N N . SER A 1 181 ? -5.675 1.739 16.192 1.00 96.31 181 SER A N 1
ATOM 1440 C CA . SER A 1 181 ? -4.263 1.968 16.501 1.00 96.31 181 SER A CA 1
ATOM 1441 C C . SER A 1 181 ? -3.918 2.020 17.987 1.00 96.31 181 SER A C 1
ATOM 1443 O O . SER A 1 181 ? -4.628 2.588 18.816 1.00 96.31 181 SER A O 1
ATOM 1445 N N . VAL A 1 182 ? -2.779 1.418 18.325 1.00 98.50 182 VAL A N 1
ATOM 1446 C CA . VAL A 1 182 ? -2.202 1.412 19.672 1.00 98.50 182 VAL A CA 1
ATOM 1447 C C . VAL A 1 182 ? -0.777 1.934 19.586 1.00 98.50 182 VAL A C 1
ATOM 1449 O O . VAL A 1 182 ? 0.052 1.371 18.875 1.00 98.50 182 VAL A O 1
ATOM 1452 N N . PHE A 1 183 ? -0.489 3.006 20.315 1.00 98.50 183 PHE A N 1
ATOM 1453 C CA . PHE A 1 183 ? 0.858 3.519 20.510 1.00 98.50 183 PHE A CA 1
ATOM 1454 C C . PHE A 1 183 ? 1.424 3.000 21.831 1.00 98.50 183 PHE A C 1
ATOM 1456 O O . PHE A 1 183 ? 0.773 3.123 22.864 1.00 98.50 183 PHE A O 1
ATOM 1463 N N . HIS A 1 184 ? 2.631 2.448 21.809 1.00 98.69 184 HIS A N 1
ATOM 1464 C CA . HIS A 1 184 ? 3.381 2.026 22.985 1.00 98.69 184 HIS A CA 1
ATOM 1465 C C . HIS A 1 184 ? 4.657 2.855 23.090 1.00 98.69 184 HIS A C 1
ATOM 1467 O O . HIS A 1 184 ? 5.537 2.727 22.237 1.00 98.69 184 HIS A O 1
ATOM 1473 N N . SER A 1 185 ? 4.778 3.688 24.128 1.00 98.00 185 SER A N 1
ATOM 1474 C CA . SER A 1 185 ? 5.892 4.641 24.240 1.00 98.00 185 SER A CA 1
ATOM 1475 C C . SER A 1 185 ? 7.256 3.990 24.482 1.00 98.00 185 SER A C 1
ATOM 1477 O O . SER A 1 185 ? 8.278 4.650 24.304 1.00 98.00 185 SER A O 1
ATOM 1479 N N . GLY A 1 186 ? 7.284 2.733 24.944 1.00 97.44 186 GLY A N 1
ATOM 1480 C CA . GLY A 1 186 ? 8.475 2.190 25.602 1.00 97.44 186 GLY A CA 1
ATOM 1481 C C . GLY A 1 186 ? 8.875 3.108 26.757 1.00 97.44 186 GLY A C 1
ATOM 1482 O O . GLY A 1 186 ? 8.017 3.797 27.321 1.00 97.44 186 GLY A O 1
ATOM 1483 N N . ASP A 1 187 ? 10.172 3.222 27.004 1.00 96.56 187 ASP A N 1
ATOM 1484 C CA . ASP A 1 187 ? 10.722 4.131 28.009 1.00 96.56 187 ASP A CA 1
ATOM 1485 C C . ASP A 1 187 ? 11.193 5.434 27.357 1.00 96.56 187 ASP A C 1
ATOM 1487 O O . ASP A 1 187 ? 12.306 5.894 27.566 1.00 96.56 187 ASP A O 1
ATOM 1491 N N . ALA A 1 188 ? 10.365 6.022 26.492 1.00 96.00 188 ALA A N 1
ATOM 1492 C CA . ALA A 1 188 ? 10.720 7.259 25.808 1.00 96.00 188 ALA A CA 1
ATOM 1493 C C . ALA A 1 188 ? 10.749 8.472 26.758 1.00 96.00 188 ALA A C 1
ATOM 1495 O O . ALA A 1 188 ? 9.864 8.648 27.597 1.00 96.00 188 ALA A O 1
ATOM 1496 N N . ASP A 1 189 ? 11.759 9.323 26.573 1.00 94.81 189 ASP A N 1
ATOM 1497 C CA . ASP A 1 189 ? 11.955 10.590 27.279 1.00 94.81 189 ASP A CA 1
ATOM 1498 C C . ASP A 1 189 ? 11.090 11.706 26.651 1.00 94.81 189 ASP A C 1
ATOM 1500 O O . ASP A 1 189 ? 11.365 12.127 25.518 1.00 94.81 189 ASP A O 1
ATOM 1504 N N . PRO A 1 190 ? 10.066 12.228 27.357 1.00 92.81 190 PRO A N 1
ATOM 1505 C CA . PRO A 1 190 ? 9.203 13.280 26.827 1.00 92.81 190 PRO A CA 1
ATOM 1506 C C . PRO A 1 190 ? 9.934 14.610 26.603 1.00 92.81 190 PRO A C 1
ATOM 1508 O O . PRO A 1 190 ? 9.419 15.453 25.877 1.00 92.81 190 PRO A O 1
ATOM 1511 N N . PHE A 1 191 ? 11.120 14.822 27.182 1.00 91.56 191 PHE A N 1
ATOM 1512 C CA . PHE A 1 191 ? 11.864 16.082 27.063 1.00 91.56 191 PHE A CA 1
ATOM 1513 C C . PHE A 1 191 ? 12.800 16.136 25.852 1.00 91.56 191 PHE A C 1
ATOM 1515 O O . PHE A 1 191 ? 13.512 17.123 25.674 1.00 91.56 191 PHE A O 1
ATOM 1522 N N . GLN A 1 192 ? 12.826 15.082 25.033 1.00 91.06 192 GLN A N 1
ATOM 1523 C CA . GLN A 1 192 ? 13.633 15.022 23.808 1.00 91.06 192 GLN A CA 1
ATOM 1524 C C . GLN A 1 192 ? 12.793 14.802 22.546 1.00 91.06 192 GLN A C 1
ATOM 1526 O O . GLN A 1 192 ? 13.336 14.510 21.479 1.00 91.06 192 GLN A O 1
ATOM 1531 N N . ILE A 1 193 ? 11.468 14.938 22.657 1.00 88.38 193 ILE A N 1
ATOM 1532 C CA . ILE A 1 193 ? 10.531 14.809 21.532 1.00 88.38 193 ILE A CA 1
ATOM 1533 C C . ILE A 1 193 ? 10.716 15.911 20.482 1.00 88.38 193 ILE A C 1
ATOM 1535 O O . ILE A 1 193 ? 10.413 15.694 19.318 1.00 88.38 193 ILE A O 1
ATOM 1539 N N . ASP A 1 194 ? 11.257 17.069 20.860 1.00 88.06 194 ASP A N 1
ATOM 1540 C CA . ASP A 1 194 ? 11.563 18.188 19.961 1.00 88.06 194 ASP A CA 1
ATOM 1541 C C . ASP A 1 194 ? 12.634 17.830 18.920 1.00 88.06 194 ASP A C 1
ATOM 1543 O O . ASP A 1 194 ? 12.662 18.382 17.820 1.00 88.06 194 ASP A O 1
ATOM 1547 N N . LYS A 1 195 ? 13.504 16.870 19.251 1.00 90.75 195 LYS A N 1
ATOM 1548 C CA . LYS A 1 195 ? 14.521 16.331 18.342 1.00 90.75 195 LYS A CA 1
ATOM 1549 C C . LYS A 1 195 ? 13.955 15.289 17.383 1.00 90.75 195 LYS A C 1
ATOM 1551 O O . LYS A 1 195 ? 14.626 14.951 16.409 1.00 90.75 195 LYS A O 1
ATOM 1556 N N . TYR A 1 196 ? 12.768 14.752 17.663 1.00 89.69 196 TYR A N 1
ATOM 1557 C CA . TYR A 1 196 ? 12.147 13.703 16.868 1.00 89.69 196 TYR A CA 1
ATOM 1558 C C . TYR A 1 196 ? 11.608 14.242 15.540 1.00 89.69 196 TYR A C 1
ATOM 1560 O O . TYR A 1 196 ? 10.801 15.164 15.491 1.00 89.69 196 TYR A O 1
ATOM 1568 N N . THR A 1 197 ? 12.069 13.636 14.447 1.00 87.00 197 THR A N 1
ATOM 1569 C CA . THR A 1 197 ? 11.776 14.035 13.058 1.00 87.00 197 THR A CA 1
ATOM 1570 C C . THR A 1 197 ? 11.044 12.950 12.267 1.00 87.00 197 THR A C 1
ATOM 1572 O O . THR A 1 197 ? 10.829 13.100 11.065 1.00 87.00 197 THR A O 1
ATOM 1575 N N . GLY A 1 198 ? 10.678 11.845 12.924 1.00 79.44 198 GLY A N 1
ATOM 1576 C CA . GLY A 1 198 ? 9.887 10.778 12.320 1.00 79.44 198 GLY A CA 1
ATOM 1577 C C . GLY A 1 198 ? 8.409 11.146 12.167 1.00 79.44 198 GLY A C 1
ATOM 1578 O O . GLY A 1 198 ? 8.012 12.310 12.215 1.00 79.44 198 GLY A O 1
ATOM 1579 N N . ILE A 1 199 ? 7.572 10.126 11.990 1.00 84.44 199 ILE A N 1
ATOM 1580 C CA . ILE A 1 199 ? 6.127 10.313 11.826 1.00 84.44 199 ILE A CA 1
ATOM 1581 C C . ILE A 1 199 ? 5.484 10.989 13.044 1.00 84.44 199 ILE A C 1
ATOM 1583 O O . ILE A 1 199 ? 5.731 10.604 14.186 1.00 84.44 199 ILE A O 1
ATOM 1587 N N . LYS A 1 200 ? 4.622 11.980 12.816 1.00 84.19 200 LYS A N 1
ATOM 1588 C CA . LYS A 1 200 ? 3.967 12.730 13.892 1.00 84.19 200 LYS A CA 1
ATOM 1589 C C . LYS A 1 200 ? 2.826 11.923 14.516 1.00 84.19 200 LYS A C 1
ATOM 1591 O O . LYS A 1 200 ? 1.726 11.870 13.973 1.00 84.19 200 LYS A O 1
ATOM 1596 N N . ILE A 1 201 ? 3.086 11.310 15.671 1.00 89.56 201 ILE A N 1
ATOM 1597 C CA . ILE A 1 201 ? 2.130 10.414 16.345 1.00 89.56 201 ILE A CA 1
ATOM 1598 C C . ILE A 1 201 ? 0.814 11.134 16.675 1.00 89.56 201 ILE A C 1
ATOM 1600 O O . ILE A 1 201 ? -0.258 10.576 16.455 1.00 89.56 201 ILE A O 1
ATOM 1604 N N . SER A 1 202 ? 0.875 12.393 17.110 1.00 88.06 202 SER A N 1
ATOM 1605 C CA . SER A 1 202 ? -0.301 13.194 17.459 1.00 88.06 202 SER A CA 1
ATOM 1606 C C . SER A 1 202 ? -1.231 13.495 16.287 1.00 88.06 202 SER A C 1
ATOM 1608 O O . SER A 1 202 ? -2.445 13.562 16.483 1.00 88.06 202 SER A O 1
ATOM 1610 N N . GLU A 1 203 ? -0.701 13.621 15.067 1.00 83.62 203 GLU A N 1
ATOM 1611 C CA . GLU A 1 203 ? -1.509 13.808 13.852 1.00 83.62 203 GLU A CA 1
ATOM 1612 C C . GLU A 1 203 ? -2.245 12.513 13.466 1.00 83.62 203 GLU A C 1
ATOM 1614 O O . GLU A 1 203 ? -3.347 12.556 12.916 1.00 83.62 203 GLU A O 1
ATOM 1619 N N . LEU A 1 204 ? -1.696 11.355 13.848 1.00 82.25 204 LEU A N 1
ATOM 1620 C CA . LEU A 1 204 ? -2.295 10.039 13.611 1.00 82.25 204 LEU A CA 1
ATOM 1621 C C . LEU A 1 204 ? -3.365 9.656 14.647 1.00 82.25 204 LEU A C 1
ATOM 1623 O O . LEU A 1 204 ? -4.084 8.684 14.429 1.00 82.25 204 LEU A O 1
ATOM 1627 N N . ASN A 1 205 ? -3.505 10.432 15.730 1.00 84.88 205 ASN A N 1
ATOM 1628 C CA . ASN A 1 205 ? -4.546 10.305 16.760 1.00 84.88 205 ASN A CA 1
ATOM 1629 C C . ASN A 1 205 ? -4.811 8.850 17.211 1.00 84.88 205 ASN A C 1
ATOM 1631 O O . ASN A 1 205 ? -5.900 8.323 16.953 1.00 84.88 205 ASN A O 1
ATOM 1635 N N . PRO A 1 206 ? -3.848 8.183 17.879 1.00 94.88 206 PRO A N 1
ATOM 1636 C CA . PRO A 1 206 ? -3.985 6.782 18.252 1.00 94.88 206 PRO A CA 1
ATOM 1637 C C . PRO A 1 206 ? -5.219 6.521 19.121 1.00 94.88 206 PRO A C 1
ATOM 1639 O O . PRO A 1 206 ? -5.566 7.334 19.985 1.00 94.88 206 PRO A O 1
ATOM 1642 N N . ASP A 1 207 ? -5.863 5.362 18.966 1.00 96.25 207 ASP A N 1
ATOM 1643 C CA . ASP A 1 207 ? -6.980 5.012 19.851 1.00 96.25 207 ASP A CA 1
ATOM 1644 C C . ASP A 1 207 ? -6.508 4.873 21.290 1.00 96.25 207 ASP A C 1
ATOM 1646 O O . ASP A 1 207 ? -7.124 5.408 22.212 1.00 96.25 207 ASP A O 1
ATOM 1650 N N . ILE A 1 208 ? -5.404 4.157 21.475 1.00 98.25 208 ILE A N 1
ATOM 1651 C CA . ILE A 1 208 ? -4.815 3.900 22.782 1.00 98.25 208 ILE A CA 1
ATOM 1652 C C . ILE A 1 208 ? -3.364 4.358 22.754 1.00 98.25 208 ILE A C 1
ATOM 1654 O O . ILE A 1 208 ? -2.586 3.896 21.927 1.00 98.25 208 ILE A O 1
ATOM 1658 N N . GLY A 1 209 ? -2.991 5.229 23.684 1.00 98.12 209 GLY A N 1
ATOM 1659 C CA . GLY A 1 209 ? -1.604 5.511 24.024 1.00 98.12 209 GLY A CA 1
ATOM 1660 C C . GLY A 1 209 ? -1.262 4.793 25.320 1.00 98.12 209 GLY A C 1
ATOM 1661 O O . GLY A 1 209 ? -1.743 5.193 26.377 1.00 98.12 209 GLY A O 1
ATOM 1662 N N . LEU A 1 210 ? -0.460 3.736 25.242 1.00 98.50 210 LEU A N 1
ATOM 1663 C CA . LEU A 1 210 ? 0.207 3.114 26.381 1.00 98.50 210 LEU A CA 1
ATOM 1664 C C . LEU A 1 210 ? 1.421 3.994 26.715 1.00 98.50 210 LEU A C 1
ATOM 1666 O O . LEU A 1 210 ? 2.412 3.995 25.979 1.00 98.50 210 LEU A O 1
ATOM 1670 N N . ILE A 1 211 ? 1.293 4.807 27.764 1.00 97.56 211 ILE A N 1
ATOM 1671 C CA . ILE A 1 211 ? 2.239 5.874 28.121 1.00 97.56 211 ILE A CA 1
ATOM 1672 C C . ILE A 1 211 ? 3.009 5.515 29.393 1.00 97.56 211 ILE A C 1
ATOM 1674 O O . ILE A 1 211 ? 2.403 5.162 30.406 1.00 97.56 211 ILE A O 1
ATOM 1678 N N . ASN A 1 212 ? 4.339 5.586 29.344 1.00 96.75 212 ASN A N 1
ATOM 1679 C CA . ASN A 1 212 ? 5.204 5.327 30.500 1.00 96.75 212 ASN A CA 1
ATOM 1680 C C . ASN A 1 212 ? 5.026 6.362 31.627 1.00 96.75 212 ASN A C 1
ATOM 1682 O O . ASN A 1 212 ? 4.280 7.339 31.500 1.00 96.75 212 ASN A O 1
ATOM 1686 N N . GLU A 1 213 ? 5.747 6.169 32.737 1.00 94.00 213 GLU A N 1
ATOM 1687 C CA . GLU A 1 213 ? 5.628 7.046 33.904 1.00 94.00 213 GLU A CA 1
ATOM 1688 C C . GLU A 1 213 ? 5.978 8.509 33.626 1.00 94.00 213 GLU A C 1
ATOM 1690 O O . GLU A 1 213 ? 5.378 9.397 34.232 1.00 94.00 213 GLU A O 1
ATOM 1695 N N . ASP A 1 214 ? 6.892 8.789 32.695 1.00 94.44 214 ASP A N 1
ATOM 1696 C CA . ASP A 1 214 ? 7.277 10.158 32.364 1.00 94.44 214 ASP A CA 1
ATOM 1697 C C . ASP A 1 214 ? 6.215 10.875 31.524 1.00 94.44 214 ASP A C 1
ATOM 1699 O O . ASP A 1 214 ? 5.849 12.003 31.862 1.00 94.44 214 ASP A O 1
ATOM 1703 N N . PHE A 1 215 ? 5.642 10.231 30.503 1.00 95.00 215 PHE A N 1
ATOM 1704 C CA . PHE A 1 215 ? 4.487 10.778 29.777 1.00 95.00 215 PHE A CA 1
ATOM 1705 C C . PHE A 1 215 ? 3.208 10.807 30.640 1.00 95.00 215 PHE A C 1
ATOM 1707 O O . PHE A 1 215 ? 2.306 11.605 30.380 1.00 95.00 215 PHE A O 1
ATOM 1714 N N . GLY A 1 216 ? 3.107 9.967 31.674 1.00 92.81 216 GLY A N 1
ATOM 1715 C CA . GLY A 1 216 ? 1.953 9.891 32.576 1.00 92.81 216 GLY A CA 1
ATOM 1716 C C . GLY A 1 216 ? 1.920 10.940 33.698 1.00 92.81 216 GLY A C 1
ATOM 1717 O O . GLY A 1 216 ? 0.933 10.999 34.436 1.00 92.81 216 GLY A O 1
ATOM 1718 N N . LYS A 1 217 ? 2.967 11.756 33.865 1.00 91.50 217 LYS A N 1
ATOM 1719 C CA . LYS A 1 217 ? 3.040 12.810 34.895 1.00 91.50 217 LYS A CA 1
ATOM 1720 C C . LYS A 1 217 ? 2.171 14.022 34.552 1.00 91.50 217 LYS A C 1
ATOM 1722 O O . LYS A 1 217 ? 2.045 14.409 33.392 1.00 91.50 217 LYS A O 1
ATOM 1727 N N . ILE A 1 218 ? 1.617 14.674 35.578 1.00 89.19 218 ILE A N 1
ATOM 1728 C CA . ILE A 1 218 ? 0.768 15.871 35.425 1.00 89.19 218 ILE A CA 1
ATOM 1729 C C . ILE A 1 218 ? 1.529 17.004 34.741 1.00 89.19 218 ILE A C 1
ATOM 1731 O O . ILE A 1 218 ? 0.999 17.649 33.838 1.00 89.19 218 ILE A O 1
ATOM 1735 N N . GLU A 1 219 ? 2.763 17.243 35.171 1.00 90.31 219 GLU A N 1
ATOM 1736 C CA . GLU A 1 219 ? 3.643 18.277 34.633 1.00 90.31 219 GLU A CA 1
ATOM 1737 C C . GLU A 1 219 ? 3.996 18.053 33.155 1.00 90.31 219 GLU A C 1
ATOM 1739 O O . GLU A 1 219 ? 4.247 19.021 32.440 1.00 90.31 219 GLU A O 1
ATOM 1744 N N . ASN A 1 220 ? 3.920 16.806 32.678 1.00 93.19 220 ASN A N 1
ATOM 1745 C CA . ASN A 1 220 ? 4.284 16.418 31.316 1.00 93.19 220 ASN A CA 1
ATOM 1746 C C . ASN A 1 220 ? 3.074 16.214 30.393 1.00 93.19 220 ASN A C 1
ATOM 1748 O O . ASN A 1 220 ? 3.256 15.996 29.197 1.00 93.19 220 ASN A O 1
ATOM 1752 N N . ALA A 1 221 ? 1.841 16.345 30.898 1.00 90.44 221 ALA A N 1
ATOM 1753 C CA . ALA A 1 221 ? 0.620 16.114 30.121 1.00 90.44 221 ALA A CA 1
ATOM 1754 C C . ALA A 1 221 ? 0.543 16.955 28.829 1.00 90.44 221 ALA A C 1
ATOM 1756 O O . ALA A 1 221 ? -0.014 16.507 27.827 1.00 90.44 221 ALA A O 1
ATOM 1757 N N . GLY A 1 222 ? 1.133 18.159 28.830 1.00 89.38 222 GLY A N 1
ATOM 1758 C CA . GLY A 1 222 ? 1.267 18.991 27.631 1.00 89.38 222 GLY A CA 1
ATOM 1759 C C . GLY A 1 222 ? 2.121 18.331 26.544 1.00 89.38 222 GLY A C 1
ATOM 1760 O O . GLY A 1 222 ? 1.672 18.236 25.405 1.00 89.38 222 GLY A O 1
ATOM 1761 N N . CYS A 1 223 ? 3.288 17.794 26.915 1.00 90.06 223 CYS A N 1
ATOM 1762 C CA . CYS A 1 223 ? 4.176 17.065 26.003 1.00 90.06 223 CYS A CA 1
ATOM 1763 C C . CYS A 1 223 ? 3.496 15.794 25.479 1.00 90.06 223 CYS A C 1
ATOM 1765 O O . CYS A 1 223 ? 3.558 15.495 24.290 1.00 90.06 223 CYS A O 1
ATOM 1767 N N . THR A 1 224 ? 2.778 15.069 26.343 1.00 92.69 224 THR A N 1
ATOM 1768 C CA . THR A 1 224 ? 2.024 13.869 25.946 1.00 92.69 224 THR A CA 1
ATOM 1769 C C . THR A 1 224 ? 0.938 14.187 24.927 1.00 92.69 224 THR A C 1
ATOM 1771 O O . THR A 1 224 ? 0.754 13.449 23.959 1.00 92.69 224 THR A O 1
ATOM 1774 N N . ARG A 1 225 ? 0.228 15.305 25.103 1.00 89.88 225 ARG A N 1
ATOM 1775 C CA . ARG A 1 225 ? -0.778 15.766 24.143 1.00 89.88 225 ARG A CA 1
ATOM 1776 C C . ARG A 1 225 ? -0.155 16.212 22.827 1.00 89.88 225 ARG A C 1
ATOM 1778 O O . ARG A 1 225 ? -0.689 15.877 21.781 1.00 89.88 225 ARG A O 1
ATOM 1785 N N . GLU A 1 226 ? 0.946 16.951 22.876 1.00 88.31 226 GLU A N 1
ATOM 1786 C CA . GLU A 1 226 ? 1.638 17.436 21.679 1.00 88.31 226 GLU A CA 1
ATOM 1787 C C . GLU A 1 226 ? 2.228 16.289 20.855 1.00 88.31 226 GLU A C 1
ATOM 1789 O O . GLU A 1 226 ? 2.123 16.290 19.628 1.00 88.31 226 GLU A O 1
ATOM 1794 N N . PHE A 1 227 ? 2.803 15.291 21.527 1.00 91.19 227 PHE A N 1
ATOM 1795 C CA . PHE A 1 227 ? 3.479 14.189 2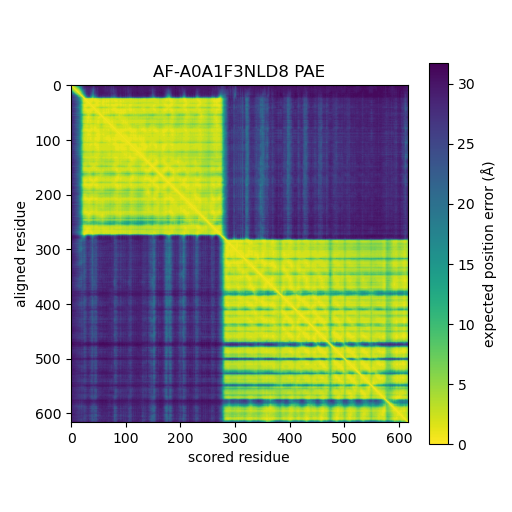0.862 1.00 91.19 227 PHE A CA 1
ATOM 1796 C C . PHE A 1 227 ? 2.543 13.041 20.492 1.00 91.19 227 PHE A C 1
ATOM 1798 O O . PHE A 1 227 ? 2.595 12.590 19.357 1.00 91.19 227 PHE A O 1
ATOM 1805 N N . ILE A 1 228 ? 1.691 12.569 21.412 1.00 94.12 228 ILE A N 1
ATOM 1806 C CA . ILE A 1 228 ? 0.926 11.315 21.263 1.00 94.12 228 ILE A CA 1
ATOM 1807 C C . ILE A 1 228 ? -0.539 11.571 20.902 1.00 94.12 228 ILE A C 1
ATOM 1809 O O . ILE A 1 228 ? -1.063 10.924 20.004 1.00 94.12 228 ILE A O 1
ATOM 1813 N N . ASN A 1 229 ? -1.209 12.491 21.604 1.00 90.50 229 ASN A N 1
ATOM 1814 C CA . ASN A 1 229 ? -2.620 12.855 21.391 1.00 90.50 229 ASN A CA 1
ATOM 1815 C C . ASN A 1 229 ? -3.615 11.669 21.280 1.00 90.50 229 ASN A C 1
ATOM 1817 O O . ASN A 1 229 ? -4.521 11.682 20.447 1.00 90.50 229 ASN A O 1
ATOM 1821 N N . ALA A 1 230 ? -3.460 10.621 22.097 1.00 95.12 230 ALA A N 1
ATOM 1822 C CA . ALA A 1 230 ? -4.333 9.447 22.021 1.00 95.12 230 ALA A CA 1
ATOM 1823 C C . ALA A 1 230 ? -5.727 9.683 22.637 1.00 95.12 230 ALA A C 1
ATOM 1825 O O . ALA A 1 230 ? -5.865 10.436 23.608 1.00 95.12 230 ALA A O 1
ATOM 1826 N N . LYS A 1 231 ? -6.759 8.972 22.146 1.00 93.31 231 LYS A N 1
ATOM 1827 C CA . LYS A 1 231 ? -8.119 9.021 22.728 1.00 93.31 231 LYS A CA 1
ATOM 1828 C C . LYS A 1 231 ? -8.163 8.442 24.136 1.00 93.31 231 LYS A C 1
ATOM 1830 O O . LYS A 1 231 ? -8.798 9.043 25.002 1.00 93.31 231 LYS A O 1
ATOM 1835 N N . TYR A 1 232 ? -7.561 7.274 24.349 1.00 96.06 232 TYR A N 1
ATOM 1836 C CA . TYR A 1 232 ? -7.385 6.666 25.667 1.00 96.06 232 TYR A CA 1
ATOM 1837 C C . TYR A 1 232 ? -5.916 6.725 26.051 1.00 96.06 232 TYR A C 1
ATOM 1839 O O . TYR A 1 232 ? -5.079 6.076 25.429 1.00 96.06 232 TYR A O 1
ATOM 1847 N N . ASN A 1 233 ? -5.615 7.477 27.102 1.00 95.56 233 ASN A N 1
ATOM 1848 C CA . ASN A 1 233 ? -4.271 7.557 27.661 1.00 95.56 233 ASN A CA 1
ATOM 1849 C C . ASN A 1 233 ? -4.164 6.537 28.795 1.00 95.56 233 ASN A C 1
ATOM 1851 O O . ASN A 1 233 ? -4.702 6.734 29.887 1.00 95.56 233 ASN A O 1
ATOM 1855 N N . VAL A 1 234 ? -3.534 5.407 28.498 1.00 97.38 234 VAL A N 1
ATOM 1856 C CA . VAL A 1 234 ? -3.380 4.278 29.409 1.00 97.38 234 VAL A CA 1
ATOM 1857 C C . VAL A 1 234 ? -1.985 4.333 30.018 1.00 97.38 234 VAL A C 1
ATOM 1859 O O . VAL A 1 234 ? -0.997 4.045 29.349 1.00 97.38 234 VAL A O 1
ATOM 1862 N N . ALA A 1 235 ? -1.904 4.691 31.292 1.00 96.06 235 ALA A N 1
ATOM 1863 C CA . ALA A 1 235 ? -0.649 4.699 32.024 1.00 96.06 235 ALA A CA 1
ATOM 1864 C C . ALA A 1 235 ? -0.092 3.277 32.201 1.00 96.06 235 ALA A C 1
ATOM 1866 O O . ALA A 1 235 ? -0.824 2.334 32.522 1.00 96.06 235 ALA A O 1
ATOM 1867 N N . MET A 1 236 ? 1.217 3.147 32.017 1.00 96.81 236 MET A N 1
ATOM 1868 C CA . MET A 1 236 ? 2.011 1.940 32.229 1.00 96.81 236 MET A CA 1
ATOM 1869 C C . MET A 1 236 ? 3.352 2.309 32.867 1.00 96.81 236 MET A C 1
ATOM 1871 O O . MET A 1 236 ? 3.663 3.489 33.018 1.00 96.81 236 MET A O 1
ATOM 1875 N N . HIS A 1 237 ? 4.157 1.307 33.222 1.00 96.31 237 HIS A N 1
ATOM 1876 C CA . HIS A 1 237 ? 5.491 1.538 33.792 1.00 96.31 237 HIS A CA 1
ATOM 1877 C C . HIS A 1 237 ? 5.481 2.300 35.128 1.00 96.31 237 HIS A C 1
ATOM 1879 O O . HIS A 1 237 ? 6.336 3.127 35.412 1.00 96.31 237 HIS A O 1
ATOM 1885 N N . PHE A 1 238 ? 4.484 2.020 35.974 1.00 93.75 238 PHE A N 1
ATOM 1886 C CA . PHE A 1 238 ? 4.376 2.561 37.331 1.00 93.75 238 PHE A CA 1
ATOM 1887 C C . PHE A 1 238 ? 4.595 1.462 38.380 1.00 93.75 238 PHE A C 1
ATOM 1889 O O . PHE A 1 238 ? 4.110 0.340 38.206 1.00 93.75 238 PHE A O 1
ATOM 1896 N N . PRO A 1 239 ? 5.241 1.766 39.521 1.00 92.00 239 PRO A N 1
ATOM 1897 C CA . PRO A 1 239 ? 5.167 0.906 40.698 1.00 92.00 239 PRO A CA 1
ATOM 1898 C C . PRO A 1 239 ? 3.719 0.775 41.200 1.00 92.00 239 PRO A C 1
ATOM 1900 O O . PRO A 1 239 ? 2.973 1.758 41.183 1.00 92.00 239 PRO A O 1
ATOM 1903 N N . ASP A 1 240 ? 3.339 -0.390 41.740 1.00 87.25 240 ASP A N 1
ATOM 1904 C CA . ASP A 1 240 ? 1.961 -0.669 42.199 1.00 87.25 240 ASP A CA 1
ATOM 1905 C C . ASP A 1 240 ? 1.419 0.402 43.167 1.00 87.25 240 ASP A C 1
ATOM 1907 O O . ASP A 1 240 ? 0.264 0.820 43.069 1.00 87.25 240 ASP A O 1
ATOM 1911 N N . TYR A 1 241 ? 2.262 0.896 44.082 1.00 85.94 241 TYR A N 1
ATOM 1912 C CA . TYR A 1 241 ? 1.868 1.910 45.067 1.00 85.94 241 TYR A CA 1
ATOM 1913 C C . TYR A 1 241 ? 1.581 3.287 44.446 1.00 85.94 241 TYR A C 1
ATOM 1915 O O . TYR A 1 241 ? 0.809 4.054 45.016 1.00 85.94 241 TYR A O 1
ATOM 1923 N N . VAL A 1 242 ? 2.176 3.602 43.288 1.00 87.19 242 VAL A N 1
ATOM 1924 C CA . VAL A 1 242 ? 1.899 4.840 42.539 1.00 87.19 242 VAL A CA 1
ATOM 1925 C C . VAL A 1 242 ? 0.671 4.652 41.655 1.00 87.19 242 VAL A C 1
ATOM 1927 O O . VAL A 1 242 ? -0.187 5.532 41.601 1.00 87.19 242 VAL A O 1
ATOM 1930 N N . ALA A 1 243 ? 0.545 3.486 41.015 1.00 85.94 243 ALA A N 1
ATOM 1931 C CA . ALA A 1 243 ? -0.539 3.184 40.084 1.00 85.94 243 ALA A CA 1
ATOM 1932 C C . ALA A 1 243 ? -1.934 3.349 40.717 1.00 85.94 243 ALA A C 1
ATOM 1934 O O . ALA A 1 243 ? -2.848 3.878 40.084 1.00 85.94 243 ALA A O 1
ATOM 1935 N N . ILE A 1 244 ? -2.088 2.963 41.990 1.00 81.88 244 ILE A N 1
ATOM 1936 C CA . ILE A 1 244 ? -3.350 3.088 42.742 1.00 81.88 244 ILE A CA 1
ATOM 1937 C C . ILE A 1 244 ? -3.804 4.554 42.869 1.00 81.88 244 ILE A C 1
ATOM 1939 O O . ILE A 1 244 ? -5.001 4.827 42.805 1.00 81.88 244 ILE A O 1
ATOM 1943 N N . GLY A 1 245 ? -2.866 5.491 43.034 1.00 84.88 245 GLY A N 1
ATOM 1944 C CA . GLY A 1 245 ? -3.145 6.922 43.195 1.00 84.88 245 GLY A CA 1
ATOM 1945 C C . GLY A 1 245 ? -3.083 7.732 41.897 1.00 84.88 245 GLY A C 1
ATOM 1946 O O . GLY A 1 245 ? -3.369 8.930 41.910 1.00 84.88 245 GLY A O 1
ATOM 1947 N N . TRP A 1 246 ? -2.714 7.115 40.771 1.00 89.81 246 TRP A N 1
ATOM 1948 C CA . TRP A 1 246 ? -2.498 7.848 39.523 1.00 89.81 246 TRP A CA 1
ATOM 1949 C C . TRP A 1 246 ? -3.777 8.552 39.052 1.00 89.81 246 TRP A C 1
ATOM 1951 O O . TRP A 1 246 ? -3.771 9.765 38.868 1.00 89.81 246 TRP A O 1
ATOM 1961 N N . LEU A 1 247 ? -4.908 7.836 38.980 1.00 85.19 247 LEU A N 1
ATOM 1962 C CA . LEU A 1 247 ? -6.201 8.429 38.598 1.00 85.19 247 LEU A CA 1
ATOM 1963 C C . LEU A 1 247 ? -6.661 9.530 39.565 1.00 85.19 247 LEU A C 1
ATOM 1965 O O . LEU A 1 247 ? -7.267 10.514 39.142 1.00 85.19 247 LEU A O 1
ATOM 1969 N N . ASP A 1 248 ? -6.340 9.390 40.852 1.00 86.31 248 ASP A N 1
ATOM 1970 C CA . ASP A 1 248 ? -6.692 10.371 41.878 1.00 86.31 248 ASP A CA 1
ATOM 1971 C C . ASP A 1 248 ? -5.966 11.705 41.677 1.00 86.31 248 ASP A C 1
ATOM 1973 O O . ASP A 1 248 ? -6.527 12.757 41.987 1.00 86.31 248 ASP A O 1
ATOM 1977 N N . SER A 1 249 ? -4.779 11.675 41.069 1.00 84.56 249 SER A N 1
ATOM 1978 C CA . SER A 1 249 ? -3.992 12.869 40.740 1.00 84.56 249 SER A CA 1
ATOM 1979 C C . SER A 1 249 ? -4.707 13.804 39.747 1.00 84.56 249 SER A C 1
ATOM 1981 O O . SER A 1 249 ? -4.415 14.998 39.710 1.00 84.56 249 SER A O 1
ATOM 1983 N N . PHE A 1 250 ? -5.685 13.305 38.978 1.00 79.62 250 PHE A N 1
ATOM 1984 C CA . PHE A 1 250 ? -6.422 14.082 37.967 1.00 79.62 250 PHE A CA 1
ATOM 1985 C C . PHE A 1 250 ? -7.810 14.547 38.408 1.00 79.62 250 PHE A C 1
ATOM 1987 O O . PHE A 1 250 ? -8.478 15.226 37.630 1.00 79.62 250 PHE A O 1
ATOM 1994 N N . LYS A 1 251 ? -8.259 14.227 39.631 1.00 80.25 251 LYS A N 1
ATOM 1995 C CA . LYS A 1 251 ? -9.611 14.585 40.112 1.00 80.25 251 LYS A CA 1
ATOM 1996 C C . LYS A 1 251 ? -9.918 16.080 39.972 1.00 80.25 251 LYS A C 1
ATOM 1998 O O . LYS A 1 251 ? -11.015 16.431 39.551 1.00 80.25 251 LYS A O 1
ATOM 2003 N N . ASP A 1 252 ? -8.930 16.933 40.238 1.00 81.56 252 ASP A N 1
ATOM 2004 C CA . ASP A 1 252 ? -9.066 18.394 40.152 1.00 81.56 252 ASP A CA 1
ATOM 2005 C C . ASP A 1 252 ? -8.687 18.966 38.770 1.00 81.56 252 ASP A C 1
ATOM 2007 O O . ASP A 1 252 ? -8.793 20.172 38.542 1.00 81.56 252 ASP A O 1
ATOM 2011 N N . LYS A 1 253 ? -8.206 18.121 37.846 1.00 81.81 253 LYS A N 1
ATOM 2012 C CA . LYS A 1 253 ? -7.746 18.495 36.495 1.00 81.81 253 LYS A CA 1
ATOM 2013 C C . LYS A 1 253 ? -8.090 17.403 35.460 1.00 81.81 253 LYS A C 1
ATOM 2015 O O . LYS A 1 253 ? -7.178 16.848 34.836 1.00 81.81 253 LYS A O 1
ATOM 2020 N N . PRO A 1 254 ? -9.383 17.080 35.263 1.00 75.75 254 PRO A N 1
ATOM 2021 C CA . PRO A 1 254 ? -9.809 15.940 34.445 1.00 75.75 254 PRO A CA 1
ATOM 2022 C C . PRO A 1 254 ? -9.434 16.069 32.961 1.00 75.75 254 PRO A C 1
ATOM 2024 O O . PRO A 1 254 ? -9.324 15.060 32.272 1.00 75.75 254 PRO A O 1
ATOM 2027 N N . ASP A 1 255 ? -9.177 17.288 32.482 1.00 78.94 255 ASP A N 1
ATOM 2028 C CA . ASP A 1 255 ? -8.899 17.578 31.071 1.00 78.94 255 ASP A CA 1
ATOM 2029 C C . ASP A 1 255 ? -7.416 17.430 30.678 1.00 78.94 255 ASP A C 1
ATOM 2031 O O . ASP A 1 255 ? -7.036 17.755 29.551 1.00 78.94 255 ASP A O 1
ATOM 2035 N N . LEU A 1 256 ? -6.536 16.991 31.589 1.00 84.75 256 LEU A N 1
ATOM 2036 C CA . LEU A 1 256 ? -5.105 16.830 31.286 1.00 84.75 256 LEU A CA 1
ATOM 2037 C C . LEU A 1 256 ? -4.841 15.670 30.323 1.00 84.75 256 LEU A C 1
ATOM 2039 O O . LEU A 1 256 ? -4.085 15.831 29.364 1.00 84.75 256 LEU A O 1
ATOM 2043 N N . PHE A 1 257 ? -5.522 14.547 30.519 1.00 87.25 257 PHE A N 1
ATOM 2044 C CA . PHE A 1 257 ? -5.443 13.382 29.647 1.00 87.25 257 PHE A CA 1
ATOM 2045 C C . PHE A 1 257 ? -6.832 13.034 29.129 1.00 87.25 257 PHE A C 1
ATOM 2047 O O . PHE A 1 257 ? -7.802 13.045 29.881 1.00 87.25 257 PHE A O 1
ATOM 2054 N N . LEU A 1 258 ? -6.935 12.681 27.849 1.00 88.06 258 LEU A N 1
ATOM 2055 C CA . LEU A 1 258 ? -8.189 12.170 27.304 1.00 88.06 258 LEU A CA 1
ATOM 2056 C C . LEU A 1 258 ? -8.395 10.728 27.778 1.00 88.06 258 LEU A C 1
ATOM 2058 O O . LEU A 1 258 ? -7.506 9.887 27.630 1.00 88.06 258 LEU A O 1
ATOM 2062 N N . ASN A 1 259 ? -9.567 10.464 28.361 1.00 90.50 259 ASN A N 1
ATOM 2063 C CA . ASN A 1 259 ? -9.993 9.161 28.886 1.00 90.50 259 ASN A CA 1
ATOM 2064 C C . ASN A 1 259 ? -8.866 8.398 29.624 1.00 90.50 259 ASN A C 1
ATOM 2066 O O . ASN A 1 259 ? -8.485 7.306 29.183 1.00 90.50 259 ASN A O 1
ATOM 2070 N N . PRO A 1 260 ? -8.312 8.961 30.716 1.00 92.75 260 PRO A N 1
ATOM 2071 C CA . PRO A 1 260 ? -7.190 8.361 31.420 1.00 92.75 260 PRO A CA 1
ATOM 2072 C C . PRO A 1 260 ? -7.584 7.000 31.996 1.00 92.75 260 PRO A C 1
ATOM 2074 O O . PRO A 1 260 ? -8.682 6.815 32.533 1.00 92.75 260 PRO A O 1
ATOM 2077 N N . PHE A 1 261 ? -6.682 6.031 31.898 1.00 93.94 261 PHE A N 1
ATOM 2078 C CA . PHE A 1 261 ? -6.882 4.702 32.458 1.00 93.94 261 PHE A CA 1
ATOM 2079 C C . PHE A 1 261 ? -5.562 4.115 32.954 1.00 93.94 261 PHE A C 1
ATOM 2081 O O . PHE A 1 261 ? -4.499 4.441 32.447 1.00 93.94 261 PHE A O 1
ATOM 2088 N N . ILE A 1 262 ? -5.627 3.222 33.935 1.00 94.75 262 ILE A N 1
ATOM 2089 C CA . ILE A 1 262 ? -4.475 2.451 34.397 1.00 94.75 262 ILE A CA 1
ATOM 2090 C C . ILE A 1 262 ? -4.952 1.061 34.809 1.00 94.75 262 ILE A C 1
ATOM 2092 O O . ILE A 1 262 ? -6.014 0.911 35.423 1.00 94.75 262 ILE A O 1
ATOM 2096 N N . PHE A 1 263 ? -4.191 0.036 34.442 1.00 94.69 263 PHE A N 1
ATOM 2097 C CA . PHE A 1 263 ? -4.442 -1.324 34.903 1.00 94.69 263 PHE A CA 1
ATOM 2098 C C . PHE A 1 263 ? -3.804 -1.525 36.278 1.00 94.69 263 PHE A C 1
ATOM 2100 O O . PHE A 1 263 ? -2.650 -1.176 36.488 1.00 94.69 263 PHE A O 1
ATOM 2107 N N . THR A 1 264 ? -4.549 -2.112 37.215 1.00 91.12 264 THR A N 1
ATOM 2108 C CA . THR A 1 264 ? -4.066 -2.384 38.586 1.00 91.12 264 THR A CA 1
ATOM 2109 C C . THR A 1 264 ? -4.064 -3.871 38.932 1.00 91.12 264 THR A C 1
ATOM 2111 O O . THR A 1 264 ? -3.668 -4.263 40.027 1.00 91.12 264 THR A O 1
ATOM 2114 N N . LYS A 1 265 ? -4.525 -4.725 38.011 1.00 93.06 265 LYS A N 1
ATOM 2115 C CA . LYS A 1 265 ? -4.594 -6.177 38.194 1.00 93.06 265 LYS A CA 1
ATOM 2116 C C . LYS A 1 265 ? -3.960 -6.882 37.006 1.00 93.06 265 LYS A C 1
ATOM 2118 O O . LYS A 1 265 ? -4.410 -6.699 35.878 1.00 93.06 265 LYS A O 1
ATOM 2123 N N . LYS A 1 266 ? -2.960 -7.726 37.267 1.00 95.00 266 LYS A N 1
ATOM 2124 C CA . LYS A 1 266 ? -2.348 -8.606 36.259 1.00 95.00 266 LYS A CA 1
ATOM 2125 C C . LYS A 1 266 ? -3.420 -9.472 35.600 1.00 95.00 266 LYS A C 1
ATOM 2127 O O . LYS A 1 266 ? -4.379 -9.885 36.253 1.00 95.00 266 LYS A O 1
ATOM 2132 N N . MET A 1 267 ? -3.259 -9.717 34.309 1.00 95.38 267 MET A N 1
ATOM 2133 C CA . MET A 1 267 ? -4.200 -10.427 33.439 1.00 95.38 267 MET A CA 1
ATOM 2134 C C . MET A 1 267 ? -5.590 -9.784 33.318 1.00 95.38 267 MET A C 1
ATOM 2136 O O . MET A 1 267 ? -6.517 -10.398 32.787 1.00 95.38 267 MET A O 1
ATOM 2140 N N . GLN A 1 268 ? -5.763 -8.533 33.759 1.00 96.00 268 GLN A N 1
ATOM 2141 C CA . GLN A 1 268 ? -6.993 -7.792 33.508 1.00 96.00 268 GLN A CA 1
ATOM 2142 C C . GLN A 1 268 ? -7.117 -7.492 32.014 1.00 96.00 268 GLN A C 1
ATOM 2144 O O . GLN A 1 268 ? -6.290 -6.786 31.438 1.00 96.00 268 GLN A O 1
ATOM 2149 N N . LYS A 1 269 ? -8.201 -7.983 31.412 1.00 95.81 269 LYS A N 1
ATOM 2150 C CA . LYS A 1 269 ? -8.617 -7.626 30.057 1.00 95.81 269 LYS A CA 1
ATOM 2151 C C . LYS A 1 269 ? -9.560 -6.429 30.098 1.00 95.81 269 LYS A C 1
ATOM 2153 O O . LYS A 1 269 ? -10.537 -6.428 30.849 1.00 95.81 269 LYS A O 1
ATOM 2158 N N . LYS A 1 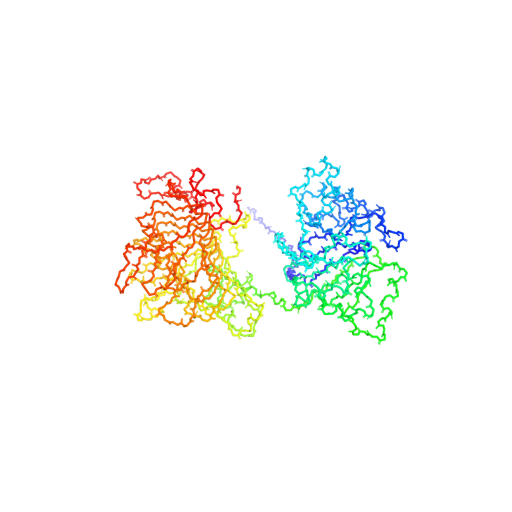270 ? -9.291 -5.424 29.271 1.00 93.88 270 LYS A N 1
ATOM 2159 C CA . LYS A 1 270 ? -10.200 -4.311 29.003 1.00 93.88 270 LYS A CA 1
ATOM 2160 C C . LYS A 1 270 ? -10.432 -4.187 27.508 1.00 93.88 270 LYS A C 1
ATOM 2162 O O . LYS A 1 270 ? -9.502 -4.248 26.712 1.00 93.88 270 LYS A O 1
ATOM 2167 N N . VAL A 1 271 ? -11.692 -3.989 27.156 1.00 94.31 271 VAL A N 1
ATOM 2168 C CA . VAL A 1 271 ? -12.120 -3.694 25.795 1.00 94.31 271 VAL A CA 1
ATOM 2169 C C . VAL A 1 271 ? -12.282 -2.182 25.687 1.00 94.31 271 VAL A C 1
ATOM 2171 O O . VAL A 1 271 ? -13.040 -1.581 26.451 1.00 94.31 271 VAL A O 1
ATOM 2174 N N . PHE A 1 272 ? -11.534 -1.565 24.783 1.00 92.44 272 PHE A N 1
ATOM 2175 C CA . PHE A 1 272 ? -11.622 -0.145 24.472 1.00 92.44 272 PHE A CA 1
ATOM 2176 C C . PHE A 1 272 ? -12.386 0.016 23.169 1.00 92.44 272 PHE A C 1
ATOM 2178 O O . PHE A 1 272 ? -12.100 -0.681 22.200 1.00 92.44 272 PHE A O 1
ATOM 2185 N N . ASN A 1 273 ? -13.335 0.946 23.133 1.00 86.94 273 ASN A N 1
ATOM 2186 C CA . ASN A 1 273 ? -14.000 1.310 21.888 1.00 86.94 273 ASN A CA 1
ATOM 2187 C C . ASN A 1 273 ? -13.039 2.183 21.094 1.00 86.94 273 ASN A C 1
ATOM 2189 O O . ASN A 1 273 ? -12.758 3.289 21.554 1.00 86.94 273 ASN A O 1
ATOM 2193 N N . SER A 1 274 ? -12.561 1.751 19.933 1.00 77.00 274 SER A N 1
ATOM 2194 C CA . SER A 1 274 ? -11.731 2.626 19.106 1.00 77.00 274 SER A CA 1
ATOM 2195 C C . SER A 1 274 ? -12.472 3.942 18.840 1.00 77.00 274 SER A C 1
ATOM 2197 O O . SER A 1 274 ? -13.704 4.025 18.762 1.00 77.00 274 SER A O 1
ATOM 2199 N N . SER A 1 275 ? -11.729 5.038 18.868 1.00 57.50 275 SER A N 1
ATOM 2200 C CA . SER A 1 275 ? -12.151 6.296 18.273 1.00 57.50 275 SER A CA 1
ATOM 2201 C C . SER A 1 275 ? -12.578 5.970 16.852 1.00 57.50 275 SER A C 1
ATOM 2203 O O . SER A 1 275 ? -11.805 5.407 16.089 1.00 57.50 275 SER A O 1
ATOM 2205 N N . GLN A 1 276 ? -13.743 6.442 16.428 1.00 46.31 276 GLN A N 1
ATOM 2206 C CA . GLN A 1 276 ? -13.776 6.983 15.075 1.00 46.31 276 GLN A CA 1
ATOM 2207 C C . GLN A 1 276 ? -12.929 8.267 15.088 1.00 46.31 276 GLN A C 1
ATOM 2209 O O . GLN A 1 276 ? -13.441 9.379 15.018 1.00 46.31 276 GLN A O 1
ATOM 2214 N N . GLY A 1 277 ? -11.621 8.122 15.309 1.00 34.72 277 GLY A N 1
ATOM 2215 C CA . GLY A 1 277 ? -10.642 9.093 14.872 1.00 34.72 277 GLY A CA 1
ATOM 2216 C C . GLY A 1 277 ? -10.680 8.983 13.363 1.00 34.72 277 GLY A C 1
ATOM 2217 O O . GLY A 1 277 ? -10.850 7.890 12.832 1.00 34.72 277 GLY A O 1
ATOM 2218 N N . LYS A 1 278 ? -10.621 10.109 12.666 1.00 30.14 278 LYS A N 1
ATOM 2219 C CA . LYS A 1 278 ? -10.719 10.204 11.208 1.00 30.14 278 LYS A CA 1
ATOM 2220 C C . LYS A 1 278 ? -9.574 9.481 10.454 1.00 30.14 278 LYS A C 1
ATOM 2222 O O . LYS A 1 278 ? -9.106 9.990 9.449 1.00 30.14 278 LYS A O 1
ATOM 2227 N N . ALA A 1 279 ? -9.215 8.244 10.777 1.00 33.16 279 ALA A N 1
ATOM 2228 C CA . ALA A 1 279 ? -9.373 7.221 9.760 1.00 33.16 279 ALA A CA 1
ATOM 2229 C C . ALA A 1 279 ? -10.873 6.928 9.697 1.00 33.16 279 ALA A C 1
ATOM 2231 O O . ALA A 1 279 ? -11.412 6.011 10.305 1.00 33.16 279 ALA A O 1
ATOM 2232 N N . THR A 1 280 ? -11.558 7.765 8.930 1.00 30.81 280 THR A N 1
ATOM 2233 C CA . THR A 1 280 ? -12.557 7.276 8.001 1.00 30.81 280 THR A CA 1
ATOM 2234 C C . THR A 1 280 ? -12.019 5.937 7.500 1.00 30.81 280 THR A C 1
ATOM 2236 O O . THR A 1 280 ? -11.092 5.934 6.683 1.00 30.81 280 THR A O 1
ATOM 2239 N N . THR A 1 281 ? -12.433 4.796 8.072 1.00 39.25 281 THR A N 1
ATOM 2240 C CA . THR A 1 281 ? -12.266 3.540 7.347 1.00 39.25 281 THR A CA 1
ATOM 2241 C C . THR A 1 281 ? -13.128 3.824 6.162 1.00 39.25 281 THR A C 1
ATOM 2243 O O . THR A 1 281 ? -14.349 3.834 6.293 1.00 39.25 281 THR A O 1
ATOM 2246 N N . ALA A 1 282 ? -12.466 4.255 5.089 1.00 49.31 282 ALA A N 1
ATOM 2247 C CA . ALA A 1 282 ? -13.102 4.657 3.871 1.00 49.31 282 ALA A CA 1
ATOM 2248 C C . ALA A 1 282 ? -14.118 3.561 3.615 1.00 49.31 282 ALA A C 1
ATOM 2250 O O . ALA A 1 282 ? -13.714 2.406 3.423 1.00 49.31 282 ALA A O 1
ATOM 2251 N N . GLN A 1 283 ? -15.406 3.877 3.783 1.00 69.06 283 GLN A N 1
ATOM 2252 C CA . GLN A 1 283 ? -16.442 2.871 3.661 1.00 69.06 283 GLN A CA 1
ATOM 2253 C C . GLN A 1 283 ? -16.191 2.254 2.297 1.00 69.06 283 GLN A C 1
ATOM 2255 O O . GLN A 1 283 ? -16.054 2.960 1.299 1.00 69.06 283 GLN A O 1
ATOM 2260 N N . THR A 1 284 ? -15.918 0.957 2.287 1.00 85.50 284 THR A N 1
ATOM 2261 C CA . THR A 1 284 ? -15.464 0.325 1.061 1.00 85.50 284 THR A CA 1
ATOM 2262 C C . THR A 1 284 ? -16.692 0.019 0.245 1.00 85.50 284 THR A C 1
ATOM 2264 O O . THR A 1 284 ? -17.587 -0.692 0.701 1.00 85.50 284 THR A O 1
ATOM 2267 N N . LEU A 1 285 ? -16.723 0.578 -0.952 1.00 95.25 285 LEU A N 1
ATOM 2268 C CA . LEU A 1 285 ? -17.794 0.365 -1.891 1.00 95.25 285 LEU A CA 1
ATOM 2269 C C . LEU A 1 285 ? -17.457 -0.844 -2.753 1.00 95.25 285 LEU A C 1
ATOM 2271 O O . LEU A 1 285 ? -16.432 -0.857 -3.430 1.00 95.25 285 LEU A O 1
ATOM 2275 N N . TYR A 1 286 ? -18.302 -1.865 -2.711 1.00 97.00 286 TYR A N 1
ATOM 2276 C CA . TYR A 1 286 ? -18.104 -3.095 -3.465 1.00 97.00 286 TYR A CA 1
ATOM 2277 C C . TYR A 1 286 ? -18.866 -3.037 -4.783 1.00 97.00 286 TYR A C 1
ATOM 2279 O O . TYR A 1 286 ? -20.047 -2.681 -4.818 1.00 97.00 286 TYR A O 1
ATOM 2287 N N . VAL A 1 287 ? -18.181 -3.416 -5.856 1.00 98.44 287 VAL A N 1
ATOM 2288 C CA . VAL A 1 287 ? -18.728 -3.528 -7.208 1.00 98.44 287 VAL A CA 1
ATOM 2289 C C . VAL A 1 287 ? -18.669 -4.985 -7.631 1.00 98.44 287 VAL A C 1
ATOM 2291 O O . VAL A 1 287 ? -17.613 -5.608 -7.524 1.00 98.44 287 VAL A O 1
ATOM 2294 N N . ASP A 1 288 ? -19.785 -5.515 -8.122 1.00 98.06 288 ASP A N 1
ATOM 2295 C CA . ASP A 1 288 ? -19.871 -6.877 -8.642 1.00 98.06 288 ASP A CA 1
ATOM 2296 C C . ASP A 1 288 ? -20.731 -6.910 -9.908 1.00 98.06 288 ASP A C 1
ATOM 2298 O O . ASP A 1 288 ? -21.944 -6.708 -9.861 1.00 98.06 288 ASP A O 1
ATOM 2302 N N . SER A 1 289 ? -20.097 -7.183 -11.048 1.00 97.12 289 SER A N 1
ATOM 2303 C CA . SER A 1 289 ? -20.782 -7.259 -12.348 1.00 97.12 289 SER A CA 1
ATOM 2304 C C . SER A 1 289 ? -21.653 -8.507 -12.523 1.00 97.12 289 SER A C 1
ATOM 2306 O O . SER A 1 289 ? -22.445 -8.562 -13.462 1.00 97.12 289 SER A O 1
ATOM 2308 N N . ASN A 1 290 ? -21.531 -9.512 -11.653 1.00 95.75 290 ASN A N 1
ATOM 2309 C CA . ASN A 1 290 ? -22.299 -10.752 -11.751 1.00 95.75 290 ASN A CA 1
ATOM 2310 C C . ASN A 1 290 ? -23.522 -10.738 -10.833 1.00 95.75 290 ASN A C 1
ATOM 2312 O O . ASN A 1 290 ? -24.575 -11.252 -11.210 1.00 95.75 290 ASN A O 1
ATOM 2316 N N . THR A 1 291 ? -23.384 -10.182 -9.626 1.00 95.06 291 THR A N 1
ATOM 2317 C CA . THR A 1 291 ? -24.433 -10.243 -8.590 1.00 95.06 291 THR A CA 1
ATOM 2318 C C . THR A 1 291 ? -24.910 -8.882 -8.088 1.00 95.06 291 THR A C 1
ATOM 2320 O O . THR A 1 291 ? -25.839 -8.839 -7.282 1.00 95.06 291 THR A O 1
ATOM 2323 N N . GLY A 1 292 ? -24.277 -7.780 -8.495 1.00 96.31 292 GLY A N 1
ATOM 2324 C CA . GLY A 1 292 ? -24.629 -6.439 -8.036 1.00 96.31 292 GLY A CA 1
ATOM 2325 C C . GLY A 1 292 ? -25.898 -5.870 -8.674 1.00 96.31 292 GLY A C 1
ATOM 2326 O O . GLY A 1 292 ? -26.353 -6.318 -9.725 1.00 96.31 292 GLY A O 1
ATOM 2327 N N . ASP A 1 293 ? -26.443 -4.829 -8.042 1.00 97.69 293 ASP A N 1
ATOM 2328 C CA . ASP A 1 293 ? -27.527 -3.979 -8.559 1.00 97.69 293 ASP A CA 1
ATOM 2329 C C . ASP A 1 293 ? -27.191 -2.523 -8.200 1.00 97.69 293 ASP A C 1
ATOM 2331 O O . ASP A 1 293 ? -26.841 -2.229 -7.062 1.00 97.69 293 ASP A O 1
ATOM 2335 N N . ASP A 1 294 ? -27.292 -1.582 -9.138 1.00 97.69 294 ASP A N 1
ATOM 2336 C CA . ASP A 1 294 ? -26.982 -0.161 -8.893 1.00 97.69 294 ASP A CA 1
ATOM 2337 C C . ASP A 1 294 ? -27.965 0.550 -7.942 1.00 97.69 294 ASP A C 1
ATOM 2339 O O . ASP A 1 294 ? -27.745 1.706 -7.564 1.00 97.69 294 ASP A O 1
ATOM 2343 N N . LYS A 1 295 ? -29.040 -0.128 -7.530 1.00 96.56 295 LYS A N 1
ATOM 2344 C CA . LYS A 1 295 ? -29.919 0.289 -6.426 1.00 96.56 295 LYS A CA 1
ATOM 2345 C C . LYS A 1 295 ? -29.394 -0.129 -5.052 1.00 96.56 295 LYS A C 1
ATOM 2347 O O . LYS A 1 295 ? -29.907 0.361 -4.045 1.00 96.56 295 LYS A O 1
ATOM 2352 N N . ASN A 1 296 ? -28.419 -1.032 -4.998 1.00 95.50 296 ASN A N 1
ATOM 2353 C CA . ASN A 1 296 ? -27.847 -1.504 -3.748 1.00 95.50 296 ASN A CA 1
ATOM 2354 C C . ASN A 1 296 ? -27.018 -0.411 -3.056 1.00 95.50 296 ASN A C 1
ATOM 2356 O O . ASN A 1 296 ? -26.511 0.505 -3.708 1.00 95.50 296 ASN A O 1
ATOM 2360 N N . PRO A 1 297 ? -26.824 -0.517 -1.728 1.00 89.75 297 PRO A N 1
ATOM 2361 C CA . PRO A 1 297 ? -25.980 0.415 -0.981 1.00 89.75 297 PRO A CA 1
ATOM 2362 C C . PRO A 1 297 ? -24.483 0.296 -1.316 1.00 89.75 297 PRO A C 1
ATOM 2364 O O . PRO A 1 297 ? -23.713 1.166 -0.918 1.00 89.75 297 PRO A O 1
ATOM 2367 N N . GLY A 1 298 ? -24.061 -0.762 -2.019 1.00 90.69 298 GLY A N 1
ATOM 2368 C CA . GLY A 1 298 ? -22.661 -1.020 -2.351 1.00 90.69 298 GLY A CA 1
ATOM 2369 C C . GLY A 1 298 ? -21.849 -1.604 -1.197 1.00 90.69 298 GLY A C 1
ATOM 2370 O O . GLY A 1 298 ? -20.636 -1.415 -1.130 1.00 90.69 298 GLY A O 1
ATOM 2371 N N . THR A 1 299 ? -22.507 -2.316 -0.282 1.00 90.81 299 THR A N 1
ATOM 2372 C CA . THR A 1 299 ? -21.829 -3.123 0.740 1.00 90.81 299 THR A CA 1
ATOM 2373 C C . THR A 1 299 ? -21.333 -4.435 0.136 1.00 90.81 299 THR A C 1
ATOM 2375 O O . THR A 1 299 ? -21.670 -4.781 -0.993 1.00 90.81 299 THR A O 1
ATOM 2378 N N . LYS A 1 300 ? -20.551 -5.210 0.890 1.00 85.75 300 LYS A N 1
ATOM 2379 C CA . LYS A 1 300 ? -20.045 -6.507 0.421 1.00 85.75 300 LYS A CA 1
ATOM 2380 C C . LYS A 1 300 ? -21.172 -7.500 0.103 1.00 85.75 300 LYS A C 1
ATOM 2382 O O . LYS A 1 300 ? -21.065 -8.260 -0.851 1.00 85.75 300 LYS A O 1
ATOM 2387 N N . GLU A 1 301 ? -22.243 -7.485 0.893 1.00 89.25 301 GLU A N 1
ATOM 2388 C CA . GLU A 1 301 ? -23.408 -8.372 0.760 1.00 89.25 301 GLU A CA 1
ATOM 2389 C C . GLU A 1 301 ? -24.403 -7.878 -0.298 1.00 89.25 301 GLU A C 1
ATOM 2391 O O . GLU A 1 301 ? -25.161 -8.671 -0.851 1.00 89.25 301 GLU A O 1
ATOM 2396 N N . ALA A 1 302 ? -24.404 -6.572 -0.569 1.00 92.44 302 ALA A N 1
ATOM 2397 C CA . ALA A 1 302 ? -25.240 -5.926 -1.570 1.00 92.44 302 ALA A CA 1
ATOM 2398 C C . ALA A 1 302 ? -24.378 -4.943 -2.385 1.00 92.44 302 ALA A C 1
ATOM 2400 O O . ALA A 1 302 ? -24.453 -3.726 -2.167 1.00 92.44 302 ALA A O 1
ATOM 2401 N N . PRO A 1 303 ? -23.522 -5.456 -3.289 1.00 97.06 303 PRO A N 1
ATOM 2402 C CA . PRO A 1 303 ? -22.632 -4.628 -4.094 1.00 97.06 303 PRO A CA 1
ATOM 2403 C C . PRO A 1 303 ? -23.414 -3.867 -5.166 1.00 97.06 303 PRO A C 1
ATOM 2405 O O . PRO A 1 303 ? -24.481 -4.311 -5.607 1.00 97.06 303 PRO A O 1
ATOM 2408 N N . VAL A 1 304 ? -22.875 -2.731 -5.608 1.00 98.25 304 VAL A N 1
ATOM 2409 C CA . VAL A 1 304 ? -23.385 -2.070 -6.818 1.00 98.25 304 VAL A CA 1
ATOM 2410 C C . VAL A 1 304 ? -22.968 -2.865 -8.053 1.00 98.25 304 VAL A C 1
ATOM 2412 O O . VAL A 1 304 ? -21.981 -3.601 -8.025 1.00 98.25 304 VAL A O 1
ATOM 2415 N N . PHE A 1 305 ? -23.724 -2.741 -9.139 1.00 98.06 305 PHE A N 1
ATOM 2416 C CA . PHE A 1 305 ? -23.444 -3.467 -10.377 1.00 98.06 305 PHE A CA 1
ATOM 2417 C C . PHE A 1 305 ? -22.295 -2.820 -11.161 1.00 98.06 305 PHE A C 1
ATOM 2419 O O . PHE A 1 305 ? -21.399 -3.505 -11.658 1.00 98.06 305 PHE A O 1
ATOM 2426 N N . SER A 1 306 ? -22.310 -1.491 -11.281 1.00 97.19 306 SER A N 1
ATOM 2427 C CA . SER A 1 306 ? -21.427 -0.752 -12.179 1.00 97.19 306 SER A CA 1
ATOM 2428 C C . SER A 1 306 ? -20.356 0.061 -11.451 1.00 97.19 306 SER A C 1
ATOM 2430 O O . SER A 1 306 ? -20.570 0.664 -10.397 1.00 97.19 306 SER A O 1
ATOM 2432 N N . ILE A 1 307 ? -19.183 0.155 -12.085 1.00 98.06 307 ILE A N 1
ATOM 2433 C CA . ILE A 1 307 ? -18.095 1.033 -11.635 1.00 98.06 307 ILE A CA 1
ATOM 2434 C C . ILE A 1 307 ? -18.529 2.508 -11.730 1.00 98.06 307 ILE A C 1
ATOM 2436 O O . ILE A 1 307 ? -18.154 3.317 -10.885 1.00 98.06 307 ILE A O 1
ATOM 2440 N N . ASN A 1 308 ? -19.374 2.865 -12.705 1.00 96.31 308 ASN A N 1
ATOM 2441 C CA . ASN A 1 308 ? -19.945 4.211 -12.818 1.00 96.31 308 ASN A CA 1
ATOM 2442 C C . ASN A 1 308 ? -20.782 4.573 -11.589 1.00 96.31 308 ASN A C 1
ATOM 2444 O O . ASN A 1 308 ? -20.600 5.656 -11.029 1.00 96.31 308 ASN A O 1
ATOM 2448 N N . LYS A 1 309 ? -21.650 3.663 -11.125 1.00 97.44 309 LYS A N 1
ATOM 2449 C CA . LYS A 1 309 ? -22.412 3.895 -9.897 1.00 97.44 309 LYS A CA 1
ATOM 2450 C C . LYS A 1 309 ? -21.495 4.021 -8.690 1.00 97.44 309 LYS A C 1
ATOM 2452 O O . LYS A 1 309 ? -21.713 4.882 -7.837 1.00 97.44 309 LYS A O 1
ATOM 2457 N N . ALA A 1 310 ? -20.445 3.205 -8.650 1.00 97.56 310 ALA A N 1
ATOM 2458 C CA . ALA A 1 310 ? -19.460 3.260 -7.588 1.00 97.56 310 ALA A CA 1
ATOM 2459 C C . ALA A 1 310 ? -18.756 4.625 -7.513 1.00 97.56 310 ALA A C 1
ATOM 2461 O O . ALA A 1 310 ? -18.680 5.237 -6.447 1.00 97.56 310 ALA A O 1
ATOM 2462 N N . ALA A 1 311 ? -18.318 5.146 -8.658 1.00 97.38 311 ALA A N 1
ATOM 2463 C CA . ALA A 1 311 ? -17.710 6.466 -8.766 1.00 97.38 311 ALA A CA 1
ATOM 2464 C C . ALA A 1 311 ? -18.691 7.605 -8.431 1.00 97.38 311 ALA A C 1
ATOM 2466 O O . ALA A 1 311 ? -18.305 8.569 -7.772 1.00 97.38 311 ALA A O 1
ATOM 2467 N N . GLU A 1 312 ? -19.971 7.490 -8.811 1.00 96.44 312 GLU A N 1
ATOM 2468 C CA . GLU A 1 312 ? -21.013 8.459 -8.432 1.00 96.44 312 GLU A CA 1
ATOM 2469 C C . GLU A 1 312 ? -21.167 8.548 -6.907 1.00 96.44 312 GLU A C 1
ATOM 2471 O O . GLU A 1 312 ? -21.274 9.641 -6.353 1.00 96.44 312 GLU A O 1
ATOM 2476 N N . ILE A 1 313 ? -21.174 7.404 -6.218 1.00 95.38 313 ILE A N 1
ATOM 2477 C CA . ILE A 1 313 ? -21.247 7.358 -4.756 1.00 95.38 313 ILE A CA 1
ATOM 2478 C C . ILE A 1 313 ? -19.953 7.914 -4.154 1.00 95.38 313 ILE A C 1
ATOM 2480 O O . ILE A 1 313 ? -20.023 8.805 -3.308 1.00 95.38 313 ILE A O 1
ATOM 2484 N N . LEU A 1 314 ? -18.786 7.462 -4.623 1.00 95.06 314 LEU A N 1
ATOM 2485 C CA . LEU A 1 314 ? -17.482 7.943 -4.156 1.00 95.06 314 LEU A CA 1
ATOM 2486 C C . LEU A 1 314 ? -17.337 9.463 -4.295 1.00 95.06 314 LEU A C 1
ATOM 2488 O O . LEU A 1 314 ? -16.718 10.095 -3.447 1.00 95.06 314 LEU A O 1
ATOM 2492 N N . ARG A 1 315 ? -17.928 10.086 -5.312 1.00 95.69 315 ARG A N 1
ATOM 2493 C CA . ARG A 1 315 ? -17.798 11.531 -5.518 1.00 95.69 315 ARG A CA 1
ATOM 2494 C C . ARG A 1 315 ? -18.502 12.380 -4.455 1.00 95.69 315 ARG A C 1
ATOM 2496 O O . ARG A 1 315 ? -18.046 13.485 -4.166 1.00 95.69 315 ARG A O 1
ATOM 2503 N N . LYS A 1 316 ? -19.622 11.901 -3.902 1.00 92.81 316 LYS A N 1
ATOM 2504 C CA . LYS A 1 316 ? -20.511 12.712 -3.050 1.00 92.81 316 LYS A CA 1
ATOM 2505 C C . LYS A 1 316 ? -19.801 13.166 -1.776 1.00 92.81 316 LYS A C 1
ATOM 2507 O O . LYS A 1 316 ? -19.161 12.365 -1.098 1.00 92.81 316 LYS A O 1
ATOM 2512 N N . ARG A 1 317 ? -19.985 14.443 -1.430 1.00 88.75 317 ARG A N 1
ATOM 2513 C CA . ARG A 1 317 ? -19.440 15.060 -0.211 1.00 88.75 317 ARG A CA 1
ATOM 2514 C C . ARG A 1 317 ? -19.945 14.402 1.076 1.00 88.75 317 ARG A C 1
ATOM 2516 O O . ARG A 1 317 ? -19.179 14.254 2.019 1.00 88.75 317 ARG A O 1
ATOM 2523 N N . ASP A 1 318 ? -21.209 13.985 1.097 1.00 84.50 318 ASP A N 1
ATOM 2524 C CA . ASP A 1 318 ? -21.912 13.554 2.315 1.00 84.50 318 ASP A CA 1
ATOM 2525 C C . ASP A 1 318 ? -21.744 12.057 2.629 1.00 84.50 318 ASP A C 1
ATOM 2527 O O . ASP A 1 318 ? -22.648 11.406 3.155 1.00 84.50 318 ASP A O 1
ATOM 2531 N N . ASN A 1 319 ? -20.600 11.474 2.277 1.00 83.62 319 ASN A N 1
ATOM 2532 C CA . ASN A 1 319 ? -20.240 10.129 2.710 1.00 83.62 319 ASN A CA 1
ATOM 2533 C C . ASN A 1 319 ? -18.754 10.037 3.016 1.00 83.62 319 ASN A C 1
ATOM 2535 O O . ASN A 1 319 ? -17.993 10.974 2.798 1.00 83.62 319 ASN A O 1
ATOM 2539 N N . ASP A 1 320 ? -18.365 8.867 3.497 1.00 83.31 320 ASP A N 1
ATOM 2540 C CA . ASP A 1 320 ? -17.015 8.600 3.946 1.00 83.31 320 ASP A CA 1
ATOM 2541 C C . ASP A 1 320 ? -16.323 7.501 3.131 1.00 83.31 320 ASP A C 1
ATOM 2543 O O . ASP A 1 320 ? -15.580 6.679 3.652 1.00 83.31 320 ASP A O 1
ATOM 2547 N N . ILE A 1 321 ? -16.638 7.429 1.837 1.00 87.81 321 ILE A N 1
ATOM 2548 C CA . ILE A 1 321 ? -16.158 6.403 0.905 1.00 87.81 321 ILE A CA 1
ATOM 2549 C C . ILE A 1 321 ? -14.981 6.964 0.107 1.00 87.81 321 ILE A C 1
ATOM 2551 O O . ILE A 1 321 ? -15.145 7.910 -0.664 1.00 87.81 321 ILE A O 1
ATOM 2555 N N . TYR A 1 322 ? -13.816 6.341 0.251 1.00 89.56 322 TYR A N 1
ATOM 2556 C CA . TYR A 1 322 ? -12.627 6.586 -0.579 1.00 89.56 322 TYR A CA 1
ATOM 2557 C C . TYR A 1 322 ? -12.124 5.311 -1.267 1.00 89.56 322 TYR A C 1
ATOM 2559 O O . TYR A 1 322 ? -11.248 5.393 -2.120 1.00 89.56 322 TYR A O 1
ATOM 2567 N N . THR A 1 323 ? -12.689 4.142 -0.945 1.00 93.12 323 THR A N 1
ATOM 2568 C CA . THR A 1 323 ? -12.244 2.856 -1.491 1.00 93.12 323 THR A CA 1
ATOM 2569 C C . THR A 1 323 ? -13.336 2.222 -2.340 1.00 93.12 323 THR A C 1
ATOM 2571 O O . THR A 1 323 ? -14.456 2.036 -1.866 1.00 93.12 323 THR A O 1
ATOM 2574 N N . ILE A 1 324 ? -12.999 1.836 -3.568 1.00 97.94 324 ILE A N 1
ATOM 2575 C CA . ILE A 1 324 ? -13.815 0.991 -4.441 1.00 97.94 324 ILE A CA 1
ATOM 2576 C C . ILE A 1 324 ? -13.122 -0.370 -4.554 1.00 97.94 324 ILE A C 1
ATOM 2578 O O . ILE A 1 324 ? -12.016 -0.454 -5.087 1.00 97.94 324 ILE A O 1
ATOM 2582 N N . LYS A 1 325 ? -13.781 -1.433 -4.080 1.00 97.31 325 LYS A N 1
ATOM 2583 C CA . LYS A 1 325 ? -13.372 -2.826 -4.294 1.00 97.31 325 LYS A CA 1
ATOM 2584 C C . LYS A 1 325 ? -14.150 -3.437 -5.446 1.00 97.31 325 LYS A C 1
ATOM 2586 O O . LYS A 1 325 ? -15.375 -3.504 -5.413 1.00 97.31 325 LYS A O 1
ATOM 2591 N N . ILE A 1 326 ? -13.429 -3.918 -6.447 1.00 98.62 326 ILE A N 1
ATOM 2592 C CA . ILE A 1 326 ? -13.990 -4.517 -7.653 1.00 98.62 326 ILE A CA 1
ATOM 2593 C C . ILE A 1 326 ? -13.840 -6.036 -7.548 1.00 98.62 326 ILE A C 1
ATOM 2595 O O . ILE A 1 326 ? -12.722 -6.557 -7.546 1.00 98.62 326 ILE A O 1
ATOM 2599 N N . ASN A 1 327 ? -14.960 -6.748 -7.445 1.00 98.44 327 ASN A N 1
ATOM 2600 C CA . ASN A 1 327 ? -14.974 -8.208 -7.382 1.00 98.44 327 ASN A CA 1
ATOM 2601 C C . ASN A 1 327 ? -14.576 -8.831 -8.733 1.00 98.44 327 ASN A C 1
ATOM 2603 O O . ASN A 1 327 ? -14.671 -8.167 -9.771 1.00 98.44 327 ASN A O 1
ATOM 2607 N N . PRO A 1 328 ? -14.162 -10.111 -8.768 1.00 98.25 328 PRO A N 1
ATOM 2608 C CA . PRO A 1 328 ? -13.882 -10.810 -10.017 1.00 98.25 328 PRO A CA 1
ATOM 2609 C C . PRO A 1 328 ? -15.066 -10.741 -10.988 1.00 98.25 328 PRO A C 1
ATOM 2611 O O . PRO A 1 328 ? -16.205 -11.014 -10.614 1.00 98.25 328 PRO A O 1
ATOM 2614 N N . GLY A 1 329 ? -14.801 -10.382 -12.241 1.00 97.69 329 GLY A N 1
ATOM 2615 C CA . GLY A 1 329 ? -15.842 -10.221 -13.251 1.00 97.69 329 GLY A CA 1
ATOM 2616 C C . GLY A 1 329 ? -15.389 -9.387 -14.442 1.00 97.69 329 GLY A C 1
ATOM 2617 O O . GLY A 1 329 ? -14.245 -8.926 -14.501 1.00 97.69 329 GLY A O 1
ATOM 2618 N N . ILE A 1 330 ? -16.302 -9.200 -15.394 1.00 98.00 330 ILE A N 1
ATOM 2619 C CA . ILE A 1 330 ? -16.079 -8.399 -16.600 1.00 98.00 330 ILE A CA 1
ATOM 2620 C C . ILE A 1 330 ? -16.937 -7.140 -16.505 1.00 98.00 330 ILE A C 1
ATOM 2622 O O . ILE A 1 330 ? -18.163 -7.199 -16.483 1.00 98.00 330 ILE A O 1
ATOM 2626 N N . TYR A 1 331 ? -16.275 -5.992 -16.506 1.00 98.12 331 TYR A N 1
ATOM 2627 C CA . TYR A 1 331 ? -16.881 -4.678 -16.375 1.00 98.12 331 TYR A CA 1
ATOM 2628 C C . TYR A 1 331 ? -16.807 -3.960 -17.717 1.00 98.12 331 TYR A C 1
ATOM 2630 O O . TYR A 1 331 ? -15.729 -3.588 -18.188 1.00 98.12 331 TYR A O 1
ATOM 2638 N N . ILE A 1 332 ? -17.969 -3.789 -18.344 1.00 95.75 332 ILE A N 1
ATOM 2639 C CA . ILE A 1 332 ? -18.109 -3.112 -19.632 1.00 95.75 332 ILE A CA 1
ATOM 2640 C C . ILE A 1 332 ? -18.601 -1.689 -19.367 1.00 95.75 332 ILE A C 1
ATOM 2642 O O . ILE A 1 332 ? -19.707 -1.503 -18.869 1.00 95.75 332 ILE A O 1
ATOM 2646 N N . LEU A 1 333 ? -17.772 -0.697 -19.689 1.00 95.12 333 LEU A N 1
ATOM 2647 C CA . LEU A 1 333 ? -18.066 0.714 -19.433 1.00 95.12 333 LEU A CA 1
ATOM 2648 C C . LEU A 1 333 ? -18.742 1.383 -20.635 1.00 95.12 333 LEU A C 1
ATOM 2650 O O . LEU A 1 333 ? -18.239 1.318 -21.759 1.00 95.12 333 LEU A O 1
ATOM 2654 N N . ASP A 1 334 ? -19.852 2.074 -20.385 1.00 91.06 334 ASP A N 1
ATOM 2655 C CA . ASP A 1 334 ? -20.680 2.719 -21.421 1.00 91.06 334 ASP A CA 1
ATOM 2656 C C . ASP A 1 334 ? -20.202 4.125 -21.784 1.00 91.06 334 ASP A C 1
ATOM 2658 O O . ASP A 1 334 ? -20.559 4.670 -22.825 1.00 91.06 334 ASP A O 1
ATOM 2662 N N . HIS A 1 335 ? -19.419 4.715 -20.895 1.00 90.88 335 HIS A N 1
ATOM 2663 C CA . HIS A 1 335 ? -18.812 6.037 -20.965 1.00 90.88 335 HIS A CA 1
ATOM 2664 C C . HIS A 1 335 ? -17.641 6.055 -19.979 1.00 90.88 335 HIS A C 1
ATOM 2666 O O . HIS A 1 335 ? -17.495 5.123 -19.176 1.00 90.88 335 HIS A O 1
ATOM 2672 N N . HIS A 1 336 ? -16.805 7.092 -20.026 1.00 93.94 336 HIS A N 1
ATOM 2673 C CA . HIS A 1 336 ? -15.725 7.209 -19.053 1.00 93.94 336 HIS A CA 1
ATOM 2674 C C . HIS A 1 336 ? -16.276 7.312 -17.624 1.00 93.94 336 HIS A C 1
ATOM 2676 O O . HIS A 1 336 ? -17.309 7.928 -17.369 1.00 93.94 336 HIS A O 1
ATOM 2682 N N . VAL A 1 337 ? -15.563 6.709 -16.679 1.00 97.06 337 VAL A N 1
ATOM 2683 C CA . VAL A 1 337 ? -15.817 6.796 -15.243 1.00 97.06 337 VAL A CA 1
ATOM 2684 C C . VAL A 1 337 ? -14.984 7.956 -14.694 1.00 97.06 337 VAL A C 1
ATOM 2686 O O . VAL A 1 337 ? -13.753 7.858 -14.693 1.00 97.06 337 VAL A O 1
ATOM 2689 N N . PRO A 1 338 ? -15.604 9.049 -14.217 1.00 95.81 338 PRO A N 1
ATOM 2690 C CA . PRO A 1 338 ? -14.873 10.137 -13.580 1.00 95.81 338 PRO A CA 1
ATOM 2691 C C . PRO A 1 338 ? -14.393 9.706 -12.191 1.00 95.81 338 PRO A C 1
ATOM 2693 O O . PRO A 1 338 ? -15.207 9.392 -11.324 1.00 95.81 338 PRO A O 1
ATOM 2696 N N . ILE A 1 339 ? -13.083 9.723 -11.962 1.00 97.25 339 ILE A N 1
ATOM 2697 C CA . ILE A 1 339 ? -12.478 9.511 -10.644 1.00 97.25 339 ILE A CA 1
ATOM 2698 C C . ILE A 1 339 ? -12.131 10.882 -10.070 1.00 97.25 339 ILE A C 1
ATOM 2700 O O . ILE A 1 339 ? -11.071 11.444 -10.351 1.00 97.25 339 ILE A O 1
ATOM 2704 N N . ALA A 1 340 ? -13.083 11.429 -9.320 1.00 94.56 340 ALA A N 1
ATOM 2705 C CA . ALA A 1 340 ? -13.009 12.729 -8.666 1.00 94.56 340 ALA A CA 1
ATOM 2706 C C . ALA A 1 340 ? -13.923 12.749 -7.436 1.00 94.56 340 ALA A C 1
ATOM 2708 O O . ALA A 1 340 ? -14.830 11.920 -7.315 1.00 94.56 340 ALA A O 1
ATOM 2709 N N . THR A 1 341 ? -13.719 13.714 -6.541 1.00 94.75 341 THR A N 1
ATOM 2710 C CA . THR A 1 341 ? -14.513 13.838 -5.317 1.00 94.75 341 THR A CA 1
ATOM 2711 C C . THR A 1 341 ? -14.823 15.288 -4.961 1.00 94.75 341 THR A C 1
ATOM 2713 O O . THR A 1 341 ? -14.111 16.209 -5.341 1.00 94.75 341 THR A O 1
ATOM 2716 N N . GLU A 1 342 ? -15.922 15.497 -4.237 1.00 93.88 342 GLU A N 1
ATOM 2717 C CA . GLU A 1 342 ? -16.323 16.797 -3.671 1.00 93.88 342 GLU A CA 1
ATOM 2718 C C . GLU A 1 342 ? -15.901 16.950 -2.198 1.00 93.88 342 GLU A C 1
ATOM 2720 O O . GLU A 1 342 ? -16.258 17.937 -1.533 1.00 93.88 342 GLU A O 1
ATOM 2725 N N . LYS A 1 343 ? -15.182 15.940 -1.692 1.00 90.31 343 LYS A N 1
ATOM 2726 C CA . LYS A 1 343 ? -14.636 15.833 -0.338 1.00 90.31 343 LYS A CA 1
ATOM 2727 C C . LYS A 1 343 ? -13.300 16.566 -0.207 1.00 90.31 343 LYS A C 1
ATOM 2729 O O . LYS A 1 343 ? -12.627 16.843 -1.194 1.00 90.31 343 LYS A O 1
ATOM 2734 N N . ASP A 1 344 ? -12.919 16.839 1.037 1.00 84.19 344 ASP A N 1
ATOM 2735 C CA . ASP A 1 344 ? -11.559 17.256 1.373 1.00 84.19 344 ASP A CA 1
ATOM 2736 C C . ASP A 1 344 ? -10.602 16.061 1.240 1.00 84.19 344 ASP A C 1
ATOM 2738 O O . ASP A 1 344 ? -10.877 14.983 1.767 1.00 84.19 344 ASP A O 1
ATOM 2742 N N . MET A 1 345 ? -9.506 16.264 0.510 1.00 81.44 345 MET A N 1
ATOM 2743 C CA . MET A 1 345 ? -8.492 15.245 0.225 1.00 81.44 345 MET A CA 1
ATOM 2744 C C . MET A 1 345 ? -7.230 15.398 1.085 1.00 81.44 345 MET A C 1
ATOM 2746 O O . MET A 1 345 ? -6.268 14.659 0.886 1.00 81.44 345 MET A O 1
ATOM 2750 N N . THR A 1 346 ? -7.229 16.325 2.050 1.00 77.50 346 THR A N 1
ATOM 2751 C CA . THR A 1 346 ? -6.136 16.476 3.022 1.00 77.50 346 THR A CA 1
ATOM 2752 C C . THR A 1 346 ? -5.952 15.172 3.805 1.00 77.50 346 THR A C 1
ATOM 2754 O O . THR A 1 346 ? -6.882 14.707 4.464 1.00 77.50 346 THR A O 1
ATOM 2757 N N . ASP A 1 347 ? -4.768 14.563 3.696 1.00 71.69 347 ASP A N 1
ATOM 2758 C CA . ASP A 1 347 ? -4.404 13.272 4.303 1.00 71.69 347 ASP A CA 1
ATOM 2759 C C . ASP A 1 347 ? -5.330 12.098 3.916 1.00 71.69 347 ASP A C 1
ATOM 2761 O O . ASP A 1 347 ? -5.508 11.134 4.670 1.00 71.69 347 ASP A O 1
ATOM 2765 N N . LYS A 1 348 ? -5.956 12.168 2.733 1.00 79.31 348 LYS A N 1
ATOM 2766 C CA . LYS A 1 348 ? -6.813 11.108 2.181 1.00 79.31 348 LYS A CA 1
ATOM 2767 C C . LYS A 1 348 ? -6.290 10.619 0.843 1.00 79.31 348 LYS A C 1
ATOM 2769 O O . LYS A 1 348 ? -5.709 11.366 0.067 1.00 79.31 348 LYS A O 1
ATOM 2774 N N . CYS A 1 349 ? -6.563 9.351 0.559 1.00 85.31 349 CYS A N 1
ATOM 2775 C CA . CYS A 1 349 ? -6.256 8.717 -0.711 1.00 85.31 349 CYS A CA 1
ATOM 2776 C C . CYS A 1 349 ? -7.489 7.961 -1.206 1.00 85.31 349 CYS A C 1
ATOM 2778 O O . CYS A 1 349 ? -8.143 7.266 -0.425 1.00 85.31 349 CYS A O 1
ATOM 2780 N N . ILE A 1 350 ? -7.807 8.099 -2.494 1.00 93.31 350 ILE A N 1
ATOM 2781 C CA . ILE A 1 350 ? -8.817 7.262 -3.143 1.00 93.31 350 ILE A CA 1
ATOM 2782 C C . ILE A 1 350 ? -8.144 5.992 -3.654 1.00 93.31 350 ILE A C 1
ATOM 2784 O O . ILE A 1 350 ? -7.195 6.047 -4.438 1.00 93.31 350 ILE A O 1
ATOM 2788 N N . LEU A 1 351 ? -8.682 4.847 -3.248 1.00 94.12 351 LEU A N 1
ATOM 2789 C CA . LEU A 1 351 ? -8.199 3.524 -3.615 1.00 94.12 351 LEU A CA 1
ATOM 2790 C C . LEU A 1 351 ? -9.223 2.816 -4.504 1.00 94.12 351 LEU A C 1
ATOM 2792 O O . LEU A 1 351 ? -10.358 2.582 -4.101 1.00 94.12 351 LEU A O 1
ATOM 2796 N N . ILE A 1 352 ? -8.821 2.434 -5.710 1.00 98.06 352 ILE A N 1
ATOM 2797 C CA . ILE A 1 352 ? -9.618 1.611 -6.622 1.00 98.06 352 ILE A CA 1
ATOM 2798 C C . ILE A 1 352 ? -8.862 0.307 -6.816 1.00 98.06 352 ILE A C 1
ATOM 2800 O O . ILE A 1 352 ? -7.812 0.281 -7.458 1.00 98.06 352 ILE A O 1
ATOM 2804 N N . GLU A 1 353 ? -9.371 -0.780 -6.252 1.00 97.44 353 GLU A N 1
ATOM 2805 C CA . GLU A 1 353 ? -8.639 -2.040 -6.229 1.00 97.44 353 GLU A CA 1
ATOM 2806 C C . GLU A 1 353 ? -9.496 -3.262 -6.526 1.00 97.44 353 GLU A C 1
ATOM 2808 O O . GLU A 1 353 ? -10.701 -3.287 -6.276 1.00 97.44 353 GLU A O 1
ATOM 2813 N N . ALA A 1 354 ? -8.855 -4.313 -7.028 1.00 97.50 354 ALA A N 1
ATOM 2814 C CA . ALA A 1 354 ? -9.458 -5.635 -7.037 1.00 97.50 354 ALA A CA 1
ATOM 2815 C C . ALA A 1 354 ? -9.726 -6.127 -5.609 1.00 97.50 354 ALA A C 1
ATOM 2817 O O . ALA A 1 354 ? -8.938 -5.895 -4.692 1.00 97.50 354 ALA A O 1
ATOM 2818 N N . SER A 1 355 ? -10.816 -6.870 -5.421 1.00 93.44 355 SER A N 1
ATOM 2819 C CA . SER A 1 355 ? -11.137 -7.469 -4.123 1.00 93.44 355 SER A CA 1
ATOM 2820 C C . SER A 1 355 ? -10.120 -8.533 -3.686 1.00 93.44 355 SER A C 1
ATOM 2822 O O . SER A 1 355 ? -10.032 -8.823 -2.495 1.00 93.44 355 SER A O 1
ATOM 2824 N N . VAL A 1 356 ? -9.382 -9.110 -4.643 1.00 90.31 356 VAL A N 1
ATOM 2825 C CA . VAL A 1 356 ? -8.283 -10.067 -4.452 1.00 90.31 356 VAL A CA 1
ATOM 2826 C C . VAL A 1 356 ? -7.088 -9.570 -5.274 1.00 90.31 356 VAL A C 1
ATOM 2828 O O . VAL A 1 356 ? -7.151 -9.546 -6.503 1.00 90.31 356 VAL A O 1
ATOM 2831 N N . LEU A 1 357 ? -6.013 -9.145 -4.608 1.00 93.12 357 LEU A N 1
ATOM 2832 C CA . LEU A 1 357 ? -4.804 -8.617 -5.258 1.00 93.12 357 LEU A CA 1
ATOM 2833 C C . LEU A 1 357 ? -3.870 -9.744 -5.718 1.00 93.12 357 LEU A C 1
ATOM 2835 O O . LEU A 1 357 ? -3.941 -10.835 -5.156 1.00 93.12 357 LEU A O 1
ATOM 2839 N N . PRO A 1 358 ? -2.960 -9.508 -6.683 1.00 93.12 358 PRO A N 1
ATOM 2840 C CA . PRO A 1 358 ? -2.086 -10.565 -7.194 1.00 93.12 358 PRO A CA 1
ATOM 2841 C C . PRO A 1 358 ? -1.239 -11.292 -6.143 1.00 93.12 358 PRO A C 1
ATOM 2843 O O . PRO A 1 358 ? -1.073 -12.507 -6.236 1.00 93.12 358 PRO A O 1
ATOM 2846 N N . ASP A 1 359 ? -0.756 -10.594 -5.113 1.00 88.19 359 ASP A N 1
ATOM 2847 C CA . ASP A 1 359 ? 0.025 -11.213 -4.028 1.00 88.19 359 ASP A CA 1
ATOM 2848 C C . ASP A 1 359 ? -0.833 -11.958 -2.985 1.00 88.19 359 ASP A C 1
ATOM 2850 O O . ASP A 1 359 ? -0.284 -12.618 -2.102 1.00 88.19 359 ASP A O 1
ATOM 2854 N N . ASP A 1 360 ? -2.169 -11.906 -3.075 1.00 86.50 360 ASP A N 1
ATOM 2855 C CA . ASP A 1 360 ? -3.044 -12.694 -2.201 1.00 86.50 360 ASP A CA 1
ATOM 2856 C C . ASP A 1 360 ? -2.798 -14.199 -2.441 1.00 86.50 360 ASP A C 1
ATOM 2858 O O . ASP A 1 360 ? -2.775 -14.634 -3.600 1.00 86.50 360 ASP A O 1
ATOM 2862 N N . PRO A 1 361 ? -2.628 -15.033 -1.395 1.00 83.06 361 PRO A N 1
ATOM 2863 C CA . PRO A 1 361 ? -2.380 -16.469 -1.548 1.00 83.06 361 PRO A CA 1
ATOM 2864 C C . PRO A 1 361 ? -3.444 -17.204 -2.370 1.00 83.06 361 PRO A C 1
ATOM 2866 O O . PRO A 1 361 ? -3.134 -18.190 -3.033 1.00 83.06 361 PRO A O 1
ATOM 2869 N N . THR A 1 362 ? -4.684 -16.711 -2.358 1.00 83.88 362 THR A N 1
ATOM 2870 C CA . THR A 1 362 ? -5.825 -17.281 -3.088 1.00 83.88 362 THR A CA 1
ATOM 2871 C C . THR A 1 362 ? -5.963 -16.747 -4.515 1.00 83.88 362 THR A C 1
ATOM 2873 O O . THR A 1 362 ? -6.852 -17.182 -5.253 1.00 83.88 362 THR A O 1
ATOM 2876 N N . TRP A 1 363 ? -5.108 -15.804 -4.922 1.00 92.69 363 TRP A N 1
ATOM 2877 C CA . TRP A 1 363 ? -5.174 -15.212 -6.250 1.00 92.69 363 TRP A CA 1
ATOM 2878 C C . TRP A 1 363 ? -4.805 -16.222 -7.334 1.00 92.69 363 TRP A C 1
ATOM 2880 O O . TRP A 1 363 ? -3.737 -16.841 -7.302 1.00 92.69 363 TRP A O 1
ATOM 2890 N N . ILE A 1 364 ? -5.687 -16.288 -8.326 1.00 93.25 364 ILE A N 1
ATOM 2891 C CA . ILE A 1 364 ? -5.525 -16.927 -9.631 1.00 93.25 364 ILE A CA 1
ATOM 2892 C C . ILE A 1 364 ? -5.993 -15.921 -10.700 1.00 93.25 364 ILE A C 1
ATOM 2894 O O . ILE A 1 364 ? -6.746 -15.005 -10.350 1.00 93.25 364 ILE A O 1
ATOM 2898 N N . PRO A 1 365 ? -5.635 -16.074 -11.990 1.00 94.06 365 PRO A N 1
ATOM 2899 C CA . PRO A 1 365 ? -5.973 -15.088 -13.024 1.00 94.06 365 PRO A CA 1
ATOM 2900 C C . PRO A 1 365 ? -7.467 -14.743 -13.120 1.00 94.06 365 PRO A C 1
ATOM 2902 O O . PRO A 1 365 ? -7.820 -13.597 -13.386 1.00 94.06 365 PRO A O 1
ATOM 2905 N N . GLU A 1 366 ? -8.352 -15.702 -12.833 1.00 93.69 366 GLU A N 1
ATOM 2906 C CA . GLU A 1 366 ? -9.812 -15.519 -12.811 1.00 93.69 366 GLU A CA 1
ATOM 2907 C C . GLU A 1 366 ? -10.299 -14.538 -11.734 1.00 93.69 366 GLU A C 1
ATOM 2909 O O . GLU A 1 366 ? -11.409 -14.018 -11.827 1.00 93.69 366 GLU A O 1
ATOM 2914 N N . LYS A 1 367 ? -9.489 -14.279 -10.700 1.00 95.31 367 LYS A N 1
ATOM 2915 C CA . LYS A 1 367 ? -9.812 -13.327 -9.629 1.00 95.31 367 LYS A CA 1
ATOM 2916 C C . LYS A 1 367 ? -9.524 -11.879 -10.016 1.00 95.31 367 LYS A C 1
ATOM 2918 O O . LYS A 1 367 ? -9.959 -10.976 -9.306 1.00 95.31 367 LYS A O 1
ATOM 2923 N N . MET A 1 368 ? -8.816 -11.644 -11.121 1.00 97.50 368 MET A N 1
ATOM 2924 C CA . MET A 1 368 ? -8.496 -10.298 -11.582 1.00 97.50 368 MET A CA 1
ATOM 2925 C C . MET A 1 368 ? -9.702 -9.694 -12.322 1.00 97.50 368 MET A C 1
ATOM 2927 O O . MET A 1 368 ? -10.090 -10.218 -13.369 1.00 97.50 368 MET A O 1
ATOM 2931 N N . PRO A 1 369 ? -10.309 -8.598 -11.832 1.00 98.56 369 PRO A N 1
ATOM 2932 C CA . PRO A 1 369 ? -11.397 -7.939 -12.540 1.00 98.56 369 PRO A CA 1
ATOM 2933 C C . PRO A 1 369 ? -10.912 -7.391 -13.883 1.00 98.56 369 PRO A C 1
ATOM 2935 O O . PRO A 1 369 ? -9.823 -6.817 -13.982 1.00 98.56 369 PRO A O 1
ATOM 2938 N N . VAL A 1 370 ? -11.740 -7.552 -14.915 1.00 98.50 370 VAL A N 1
ATOM 2939 C CA . VAL A 1 370 ? -11.430 -7.136 -16.284 1.00 98.50 370 VAL A CA 1
ATOM 2940 C C . VAL A 1 370 ? -12.282 -5.938 -16.670 1.00 98.50 370 VAL A C 1
ATOM 2942 O O . VAL A 1 370 ? -13.503 -6.040 -16.704 1.00 98.50 370 VAL A O 1
ATOM 2945 N N . ILE A 1 371 ? -11.650 -4.819 -17.015 1.00 98.38 371 ILE A N 1
ATOM 2946 C CA . ILE A 1 371 ? -12.317 -3.623 -17.532 1.00 98.38 371 ILE A CA 1
ATOM 2947 C C . ILE A 1 371 ? -12.124 -3.534 -19.048 1.00 98.38 371 ILE A C 1
ATOM 2949 O O . ILE A 1 371 ? -11.002 -3.592 -19.562 1.00 98.38 371 ILE A O 1
ATOM 2953 N N . THR A 1 372 ? -13.226 -3.329 -19.761 1.00 94.25 372 THR A N 1
ATOM 2954 C CA . THR A 1 372 ? -13.251 -2.918 -21.170 1.00 94.25 372 THR A CA 1
ATOM 2955 C C . THR A 1 372 ? -14.322 -1.846 -21.379 1.00 94.25 372 THR A C 1
ATOM 2957 O O . THR A 1 372 ? -15.075 -1.511 -20.465 1.00 94.25 372 THR A O 1
ATOM 2960 N N . SER A 1 373 ? -14.398 -1.280 -22.578 1.00 92.62 373 SER A N 1
ATOM 2961 C CA . SER A 1 373 ? -15.351 -0.221 -22.902 1.00 92.62 373 SER A CA 1
ATOM 2962 C C . SER A 1 373 ? -16.248 -0.623 -24.069 1.00 92.62 373 SER A C 1
ATOM 2964 O O . SER A 1 373 ? -15.801 -1.266 -25.020 1.00 92.62 373 SER A O 1
ATOM 2966 N N . ARG A 1 374 ? -17.512 -0.200 -24.015 1.00 91.56 374 ARG A N 1
ATOM 2967 C CA . ARG A 1 374 ? -18.426 -0.124 -25.165 1.00 91.56 374 ARG A CA 1
ATOM 2968 C C . ARG A 1 374 ? -18.841 1.316 -25.481 1.00 91.56 374 ARG A C 1
ATOM 2970 O O . ARG A 1 374 ? -19.761 1.519 -26.270 1.00 91.56 374 ARG A O 1
ATOM 2977 N N . ALA A 1 375 ? -18.179 2.301 -24.869 1.00 88.88 375 ALA A N 1
ATOM 2978 C CA . ALA A 1 375 ? -18.479 3.710 -25.067 1.00 88.88 375 ALA A CA 1
ATOM 2979 C C . ALA A 1 375 ? -18.391 4.101 -26.541 1.00 88.88 375 ALA A C 1
ATOM 2981 O O . ALA A 1 375 ? -17.634 3.512 -27.317 1.00 88.88 375 ALA A O 1
ATOM 2982 N N . THR A 1 376 ? -19.176 5.097 -26.942 1.00 86.44 376 THR A N 1
ATOM 2983 C CA . THR A 1 376 ? -19.196 5.558 -28.330 1.00 86.44 376 THR A CA 1
ATOM 2984 C C . THR A 1 376 ? -17.846 6.149 -28.728 1.00 86.44 376 THR A C 1
ATOM 2986 O O . THR A 1 376 ? -17.177 6.818 -27.943 1.00 86.44 376 THR A O 1
ATOM 2989 N N . LYS A 1 377 ? -17.432 5.953 -29.979 1.00 81.00 377 LYS A N 1
ATOM 2990 C CA . LYS A 1 377 ? -16.208 6.572 -30.495 1.00 81.00 377 LYS A CA 1
ATOM 2991 C C . LYS A 1 377 ? -16.281 8.099 -30.369 1.00 81.00 377 LYS A C 1
ATOM 2993 O O . LYS A 1 377 ? -17.216 8.706 -30.882 1.00 81.00 377 LYS A O 1
ATOM 2998 N N . GLY A 1 378 ? -15.263 8.711 -29.760 1.00 76.00 378 GLY A N 1
ATOM 2999 C CA . GLY A 1 378 ? -15.260 10.157 -29.514 1.00 76.00 378 GLY A CA 1
ATOM 3000 C C . GLY A 1 378 ? -16.118 10.568 -28.324 1.00 76.00 378 GLY A C 1
ATOM 3001 O O . GLY A 1 378 ? -16.528 11.715 -28.235 1.00 76.00 378 GLY A O 1
ATOM 3002 N N . GLU A 1 379 ? -16.390 9.657 -27.401 1.00 81.62 379 GLU A N 1
ATOM 3003 C CA . GLU A 1 379 ? -17.084 10.004 -26.167 1.00 81.62 379 GLU A CA 1
ATOM 3004 C C . GLU A 1 379 ? -16.299 11.054 -25.359 1.00 81.62 379 GLU A C 1
ATOM 3006 O O . GLU A 1 379 ? -16.902 11.999 -24.854 1.00 81.62 379 GLU A O 1
ATOM 3011 N N . PHE A 1 380 ? -14.959 10.996 -25.347 1.00 76.62 380 PHE A N 1
ATOM 3012 C CA . PHE A 1 380 ? -14.163 11.996 -24.636 1.00 76.62 380 PHE A CA 1
ATOM 3013 C C . PHE A 1 380 ? -12.712 12.123 -25.135 1.00 76.62 380 PHE A C 1
ATOM 3015 O O . PHE A 1 380 ? -11.934 11.193 -24.917 1.00 76.62 380 PHE A O 1
ATOM 3022 N N . PRO A 1 381 ? -12.278 13.267 -25.717 1.00 68.56 381 PRO A N 1
ATOM 3023 C CA . PRO A 1 381 ? -13.066 14.355 -26.305 1.00 68.56 381 PRO A CA 1
ATOM 3024 C C . PRO A 1 381 ? -13.524 14.013 -27.734 1.00 68.56 381 PRO A C 1
ATOM 3026 O O . PRO A 1 381 ? -12.770 13.416 -28.511 1.00 68.56 381 PRO A O 1
ATOM 3029 N N . ALA A 1 382 ? -14.710 14.493 -28.124 1.00 65.06 382 ALA A N 1
ATOM 3030 C CA . ALA A 1 382 ? -15.317 14.255 -29.441 1.00 65.06 382 ALA A CA 1
ATOM 3031 C C . ALA A 1 382 ? -14.383 14.502 -30.628 1.00 65.06 382 ALA A C 1
ATOM 3033 O O . ALA A 1 382 ? -14.250 13.645 -31.501 1.00 65.06 382 ALA A O 1
ATOM 3034 N N . ASN A 1 383 ? -13.650 15.614 -30.610 1.00 70.88 383 ASN A N 1
ATOM 3035 C CA . ASN A 1 383 ? -12.798 16.031 -31.726 1.00 70.88 383 ASN A CA 1
ATOM 3036 C C . ASN A 1 383 ? -11.615 15.089 -32.001 1.00 70.88 383 ASN A C 1
ATOM 3038 O O . ASN A 1 383 ? -11.034 15.141 -33.082 1.00 70.88 383 ASN A O 1
ATOM 3042 N N . TYR A 1 384 ? -11.246 14.236 -31.042 1.00 71.50 384 TYR A N 1
ATOM 3043 C CA . TYR A 1 384 ? -10.090 13.351 -31.168 1.00 71.50 384 TYR A CA 1
ATOM 3044 C C . TYR A 1 384 ? -10.453 11.869 -31.318 1.00 71.50 384 TYR A C 1
ATOM 3046 O O . TYR A 1 384 ? -9.554 11.040 -31.479 1.00 71.50 384 TYR A O 1
ATOM 3054 N N . HIS A 1 385 ? -11.749 11.528 -31.313 1.00 76.31 385 HIS A N 1
ATOM 3055 C CA . HIS A 1 385 ? -12.242 10.145 -31.390 1.00 76.31 385 HIS A CA 1
ATOM 3056 C C . HIS A 1 385 ? -11.685 9.235 -30.282 1.00 76.31 385 HIS A C 1
ATOM 3058 O O . HIS A 1 385 ? -11.401 8.051 -30.503 1.00 76.31 385 HIS A O 1
ATOM 3064 N N . TRP A 1 386 ? -11.467 9.810 -29.104 1.00 88.56 386 TRP A N 1
ATOM 3065 C CA . TRP A 1 386 ? -10.934 9.104 -27.950 1.00 88.56 386 TRP A CA 1
ATOM 3066 C C . TRP A 1 386 ? -12.043 8.370 -27.200 1.00 88.56 386 TRP A C 1
ATOM 3068 O O . TRP A 1 386 ? -13.213 8.758 -27.238 1.00 88.56 386 TRP A O 1
ATOM 3078 N N . VAL A 1 387 ? -11.643 7.279 -26.560 1.00 91.62 387 VAL A N 1
ATOM 3079 C CA . VAL A 1 387 ? -12.455 6.493 -25.638 1.00 91.62 387 VAL A CA 1
ATOM 3080 C C . VAL A 1 387 ? -11.632 6.326 -24.373 1.00 91.62 387 VAL A C 1
ATOM 3082 O O . VAL A 1 387 ? -10.482 5.888 -24.444 1.00 91.62 387 VAL A O 1
ATOM 3085 N N . VAL A 1 388 ? -12.202 6.689 -23.231 1.00 93.69 388 VAL A N 1
ATOM 3086 C CA . VAL A 1 388 ? -11.535 6.619 -21.930 1.00 93.69 388 VAL A CA 1
ATOM 3087 C C . VAL A 1 388 ? -12.333 5.690 -21.022 1.00 93.69 388 VAL A C 1
ATOM 3089 O O . VAL A 1 388 ? -13.558 5.759 -21.015 1.00 93.69 388 VAL A O 1
ATOM 3092 N N . SER A 1 389 ? -11.653 4.824 -20.267 1.00 95.81 389 SER A N 1
ATOM 3093 C CA . SER A 1 389 ? -12.310 4.030 -19.218 1.00 95.81 389 SER A CA 1
ATOM 3094 C C . SER A 1 389 ? -12.316 4.781 -17.895 1.00 95.81 389 SER A C 1
ATOM 3096 O O . SER A 1 389 ? -13.372 5.220 -17.461 1.00 95.81 389 SER A O 1
ATOM 3098 N N . LEU A 1 390 ? -11.158 4.986 -17.269 1.00 97.94 390 LEU A N 1
ATOM 3099 C CA . LEU A 1 390 ? -11.038 5.740 -16.022 1.00 97.94 390 LEU A CA 1
ATOM 3100 C C . LEU A 1 390 ? -10.465 7.127 -16.320 1.00 97.94 390 LEU A C 1
ATOM 3102 O O . LEU A 1 390 ? -9.306 7.251 -16.725 1.00 97.94 390 LEU A O 1
ATOM 3106 N N . LEU A 1 391 ? -11.279 8.164 -16.122 1.00 96.69 391 LEU A N 1
ATOM 3107 C CA . LEU A 1 391 ? -10.867 9.559 -16.240 1.00 96.69 391 LEU A CA 1
ATOM 3108 C C . LEU A 1 391 ? -10.539 10.099 -14.847 1.00 96.69 391 LEU A C 1
ATOM 3110 O O . LEU A 1 391 ? -11.429 10.488 -14.095 1.00 96.69 391 LEU A O 1
ATOM 3114 N N . VAL A 1 392 ? -9.257 10.105 -14.501 1.00 97.06 392 VAL A N 1
ATOM 3115 C CA . VAL A 1 392 ? -8.751 10.579 -13.212 1.00 97.06 392 VAL A CA 1
ATOM 3116 C C . VAL A 1 392 ? -8.629 12.098 -13.230 1.00 97.06 392 VAL A C 1
ATOM 3118 O O . VAL A 1 392 ? -7.900 12.658 -14.051 1.00 97.06 392 VAL A O 1
ATOM 3121 N N . ASP A 1 393 ? -9.317 12.760 -12.303 1.00 94.56 393 ASP A N 1
ATOM 3122 C CA . ASP A 1 393 ? -9.297 14.217 -12.141 1.00 94.56 393 ASP A CA 1
ATOM 3123 C C . ASP A 1 393 ? -9.113 14.627 -10.670 1.00 94.56 393 ASP A C 1
ATOM 3125 O O . ASP A 1 393 ? -9.723 15.572 -10.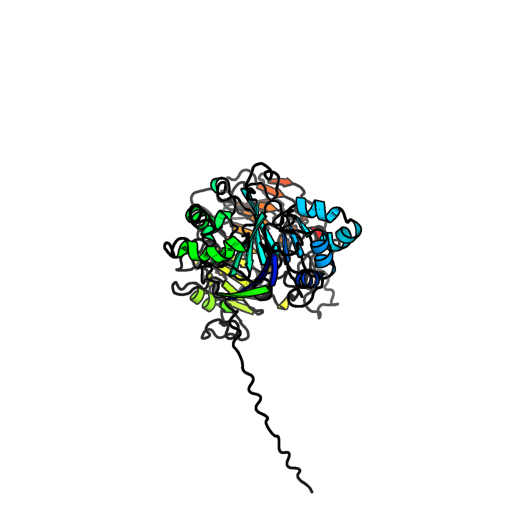173 1.00 94.56 393 ASP A O 1
ATOM 3129 N N . GLU A 1 394 ? -8.254 13.901 -9.949 1.00 93.81 394 GLU A N 1
ATOM 3130 C CA . GLU A 1 394 ? -7.954 14.156 -8.540 1.00 93.81 394 GLU A CA 1
ATOM 3131 C C . GLU A 1 394 ? -6.505 13.772 -8.167 1.00 93.81 394 GLU A C 1
ATOM 3133 O O . GLU A 1 394 ? -5.825 13.077 -8.935 1.00 93.81 394 GLU A O 1
ATOM 3138 N N . SER A 1 395 ? -6.015 14.294 -7.035 1.00 91.25 395 SER A N 1
ATOM 3139 C CA . SER A 1 395 ? -4.734 13.909 -6.417 1.00 91.25 395 SER A CA 1
ATOM 3140 C C . SER A 1 395 ? -4.890 12.722 -5.453 1.00 91.25 395 SER A C 1
ATOM 3142 O O . SER A 1 395 ? -6.001 12.425 -5.018 1.00 91.25 395 SER A O 1
ATOM 3144 N N . HIS A 1 396 ? -3.779 12.076 -5.088 1.00 92.12 396 HIS A N 1
ATOM 3145 C CA . HIS A 1 396 ? -3.728 10.985 -4.100 1.00 92.12 396 HIS A CA 1
ATOM 3146 C C . HIS A 1 396 ? -4.608 9.790 -4.491 1.00 92.12 396 HIS A C 1
ATOM 3148 O O . HIS A 1 396 ? -5.538 9.405 -3.778 1.00 92.12 396 HIS A O 1
ATOM 3154 N N . ILE A 1 397 ? -4.328 9.210 -5.660 1.00 95.94 397 ILE A N 1
ATOM 3155 C CA . ILE A 1 397 ? -5.109 8.115 -6.248 1.00 95.94 397 ILE A CA 1
ATOM 3156 C C . ILE A 1 397 ? -4.250 6.861 -6.387 1.00 95.94 397 ILE A C 1
ATOM 3158 O O . ILE A 1 397 ? -3.174 6.913 -6.981 1.00 95.94 397 ILE A O 1
ATOM 3162 N N . ILE A 1 398 ? -4.770 5.719 -5.939 1.00 96.75 398 ILE A N 1
ATOM 3163 C CA . ILE A 1 398 ? -4.186 4.395 -6.175 1.00 96.75 398 ILE A CA 1
ATOM 3164 C C . ILE A 1 398 ? -5.168 3.554 -6.991 1.00 96.75 398 ILE A C 1
ATOM 3166 O O . ILE A 1 398 ? -6.321 3.378 -6.601 1.00 96.75 398 ILE A O 1
ATOM 3170 N N . ILE A 1 399 ? -4.702 2.995 -8.107 1.00 98.62 399 ILE A N 1
ATOM 3171 C CA . ILE A 1 399 ? -5.436 2.027 -8.932 1.00 98.62 399 ILE A CA 1
ATOM 3172 C C . ILE A 1 399 ? -4.635 0.729 -8.950 1.00 98.62 399 ILE A C 1
ATOM 3174 O O . ILE A 1 399 ? -3.494 0.748 -9.416 1.00 98.62 399 ILE A O 1
ATOM 3178 N N . ARG A 1 400 ? -5.195 -0.392 -8.468 1.00 97.94 400 ARG A N 1
ATOM 3179 C CA . ARG A 1 400 ? -4.422 -1.641 -8.406 1.00 97.94 400 ARG A CA 1
ATOM 3180 C C . ARG A 1 400 ? -5.150 -2.962 -8.607 1.00 97.94 400 ARG A C 1
ATOM 3182 O O . ARG A 1 400 ? -6.313 -3.119 -8.251 1.00 97.94 400 ARG A O 1
ATOM 3189 N N . GLY A 1 401 ? -4.430 -3.943 -9.151 1.00 97.94 401 GLY A N 1
ATOM 3190 C CA . GLY A 1 401 ? -4.933 -5.311 -9.321 1.00 97.94 401 GLY A CA 1
ATOM 3191 C C . GLY A 1 401 ? -5.943 -5.485 -10.460 1.00 97.94 401 GLY A C 1
ATOM 3192 O O . GLY A 1 401 ? -6.681 -6.464 -10.462 1.00 97.94 401 GLY A O 1
ATOM 3193 N N . ILE A 1 402 ? -6.017 -4.554 -11.416 1.00 98.81 402 ILE A N 1
ATOM 3194 C CA . ILE A 1 402 ? -7.053 -4.542 -12.463 1.00 98.81 402 ILE A CA 1
ATOM 3195 C C . ILE A 1 402 ? -6.465 -4.931 -13.819 1.00 98.81 402 ILE A C 1
ATOM 3197 O O . ILE A 1 402 ? -5.400 -4.449 -14.220 1.00 98.81 402 ILE A O 1
ATOM 3201 N N . LYS A 1 403 ? -7.177 -5.788 -14.556 1.00 98.62 403 LYS A N 1
ATOM 3202 C CA . LYS A 1 403 ? -6.880 -6.077 -15.958 1.00 98.62 403 LYS A CA 1
ATOM 3203 C C . LYS A 1 403 ? -7.664 -5.130 -16.857 1.00 98.62 403 LYS A C 1
ATOM 3205 O O . LYS A 1 403 ? -8.888 -5.127 -16.852 1.00 98.62 403 LYS A O 1
ATOM 3210 N N . PHE A 1 404 ? -6.972 -4.382 -17.701 1.00 98.44 404 PHE A N 1
ATOM 3211 C CA . PHE A 1 404 ? -7.564 -3.598 -18.773 1.00 98.44 404 PHE A CA 1
ATOM 3212 C C . PHE A 1 404 ? -7.415 -4.342 -20.097 1.00 98.44 404 PHE A C 1
ATOM 3214 O O . PHE A 1 404 ? -6.301 -4.618 -20.552 1.00 98.44 404 PHE A O 1
ATOM 3221 N N . HIS A 1 405 ? -8.546 -4.657 -20.722 1.00 96.00 405 HIS A N 1
ATOM 3222 C CA . HIS A 1 405 ? -8.585 -5.270 -22.043 1.00 96.00 405 HIS A CA 1
ATOM 3223 C C . HIS A 1 405 ? -8.782 -4.211 -23.125 1.00 96.00 405 HIS A C 1
ATOM 3225 O O . HIS A 1 405 ? -9.470 -3.210 -22.910 1.00 96.00 405 HIS A O 1
ATOM 3231 N N . GLY A 1 406 ? -8.203 -4.448 -24.299 1.00 92.75 406 GLY A N 1
ATOM 3232 C CA . GLY A 1 406 ? -8.356 -3.571 -25.448 1.00 92.75 406 GLY A CA 1
ATOM 3233 C C . GLY A 1 406 ? -9.795 -3.386 -25.921 1.00 92.75 406 GLY A C 1
ATOM 3234 O O . GLY A 1 406 ? -10.699 -4.161 -25.597 1.00 92.75 406 GLY A O 1
ATOM 3235 N N . TYR A 1 407 ? -9.981 -2.322 -26.697 1.00 90.75 407 TYR A N 1
ATOM 3236 C CA . TYR A 1 407 ? -11.277 -1.871 -27.184 1.00 90.75 407 TYR A CA 1
ATOM 3237 C C . TYR A 1 407 ? -11.553 -2.426 -28.580 1.00 90.75 407 TYR A C 1
ATOM 3239 O O . TYR A 1 407 ? -10.724 -2.297 -29.479 1.00 90.75 407 TYR A O 1
ATOM 3247 N N . PHE A 1 408 ? -12.721 -3.042 -28.750 1.00 87.00 408 PHE A N 1
ATOM 3248 C CA . PHE A 1 408 ? -13.060 -3.829 -29.939 1.00 87.00 408 PHE A CA 1
ATOM 3249 C C . PHE A 1 408 ? -13.491 -2.991 -31.149 1.00 87.00 408 PHE A C 1
ATOM 3251 O O . PHE A 1 408 ? -13.541 -3.504 -32.265 1.00 87.00 408 PHE A O 1
ATOM 3258 N N . TYR A 1 409 ? -13.838 -1.712 -30.960 1.00 84.50 409 TYR A N 1
ATOM 3259 C CA . TYR A 1 409 ? -14.296 -0.893 -32.079 1.00 84.50 409 TYR A CA 1
ATOM 3260 C C . TYR A 1 409 ? -13.103 -0.388 -32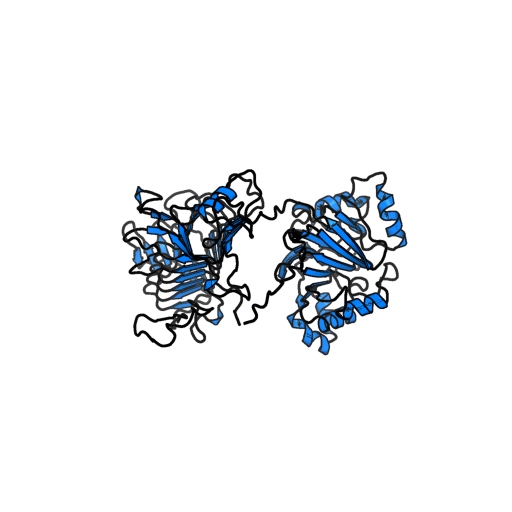.915 1.00 84.50 409 TYR A C 1
ATOM 3262 O O . TYR A 1 409 ? -12.204 0.270 -32.375 1.00 84.50 409 TYR A O 1
ATOM 3270 N N . PRO A 1 410 ? -13.091 -0.615 -34.243 1.00 77.75 410 PRO A N 1
ATOM 3271 C CA . PRO A 1 410 ? -11.976 -0.221 -35.096 1.00 77.75 410 PRO A CA 1
ATOM 3272 C C . PRO A 1 410 ? -11.713 1.292 -35.126 1.00 77.75 410 PRO A C 1
ATOM 3274 O O . PRO A 1 410 ? -12.622 2.125 -35.060 1.00 77.75 410 PRO A O 1
ATOM 3277 N N . ASN A 1 411 ? -10.450 1.665 -35.353 1.00 76.50 411 ASN A N 1
ATOM 3278 C CA . ASN A 1 411 ? -10.028 3.049 -35.609 1.00 76.50 411 ASN A CA 1
ATOM 3279 C C . ASN A 1 411 ? -10.404 4.055 -34.500 1.00 76.50 411 ASN A C 1
ATOM 3281 O O . ASN A 1 411 ? -10.638 5.234 -34.793 1.00 76.50 411 ASN A O 1
ATOM 3285 N N . ALA A 1 412 ? -10.483 3.609 -33.246 1.00 81.44 412 ALA A N 1
ATOM 3286 C CA . ALA A 1 412 ? -10.635 4.455 -32.065 1.00 81.44 412 ALA A CA 1
ATOM 3287 C C . ALA A 1 412 ? -9.334 4.492 -31.251 1.00 81.44 412 ALA A C 1
ATOM 3289 O O . ALA A 1 412 ? -8.518 3.572 -31.309 1.00 81.44 412 ALA A O 1
ATOM 3290 N N . ARG A 1 413 ? -9.128 5.574 -30.496 1.00 89.00 413 ARG A N 1
ATOM 3291 C CA . ARG A 1 413 ? -7.991 5.693 -29.577 1.00 89.00 413 ARG A CA 1
ATOM 3292 C C . ARG A 1 413 ? -8.479 5.439 -28.161 1.00 89.00 413 ARG A C 1
ATOM 3294 O O . ARG A 1 413 ? -9.138 6.296 -27.583 1.00 89.00 413 ARG A O 1
ATOM 3301 N N . TYR A 1 414 ? -8.174 4.255 -27.648 1.00 92.75 414 TYR A N 1
ATOM 3302 C CA . TYR A 1 414 ? -8.620 3.821 -26.333 1.00 92.75 414 TYR A CA 1
ATOM 3303 C C . TYR A 1 414 ? -7.546 4.018 -25.259 1.00 92.75 414 TYR A C 1
ATOM 3305 O O . TYR A 1 414 ? -6.393 3.614 -25.451 1.00 92.75 414 TYR A O 1
ATOM 3313 N N . PHE A 1 415 ? -7.957 4.616 -24.142 1.00 94.81 415 PHE A N 1
ATOM 3314 C CA . PHE A 1 415 ? -7.141 4.939 -22.977 1.00 94.81 415 PHE A CA 1
ATOM 3315 C C . PHE A 1 415 ? -7.803 4.369 -21.716 1.00 94.81 415 PHE A C 1
ATOM 3317 O O . PHE A 1 415 ? -8.754 4.959 -21.198 1.00 94.81 415 PHE A O 1
ATOM 3324 N N . PRO A 1 416 ? -7.338 3.217 -21.209 1.00 96.94 416 PRO A N 1
ATOM 3325 C CA . PRO A 1 416 ? -7.906 2.624 -20.011 1.00 96.94 416 PRO A CA 1
ATOM 3326 C C . PRO A 1 416 ? -7.800 3.537 -18.783 1.00 96.94 416 PRO A C 1
ATOM 3328 O O . PRO A 1 416 ? -8.762 3.653 -18.029 1.00 96.94 416 PRO A O 1
ATOM 3331 N N . VAL A 1 417 ? -6.669 4.229 -18.617 1.00 98.00 417 VAL A N 1
ATOM 3332 C CA . VAL A 1 417 ? -6.457 5.212 -17.546 1.00 98.00 417 VAL A CA 1
ATOM 3333 C C . VAL A 1 417 ? -5.973 6.526 -18.153 1.00 98.00 417 VAL A C 1
ATOM 3335 O O . VAL A 1 417 ? -4.954 6.558 -18.851 1.00 98.00 417 VAL A O 1
ATOM 3338 N N . ALA A 1 418 ? -6.693 7.614 -17.884 1.00 95.69 418 ALA A N 1
ATOM 3339 C CA . ALA A 1 418 ? -6.359 8.942 -18.382 1.00 95.69 418 ALA A CA 1
ATOM 3340 C C . ALA A 1 418 ? -6.422 10.008 -17.278 1.00 95.69 418 ALA A C 1
ATOM 3342 O O . ALA A 1 418 ? -7.429 10.107 -16.585 1.00 95.69 418 ALA A O 1
ATOM 3343 N N . ARG A 1 419 ? -5.392 10.856 -17.159 1.00 93.19 419 ARG A N 1
ATOM 3344 C CA . ARG A 1 419 ? -5.385 12.065 -16.314 1.00 93.19 419 ARG A CA 1
ATOM 3345 C C . ARG A 1 419 ? -4.954 13.274 -17.129 1.00 93.19 419 ARG A C 1
ATOM 3347 O O . ARG A 1 419 ? -3.769 13.464 -17.390 1.00 93.19 419 ARG A O 1
ATOM 3354 N N . PHE A 1 420 ? -5.905 14.114 -17.526 1.00 89.44 420 PHE A N 1
ATOM 3355 C CA . PHE A 1 420 ? -5.600 15.311 -18.321 1.00 89.44 420 PHE A CA 1
ATOM 3356 C C . PHE A 1 420 ? -5.397 16.569 -17.479 1.00 89.44 420 PHE A C 1
ATOM 3358 O O . PHE A 1 420 ? -4.825 17.543 -17.974 1.00 89.44 420 PHE A O 1
ATOM 3365 N N . ASN A 1 421 ? -5.806 16.561 -16.212 1.00 87.56 421 ASN A N 1
ATOM 3366 C CA . ASN A 1 421 ? -5.571 17.686 -15.324 1.00 87.56 421 ASN A CA 1
ATOM 3367 C C . ASN A 1 421 ? -4.097 17.759 -14.905 1.00 87.56 421 ASN A C 1
ATOM 3369 O O . ASN A 1 421 ? -3.492 16.779 -14.483 1.00 87.56 421 ASN A O 1
ATOM 3373 N N . LYS A 1 422 ? -3.514 18.943 -15.078 1.00 85.06 422 LYS A N 1
ATOM 3374 C CA . LYS A 1 422 ? -2.070 19.202 -15.023 1.00 85.06 422 LYS A CA 1
ATOM 3375 C C . LYS A 1 422 ? -1.591 19.595 -13.629 1.00 85.06 422 LYS A C 1
ATOM 3377 O O . LYS A 1 422 ? -0.387 19.598 -13.376 1.00 85.06 422 LYS A O 1
ATOM 3382 N N . THR A 1 423 ? -2.528 19.983 -12.764 1.00 85.19 423 THR A N 1
ATOM 3383 C CA . THR A 1 423 ? -2.257 20.464 -11.405 1.00 85.19 423 THR A CA 1
ATOM 3384 C C . THR A 1 423 ? -2.390 19.364 -10.359 1.00 85.19 423 THR A C 1
ATOM 3386 O O . THR A 1 423 ? -2.096 19.609 -9.197 1.00 85.19 423 THR A O 1
ATOM 3389 N N . LYS A 1 424 ? -2.873 18.179 -10.748 1.00 89.31 424 LYS A N 1
ATOM 3390 C CA . LYS A 1 424 ? -3.033 17.034 -9.851 1.00 89.31 424 LYS A CA 1
ATOM 3391 C C . LYS A 1 424 ? -1.709 16.290 -9.691 1.00 89.31 424 LYS A C 1
ATOM 3393 O O . LYS A 1 424 ? -0.889 16.274 -10.611 1.00 89.31 424 LYS A O 1
ATOM 3398 N N . THR A 1 425 ? -1.523 15.670 -8.536 1.00 89.69 425 THR A N 1
ATOM 3399 C CA . THR A 1 425 ? -0.291 14.975 -8.141 1.00 89.69 425 THR A CA 1
ATOM 3400 C C . THR A 1 425 ? -0.606 13.570 -7.634 1.00 89.69 425 THR A C 1
ATOM 3402 O O . THR A 1 425 ? -1.774 13.202 -7.545 1.00 89.69 425 THR A O 1
ATOM 3405 N N . ASP A 1 426 ? 0.413 12.758 -7.378 1.00 86.69 426 ASP A N 1
ATOM 3406 C CA . ASP A 1 426 ? 0.310 11.488 -6.644 1.00 86.69 426 ASP A CA 1
ATOM 3407 C C . ASP A 1 426 ? -0.734 10.506 -7.217 1.00 86.69 426 ASP A C 1
ATOM 3409 O O . ASP A 1 426 ? -1.800 10.269 -6.647 1.00 86.69 426 ASP A O 1
ATOM 3413 N N . LEU A 1 427 ? -0.445 9.986 -8.415 1.00 95.62 427 LEU A N 1
ATOM 3414 C CA . LEU A 1 427 ? -1.207 8.899 -9.041 1.00 95.62 427 LEU A CA 1
ATOM 3415 C C . LEU A 1 427 ? -0.331 7.651 -9.089 1.00 95.62 427 LEU A C 1
ATOM 3417 O O . LEU A 1 427 ? 0.673 7.641 -9.800 1.00 95.62 427 LEU A O 1
ATOM 3421 N N . LEU A 1 428 ? -0.758 6.590 -8.412 1.00 97.31 428 LEU A N 1
ATOM 3422 C CA . LEU A 1 428 ? -0.141 5.272 -8.463 1.00 97.31 428 LEU A CA 1
ATOM 3423 C C . LEU A 1 428 ? -1.025 4.297 -9.249 1.00 97.31 428 LEU A C 1
ATOM 3425 O O . LEU A 1 428 ? -2.187 4.079 -8.904 1.00 97.31 428 LEU A O 1
ATOM 3429 N N . VAL A 1 429 ? -0.459 3.674 -10.281 1.00 98.56 429 VAL A N 1
ATOM 3430 C CA . VAL A 1 429 ? -1.050 2.509 -10.953 1.00 98.56 429 VAL A CA 1
ATOM 3431 C C . VAL A 1 429 ? -0.160 1.303 -10.687 1.00 98.56 429 VAL A C 1
ATOM 3433 O O . VAL A 1 429 ? 1.000 1.295 -11.091 1.00 98.56 429 VAL A O 1
ATOM 3436 N N . ASP A 1 430 ? -0.697 0.311 -9.985 1.00 97.12 430 ASP A N 1
ATOM 3437 C CA . ASP A 1 430 ? 0.081 -0.768 -9.376 1.00 97.12 430 ASP A CA 1
ATOM 3438 C C . ASP A 1 430 ? -0.536 -2.145 -9.663 1.00 97.12 430 ASP A C 1
ATOM 3440 O O . ASP A 1 430 ? -1.756 -2.282 -9.709 1.00 97.12 430 ASP A O 1
ATOM 3444 N N . GLN A 1 431 ? 0.262 -3.190 -9.881 1.00 98.19 431 GLN A N 1
ATOM 3445 C CA . GLN A 1 431 ? -0.248 -4.566 -10.050 1.00 98.19 431 GLN A CA 1
ATOM 3446 C C . GLN A 1 431 ? -1.320 -4.725 -11.150 1.00 98.19 431 GLN A C 1
ATOM 3448 O O . GLN A 1 431 ? -2.228 -5.552 -11.037 1.00 98.19 431 GLN A O 1
ATOM 3453 N N . CYS A 1 432 ? -1.269 -3.904 -12.205 1.00 98.81 432 CYS A N 1
ATOM 3454 C CA . CYS A 1 432 ? -2.269 -3.891 -13.276 1.00 98.81 432 CYS A CA 1
ATOM 3455 C C . CYS A 1 432 ? -1.773 -4.590 -14.549 1.00 98.81 432 CYS A C 1
ATOM 3457 O O . CYS A 1 432 ? -0.590 -4.558 -14.895 1.00 98.81 432 CYS A O 1
ATOM 3459 N N . LEU A 1 433 ? -2.712 -5.190 -15.284 1.00 98.44 433 LEU A N 1
ATOM 3460 C CA . LEU A 1 433 ? -2.449 -5.901 -16.536 1.00 98.44 433 LEU A CA 1
ATOM 3461 C C . LEU A 1 433 ? -3.104 -5.152 -17.704 1.00 98.44 433 LEU A C 1
ATOM 3463 O O . LEU A 1 433 ? -4.323 -5.049 -17.762 1.00 98.44 433 LEU A O 1
ATOM 3467 N N . PHE A 1 434 ? -2.327 -4.670 -18.666 1.00 98.50 434 PHE A N 1
ATOM 3468 C CA . PHE A 1 434 ? -2.823 -4.008 -19.872 1.00 98.50 434 PHE A CA 1
ATOM 3469 C C . PHE A 1 434 ? -2.615 -4.927 -21.070 1.00 98.50 434 PHE A C 1
ATOM 3471 O O . PHE A 1 434 ? -1.487 -5.122 -21.525 1.00 98.50 434 PHE A O 1
ATOM 3478 N N . VAL A 1 435 ? -3.706 -5.495 -21.582 1.00 96.38 435 VAL A N 1
ATOM 3479 C CA . VAL A 1 435 ? -3.665 -6.497 -22.654 1.00 96.38 435 VAL A CA 1
ATOM 3480 C C . VAL A 1 435 ? -4.341 -5.938 -23.894 1.00 96.38 435 VAL A C 1
ATOM 3482 O O . VAL A 1 435 ? -5.568 -5.822 -23.958 1.00 96.38 435 VAL A O 1
ATOM 3485 N N . GLY A 1 436 ? -3.518 -5.564 -24.868 1.00 93.25 436 GLY A N 1
ATOM 3486 C CA . GLY A 1 436 ? -3.952 -5.215 -26.212 1.00 93.25 436 GLY A CA 1
ATOM 3487 C C . GLY A 1 436 ? -3.795 -6.383 -27.181 1.00 93.25 436 GLY A C 1
ATOM 3488 O O . GLY A 1 436 ? -3.099 -7.361 -26.915 1.00 93.25 436 GLY A O 1
ATOM 3489 N N . GLU A 1 437 ? -4.424 -6.251 -28.340 1.00 87.94 437 GLU A N 1
ATOM 3490 C CA . GLU A 1 437 ? -4.158 -7.074 -29.513 1.00 87.94 437 GLU A CA 1
ATOM 3491 C C . GLU A 1 437 ? -4.168 -6.162 -30.744 1.00 87.94 437 GLU A C 1
ATOM 3493 O O . GLU A 1 437 ? -5.020 -5.278 -30.890 1.00 87.94 437 GLU A O 1
ATOM 3498 N N . THR A 1 438 ? -3.165 -6.321 -31.603 1.00 77.38 438 THR A N 1
ATOM 3499 C CA . THR A 1 438 ? -2.874 -5.387 -32.693 1.00 77.38 438 THR A CA 1
ATOM 3500 C C . THR A 1 438 ? -3.958 -5.382 -33.767 1.00 77.38 438 THR A C 1
ATOM 3502 O O . THR A 1 438 ? -4.164 -4.349 -34.401 1.00 77.38 438 THR A O 1
ATOM 3505 N N . ASN A 1 439 ? -4.665 -6.485 -33.981 1.00 81.81 439 ASN A N 1
ATOM 3506 C CA . ASN A 1 439 ? -5.595 -6.648 -35.095 1.00 81.81 439 ASN A CA 1
ATOM 3507 C C . ASN A 1 439 ? -7.066 -6.425 -34.713 1.00 81.81 439 ASN A C 1
ATOM 3509 O O . ASN A 1 439 ? -7.862 -6.076 -35.583 1.00 81.81 439 ASN A O 1
ATOM 3513 N N . SER A 1 440 ? -7.434 -6.595 -33.442 1.00 83.12 440 SER A N 1
ATOM 3514 C CA . SER A 1 440 ? -8.839 -6.713 -33.025 1.00 83.12 440 SER A CA 1
ATOM 3515 C C . SER A 1 440 ? -9.225 -5.857 -31.819 1.00 83.12 440 SER A C 1
ATOM 3517 O O . SER A 1 440 ? -10.295 -5.251 -31.824 1.00 83.12 440 SER A O 1
ATOM 3519 N N . SER A 1 441 ? -8.369 -5.760 -30.802 1.00 88.12 441 SER A N 1
ATOM 3520 C CA . SER A 1 441 ? -8.683 -5.061 -29.552 1.00 88.12 441 SER A CA 1
ATOM 3521 C C . SER A 1 441 ? -7.495 -4.221 -29.096 1.00 88.12 441 SER A C 1
ATOM 3523 O O . SER A 1 441 ? -6.736 -4.596 -28.201 1.00 88.12 441 SER A O 1
ATOM 3525 N N . GLN A 1 442 ? -7.296 -3.073 -29.738 1.00 89.62 442 GLN A N 1
ATOM 3526 C CA . GLN A 1 442 ? -6.126 -2.235 -29.488 1.00 89.62 442 GLN A CA 1
ATOM 3527 C C . GLN A 1 442 ? -6.281 -1.402 -28.207 1.00 89.62 442 GLN A C 1
ATOM 3529 O O . GLN A 1 442 ? -7.362 -0.915 -27.871 1.00 89.62 442 GLN A O 1
ATOM 3534 N N . ILE A 1 443 ? -5.153 -1.162 -27.536 1.00 94.81 443 ILE A N 1
ATOM 3535 C CA . ILE A 1 443 ? -4.994 -0.105 -26.531 1.00 94.81 443 ILE A CA 1
ATOM 3536 C C . ILE A 1 443 ? -4.084 0.964 -27.143 1.00 94.81 443 ILE A C 1
ATOM 3538 O O . ILE A 1 443 ? -2.956 0.660 -27.542 1.00 94.81 443 ILE A O 1
ATOM 3542 N N . GLN A 1 444 ? -4.565 2.211 -27.248 1.00 93.00 444 GLN A N 1
ATOM 3543 C CA . GLN A 1 444 ? -3.772 3.304 -27.821 1.00 93.00 444 GLN A CA 1
ATOM 3544 C C . GLN A 1 444 ? -2.701 3.773 -26.844 1.00 93.00 444 GLN A C 1
ATOM 3546 O O . GLN A 1 444 ? -1.541 3.889 -27.241 1.00 93.00 444 GLN A O 1
ATOM 3551 N N . ALA A 1 445 ? -3.077 4.038 -25.594 1.00 94.12 445 ALA A N 1
ATOM 3552 C CA . ALA A 1 445 ? -2.111 4.100 -24.513 1.00 94.12 445 ALA A CA 1
ATOM 3553 C C . ALA A 1 445 ? -2.666 3.432 -23.261 1.00 94.12 445 ALA A C 1
ATOM 3555 O O . ALA A 1 445 ? -3.828 3.668 -22.950 1.00 94.12 445 ALA A O 1
ATOM 3556 N N . GLY A 1 446 ? -1.867 2.610 -22.573 1.00 96.25 446 GLY A N 1
ATOM 3557 C CA . GLY A 1 446 ? -2.294 1.961 -21.329 1.00 96.25 446 GLY A CA 1
ATOM 3558 C C . GLY A 1 446 ? -2.625 3.003 -20.266 1.00 96.25 446 GLY A C 1
ATOM 3559 O O . GLY A 1 446 ? -3.718 2.999 -19.699 1.00 96.25 446 GLY A O 1
ATOM 3560 N N . ILE A 1 447 ? -1.703 3.949 -20.083 1.00 96.56 447 ILE A N 1
ATOM 3561 C CA . ILE A 1 447 ? -1.866 5.102 -19.199 1.00 96.56 447 ILE A CA 1
ATOM 3562 C C . ILE A 1 447 ? -1.448 6.366 -19.955 1.00 96.56 447 ILE A C 1
ATOM 3564 O O . ILE A 1 447 ? -0.357 6.426 -20.527 1.00 96.56 447 ILE A O 1
ATOM 3568 N N . ILE A 1 448 ? -2.300 7.389 -19.952 1.00 93.31 448 ILE A N 1
ATOM 3569 C CA . ILE A 1 448 ? -1.954 8.743 -20.402 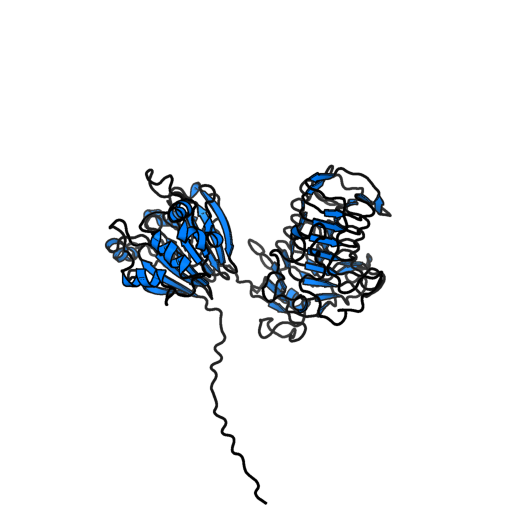1.00 93.31 448 ILE A CA 1
ATOM 3570 C C . ILE A 1 448 ? -2.191 9.725 -19.258 1.00 93.31 448 ILE A C 1
ATOM 3572 O O . ILE A 1 448 ? -3.320 9.899 -18.817 1.00 93.31 448 ILE A O 1
ATOM 3576 N N . ALA A 1 449 ? -1.145 10.367 -18.747 1.00 91.69 449 ALA A N 1
ATOM 3577 C CA . ALA A 1 449 ? -1.272 11.175 -17.538 1.00 91.69 449 ALA A CA 1
ATOM 3578 C C . ALA A 1 449 ? -0.412 12.441 -17.572 1.00 91.69 449 ALA A C 1
ATOM 3580 O O . ALA A 1 449 ? 0.723 12.428 -18.046 1.00 91.69 449 ALA A O 1
ATOM 3581 N N . ASN A 1 450 ? -0.978 13.524 -17.041 1.00 88.00 450 ASN A N 1
ATOM 3582 C CA . ASN A 1 450 ? -0.295 14.751 -16.643 1.00 88.00 450 ASN A CA 1
ATOM 3583 C C . ASN A 1 450 ? -0.070 14.763 -15.118 1.00 88.00 450 ASN A C 1
ATOM 3585 O O . ASN A 1 450 ? -0.653 13.957 -14.384 1.00 88.00 450 ASN A O 1
ATOM 3589 N N . GLY A 1 451 ? 0.705 15.740 -14.647 1.00 84.31 451 GLY A N 1
ATOM 3590 C CA . GLY A 1 451 ? 0.907 16.011 -13.223 1.00 84.31 451 GLY A CA 1
ATOM 3591 C C . GLY A 1 451 ? 2.248 15.520 -12.689 1.00 84.31 451 GLY A C 1
ATOM 3592 O O . GLY A 1 451 ? 3.055 14.956 -13.429 1.00 84.31 451 GLY A O 1
ATOM 3593 N N . ASP A 1 452 ? 2.471 15.781 -11.409 1.00 85.50 452 ASP A N 1
ATOM 3594 C CA . ASP A 1 452 ? 3.644 15.310 -10.673 1.00 85.50 452 ASP A CA 1
ATOM 3595 C C . ASP A 1 452 ? 3.330 13.967 -10.002 1.00 85.50 452 ASP A C 1
ATOM 3597 O O . ASP A 1 452 ? 2.162 13.627 -9.773 1.00 85.50 452 ASP A O 1
ATOM 3601 N N . GLU A 1 453 ? 4.370 13.189 -9.716 1.00 87.88 453 GLU A N 1
ATOM 3602 C CA . GLU A 1 453 ? 4.267 11.912 -9.002 1.00 87.88 453 GLU A CA 1
ATOM 3603 C C . GLU A 1 453 ? 3.299 10.892 -9.633 1.00 87.88 453 GLU A C 1
ATOM 3605 O O . GLU A 1 453 ? 2.556 10.195 -8.943 1.00 87.88 453 GLU A O 1
ATOM 3610 N N . VAL A 1 454 ? 3.304 10.788 -10.964 1.00 92.25 454 VAL A N 1
ATOM 3611 C CA . VAL A 1 454 ? 2.680 9.680 -11.698 1.00 92.25 454 VAL A CA 1
ATOM 3612 C C . VAL A 1 454 ? 3.621 8.478 -11.659 1.00 92.25 454 VAL A C 1
ATOM 3614 O O . VAL A 1 454 ? 4.647 8.444 -12.347 1.00 92.25 454 VAL A O 1
ATOM 3617 N N . LYS A 1 455 ? 3.260 7.479 -10.860 1.00 95.00 455 LYS A N 1
ATOM 3618 C CA . LYS A 1 455 ? 4.055 6.279 -10.598 1.00 95.00 455 LYS A CA 1
ATOM 3619 C C . LYS A 1 455 ? 3.327 5.060 -11.157 1.00 95.00 455 LYS A C 1
ATOM 3621 O O . LYS A 1 455 ? 2.150 4.837 -10.880 1.00 95.00 455 LYS A O 1
ATOM 3626 N N . ILE A 1 456 ? 4.032 4.280 -11.965 1.00 98.06 456 ILE A N 1
ATOM 3627 C CA . ILE A 1 456 ? 3.568 2.991 -12.467 1.00 98.06 456 ILE A CA 1
ATOM 3628 C C . ILE A 1 456 ? 4.483 1.939 -11.870 1.00 98.06 456 ILE A C 1
ATOM 3630 O O . ILE A 1 456 ? 5.692 2.007 -12.072 1.00 98.06 456 ILE A O 1
ATOM 3634 N N . ASP A 1 457 ? 3.923 0.987 -11.142 1.00 97.75 457 ASP A N 1
ATOM 3635 C CA . ASP A 1 457 ? 4.702 -0.036 -10.458 1.00 97.75 457 ASP A CA 1
ATOM 3636 C C . ASP A 1 457 ? 4.094 -1.416 -10.684 1.00 97.75 457 ASP A C 1
ATOM 3638 O O . ASP A 1 457 ? 2.881 -1.542 -10.828 1.00 97.75 457 ASP A O 1
ATOM 3642 N N . HIS A 1 458 ? 4.931 -2.448 -10.775 1.00 98.38 458 HIS A N 1
ATOM 3643 C CA . HIS A 1 458 ? 4.473 -3.833 -10.898 1.00 98.38 458 HIS A CA 1
ATOM 3644 C C . HIS A 1 458 ? 3.349 -4.025 -11.939 1.00 98.38 458 HIS A C 1
ATOM 3646 O O . HIS A 1 458 ? 2.311 -4.620 -11.669 1.00 98.38 458 HIS A O 1
ATOM 3652 N N . CYS A 1 459 ? 3.498 -3.476 -13.145 1.00 98.75 459 CYS A N 1
ATOM 3653 C CA . CYS A 1 459 ? 2.491 -3.596 -14.200 1.00 98.75 459 CYS A CA 1
ATOM 3654 C C . CYS A 1 459 ? 2.997 -4.451 -15.365 1.00 98.75 459 CYS A C 1
ATOM 3656 O O . CYS A 1 459 ? 4.196 -4.539 -15.633 1.00 98.75 459 CYS A O 1
ATOM 3658 N N . VAL A 1 460 ? 2.070 -5.054 -16.109 1.00 98.62 460 VAL A N 1
ATOM 3659 C CA . VAL A 1 460 ? 2.381 -5.771 -17.353 1.00 98.62 460 VAL A CA 1
ATOM 3660 C C . VAL A 1 460 ? 1.646 -5.111 -18.509 1.00 98.62 460 VAL A C 1
ATOM 3662 O O . VAL A 1 460 ? 0.425 -4.980 -18.484 1.00 98.62 460 VAL A O 1
ATOM 3665 N N . PHE A 1 461 ? 2.383 -4.735 -19.548 1.00 98.50 461 PHE A N 1
ATOM 3666 C CA . PHE A 1 461 ? 1.857 -4.186 -20.791 1.00 98.50 461 PHE A CA 1
ATOM 3667 C C . PHE A 1 461 ? 2.177 -5.150 -21.926 1.00 98.50 461 PHE A C 1
ATOM 3669 O O . PHE A 1 461 ? 3.338 -5.316 -22.297 1.00 98.50 461 PHE A O 1
ATOM 3676 N N . TYR A 1 462 ? 1.144 -5.775 -22.482 1.00 96.94 462 TYR A N 1
ATOM 3677 C CA . TYR A 1 462 ? 1.272 -6.757 -23.550 1.00 96.94 462 TYR A CA 1
ATOM 3678 C C . TYR A 1 462 ? 0.563 -6.268 -24.813 1.00 96.94 462 TYR A C 1
ATOM 3680 O O . TYR A 1 462 ? -0.641 -6.002 -24.788 1.00 96.94 462 TYR A O 1
ATOM 3688 N N . LYS A 1 463 ? 1.319 -6.133 -25.911 1.00 94.88 463 LYS A N 1
ATOM 3689 C CA . LYS A 1 463 ? 0.832 -5.697 -27.235 1.00 94.88 463 LYS A CA 1
ATOM 3690 C C . LYS A 1 463 ? 0.026 -4.380 -27.182 1.00 94.88 463 LYS A C 1
ATOM 3692 O O . LYS A 1 463 ? -0.959 -4.185 -27.896 1.00 94.88 463 LYS A O 1
ATOM 3697 N N . VAL A 1 464 ? 0.452 -3.444 -26.329 1.00 94.44 464 VAL A N 1
ATOM 3698 C CA . VAL A 1 464 ? -0.124 -2.091 -26.210 1.00 94.44 464 VAL A CA 1
ATOM 3699 C C . VAL A 1 464 ? 0.590 -1.150 -27.182 1.00 94.44 464 VAL A C 1
ATOM 3701 O O . VAL A 1 464 ? 1.802 -1.228 -27.334 1.00 94.44 464 VAL A O 1
ATOM 3704 N N . ARG A 1 465 ? -0.096 -0.204 -27.841 1.00 91.81 465 ARG A N 1
ATOM 3705 C CA . ARG A 1 465 ? 0.621 0.749 -28.714 1.00 91.81 465 ARG A CA 1
ATOM 3706 C C . ARG A 1 465 ? 1.592 1.608 -27.904 1.00 91.81 465 ARG A C 1
ATOM 3708 O O . ARG A 1 465 ? 2.798 1.516 -28.111 1.00 91.81 465 ARG A O 1
ATOM 3715 N N . ASN A 1 466 ? 1.081 2.390 -26.962 1.00 91.44 466 ASN A N 1
ATOM 3716 C CA . ASN A 1 466 ? 1.909 3.219 -26.093 1.00 91.44 466 ASN A CA 1
ATOM 3717 C C . ASN A 1 466 ? 1.722 2.736 -24.650 1.00 91.44 466 ASN A C 1
ATOM 3719 O O . ASN A 1 466 ? 0.626 2.819 -24.111 1.00 91.44 466 ASN A O 1
ATOM 3723 N N . THR A 1 467 ? 2.755 2.214 -24.005 1.00 91.50 467 THR A N 1
ATOM 3724 C CA . THR A 1 467 ? 2.608 1.695 -22.635 1.00 91.50 467 THR A CA 1
ATOM 3725 C C . THR A 1 467 ? 2.184 2.803 -21.662 1.00 91.50 467 THR A C 1
ATOM 3727 O O . THR A 1 467 ? 1.076 2.764 -21.121 1.00 91.50 467 THR A O 1
ATOM 3730 N N . VAL A 1 468 ? 3.012 3.843 -21.529 1.00 88.25 468 VAL A N 1
ATOM 3731 C CA . VAL A 1 468 ? 2.707 5.039 -20.734 1.00 88.25 468 VAL A CA 1
ATOM 3732 C C . VAL A 1 468 ? 3.072 6.295 -21.519 1.00 88.25 468 VAL A C 1
ATOM 3734 O O . VAL A 1 468 ? 4.157 6.382 -22.102 1.00 88.25 468 VAL A O 1
ATOM 3737 N N . VAL A 1 469 ? 2.167 7.273 -21.518 1.00 83.06 469 VAL A N 1
ATOM 3738 C CA . VAL A 1 469 ? 2.372 8.610 -22.080 1.00 83.06 469 VAL A CA 1
ATOM 3739 C C . VAL A 1 469 ? 2.295 9.635 -20.955 1.00 83.06 469 VAL A C 1
ATOM 3741 O O . VAL A 1 469 ? 1.212 9.943 -20.459 1.00 83.06 469 VAL A O 1
ATOM 3744 N N . PHE A 1 470 ? 3.439 10.211 -20.598 1.00 77.38 470 PHE A N 1
ATOM 3745 C CA . PHE A 1 470 ? 3.494 11.383 -19.725 1.00 77.38 470 PHE A CA 1
ATOM 3746 C C . PHE A 1 470 ? 3.236 12.613 -20.597 1.00 77.38 470 PHE A C 1
ATOM 3748 O O . PHE A 1 470 ? 4.124 13.085 -21.324 1.00 77.38 470 PHE A O 1
ATOM 3755 N N . PHE A 1 471 ? 1.975 13.036 -20.625 1.00 66.81 471 PHE A N 1
ATOM 3756 C CA . PHE A 1 471 ? 1.471 14.097 -21.495 1.00 66.81 471 PHE A CA 1
ATOM 3757 C C . PHE A 1 471 ? 1.951 15.465 -20.945 1.00 66.81 471 PHE A C 1
ATOM 3759 O O . PHE A 1 471 ? 2.220 15.593 -19.756 1.00 66.81 471 PHE A O 1
ATOM 3766 N N . GLN A 1 472 ? 2.401 16.410 -21.783 1.00 65.38 472 GLN A N 1
ATOM 3767 C CA . GLN A 1 472 ? 1.652 17.597 -22.218 1.00 65.38 472 GLN A CA 1
ATOM 3768 C C . GLN A 1 472 ? 2.474 18.446 -23.222 1.00 65.38 472 GLN A C 1
ATOM 3770 O O . GLN A 1 472 ? 3.700 18.427 -23.183 1.00 65.38 472 GLN A O 1
ATOM 3775 N N . ASP A 1 473 ? 1.768 19.246 -24.035 1.00 54.38 473 ASP A N 1
ATOM 3776 C CA . ASP A 1 473 ? 2.206 20.061 -25.191 1.00 54.38 473 ASP A CA 1
ATOM 3777 C C . ASP A 1 473 ? 2.144 21.604 -24.960 1.00 54.38 473 ASP A C 1
ATOM 3779 O O . ASP A 1 473 ? 2.074 22.367 -25.911 1.00 54.38 473 ASP A O 1
ATOM 3783 N N . SER A 1 474 ? 2.081 22.098 -23.705 1.00 51.75 474 SER A N 1
ATOM 3784 C CA . SER A 1 474 ? 2.273 23.530 -23.296 1.00 51.75 474 SER A CA 1
ATOM 3785 C C . SER A 1 474 ? 1.616 23.852 -21.940 1.00 51.75 474 SER A C 1
ATOM 3787 O O . SER A 1 474 ? 0.390 23.793 -21.803 1.00 51.75 474 SER A O 1
ATOM 3789 N N . GLY A 1 475 ? 2.408 24.163 -20.906 1.00 48.50 475 GLY A N 1
ATOM 3790 C CA . GLY A 1 475 ? 1.949 24.676 -19.600 1.00 48.50 475 GLY A CA 1
ATOM 3791 C C . GLY A 1 475 ? 3.021 24.558 -18.506 1.00 48.50 475 GLY A C 1
ATOM 3792 O O . GLY A 1 475 ? 3.739 23.570 -18.471 1.00 48.50 475 GLY A O 1
ATOM 3793 N N . ASN A 1 476 ? 3.142 25.594 -17.673 1.00 54.16 476 ASN A N 1
ATOM 3794 C CA . ASN A 1 476 ? 4.320 25.962 -16.872 1.00 54.16 476 ASN A CA 1
ATOM 3795 C C . ASN A 1 476 ? 4.905 24.873 -15.943 1.00 54.16 476 ASN A C 1
ATOM 3797 O O . ASN A 1 476 ? 4.191 24.323 -15.107 1.00 54.16 476 ASN A O 1
ATOM 3801 N N . GLY A 1 477 ? 6.234 24.701 -16.003 1.00 57.00 477 GLY A N 1
ATOM 3802 C CA . GLY A 1 477 ? 7.049 23.976 -15.012 1.00 57.00 477 GLY A CA 1
ATOM 3803 C C . GLY A 1 477 ? 7.556 22.601 -15.463 1.00 57.00 477 GLY A C 1
ATOM 3804 O O . GLY A 1 477 ? 6.976 21.980 -16.350 1.00 57.00 477 GLY A O 1
ATOM 3805 N N . ILE A 1 478 ? 8.665 22.145 -14.872 1.00 64.56 478 ILE A N 1
ATOM 3806 C CA . ILE A 1 478 ? 9.182 20.779 -15.052 1.00 64.56 478 ILE A CA 1
ATOM 3807 C C . ILE A 1 478 ? 8.427 19.835 -14.094 1.00 64.56 478 ILE A C 1
ATOM 3809 O O . ILE A 1 478 ? 8.046 20.276 -13.011 1.00 64.56 478 ILE A O 1
ATOM 3813 N N . LYS A 1 479 ? 8.140 18.594 -14.522 1.00 74.69 479 LYS A N 1
ATOM 3814 C CA . LYS A 1 479 ? 7.281 17.636 -13.801 1.00 74.69 479 LYS A CA 1
ATOM 3815 C C . LYS A 1 479 ? 8.048 16.491 -13.138 1.00 74.69 479 LYS A C 1
ATOM 3817 O O . LYS A 1 479 ? 8.567 15.634 -13.861 1.00 74.69 479 LYS A O 1
ATOM 3822 N N . THR A 1 480 ? 8.049 16.441 -11.807 1.00 82.62 480 THR A N 1
ATOM 3823 C CA . THR A 1 480 ? 8.920 15.586 -10.977 1.00 82.62 480 THR A CA 1
ATOM 3824 C C . THR A 1 480 ? 8.230 14.329 -10.447 1.00 82.62 480 THR A C 1
ATOM 3826 O O . THR A 1 480 ? 7.005 14.187 -10.480 1.00 82.62 480 THR A O 1
ATOM 3829 N N . GLY A 1 481 ? 9.031 13.380 -9.956 1.00 84.50 481 GLY A N 1
ATOM 3830 C CA . GLY A 1 481 ? 8.555 12.183 -9.250 1.00 84.50 481 GLY A CA 1
ATOM 3831 C C . GLY A 1 481 ? 7.848 11.150 -10.131 1.00 84.50 481 GLY A C 1
ATOM 3832 O O . GLY A 1 481 ? 7.233 10.218 -9.612 1.00 84.50 481 GLY A O 1
ATOM 3833 N N . ASN A 1 482 ? 7.925 11.312 -11.451 1.00 89.56 482 ASN A N 1
ATOM 3834 C CA . ASN A 1 482 ? 7.283 10.449 -12.435 1.00 89.56 482 ASN A CA 1
ATOM 3835 C C . ASN A 1 482 ? 8.141 9.216 -12.744 1.00 89.56 482 ASN A C 1
ATOM 3837 O O . ASN A 1 482 ? 9.372 9.300 -12.786 1.00 89.56 482 ASN A O 1
ATOM 3841 N N . GLY A 1 483 ? 7.519 8.072 -13.020 1.00 92.56 483 GLY A N 1
ATOM 3842 C CA . GLY A 1 483 ? 8.293 6.892 -13.388 1.00 92.56 483 GLY A CA 1
ATOM 3843 C C . GLY A 1 483 ? 7.495 5.624 -13.630 1.00 92.56 483 GLY A C 1
ATOM 3844 O O . GLY A 1 483 ? 6.299 5.543 -13.355 1.00 92.56 483 GLY A O 1
ATOM 3845 N N . ILE A 1 484 ? 8.208 4.631 -14.147 1.00 96.44 484 ILE A N 1
ATOM 3846 C CA . ILE A 1 484 ? 7.756 3.253 -14.286 1.00 96.44 484 ILE A CA 1
ATOM 3847 C C . ILE A 1 484 ? 8.805 2.318 -13.687 1.00 96.44 484 ILE A C 1
ATOM 3849 O O . ILE A 1 484 ? 9.991 2.402 -14.031 1.00 96.44 484 ILE A O 1
ATOM 3853 N N . THR A 1 485 ? 8.371 1.438 -12.791 1.00 97.12 485 THR A N 1
ATOM 3854 C CA . THR A 1 485 ? 9.233 0.495 -12.079 1.00 97.12 485 THR A CA 1
ATOM 3855 C C . THR A 1 485 ? 8.656 -0.912 -12.042 1.00 97.12 485 THR A C 1
ATOM 3857 O O . THR A 1 485 ? 7.446 -1.108 -12.177 1.00 97.12 485 THR A O 1
ATOM 3860 N N . ASN A 1 486 ? 9.535 -1.907 -11.889 1.00 97.94 486 ASN A N 1
ATOM 3861 C CA . ASN A 1 486 ? 9.169 -3.310 -11.656 1.00 97.94 486 ASN A CA 1
ATOM 3862 C C . ASN A 1 486 ? 8.180 -3.880 -12.697 1.00 97.94 486 ASN A C 1
ATOM 3864 O O . ASN A 1 486 ? 7.366 -4.743 -12.383 1.00 97.94 486 ASN A O 1
ATOM 3868 N N . SER A 1 487 ? 8.200 -3.383 -13.936 1.00 98.69 487 SER A N 1
ATOM 3869 C CA . SER A 1 487 ? 7.148 -3.655 -14.923 1.00 98.69 487 SER A CA 1
ATOM 3870 C C . SER A 1 487 ? 7.650 -4.448 -16.132 1.00 98.69 487 SER A C 1
ATOM 3872 O O . SER A 1 487 ? 8.800 -4.311 -16.559 1.00 98.69 487 SER A O 1
ATOM 3874 N N . ILE A 1 488 ? 6.765 -5.258 -16.721 1.00 98.69 488 ILE A N 1
ATOM 3875 C CA . ILE A 1 488 ? 7.006 -5.982 -17.979 1.00 98.69 488 ILE A CA 1
ATOM 3876 C C . ILE A 1 488 ? 6.325 -5.234 -19.123 1.00 98.69 488 ILE A C 1
ATOM 3878 O O . ILE A 1 488 ? 5.143 -4.902 -19.059 1.00 98.69 488 ILE A O 1
ATOM 3882 N N . ILE A 1 489 ? 7.062 -4.991 -20.200 1.00 98.62 489 ILE A N 1
ATOM 3883 C CA . ILE A 1 489 ? 6.601 -4.285 -21.390 1.00 98.62 489 ILE A CA 1
ATOM 3884 C C . ILE A 1 489 ? 6.992 -5.114 -22.606 1.00 98.62 489 ILE A C 1
ATOM 3886 O O . ILE A 1 489 ? 8.174 -5.252 -22.925 1.00 98.62 489 ILE A O 1
ATOM 3890 N N . PHE A 1 490 ? 5.997 -5.690 -23.272 1.00 97.12 490 PHE A N 1
ATOM 3891 C CA . PHE A 1 490 ? 6.222 -6.698 -24.295 1.00 97.12 490 PHE A CA 1
ATOM 3892 C C . PHE A 1 490 ? 5.363 -6.455 -25.533 1.00 97.12 490 PHE A C 1
ATOM 3894 O O . PHE A 1 490 ? 4.136 -6.377 -25.449 1.00 97.12 490 PHE A O 1
ATOM 3901 N N . GLY A 1 491 ? 5.996 -6.379 -26.704 1.00 95.50 491 GLY A N 1
ATOM 3902 C CA . GLY A 1 491 ? 5.267 -6.253 -27.970 1.00 95.50 491 GLY A CA 1
ATOM 3903 C C . GLY A 1 491 ? 4.661 -4.868 -28.221 1.00 95.50 491 GLY A C 1
ATOM 3904 O O . GLY A 1 491 ? 3.720 -4.756 -29.006 1.00 95.50 491 GLY A O 1
ATOM 3905 N N . SER A 1 492 ? 5.136 -3.820 -27.539 1.00 94.69 492 SER A N 1
ATOM 3906 C CA . SER A 1 492 ? 4.555 -2.475 -27.635 1.00 94.69 492 SER A CA 1
ATOM 3907 C C . SER A 1 492 ? 5.145 -1.632 -28.770 1.00 94.69 492 SER A C 1
ATOM 3909 O O . SER A 1 492 ? 6.294 -1.805 -29.176 1.00 94.69 492 SER A O 1
ATOM 3911 N N . ASN A 1 493 ? 4.405 -0.642 -29.279 1.00 93.06 493 ASN A N 1
ATOM 3912 C CA . ASN A 1 493 ? 4.981 0.299 -30.251 1.00 93.06 493 ASN A CA 1
ATOM 3913 C C . ASN A 1 493 ? 5.976 1.255 -29.566 1.00 93.06 493 ASN A C 1
ATOM 3915 O O . ASN A 1 493 ? 7.055 1.486 -30.106 1.00 93.06 493 ASN A O 1
ATOM 3919 N N . GLN A 1 494 ? 5.671 1.764 -28.367 1.00 92.75 494 GLN A N 1
ATOM 3920 C CA . GLN A 1 494 ? 6.679 2.369 -27.486 1.00 92.75 494 GLN A CA 1
ATOM 3921 C C . GLN A 1 494 ? 6.515 1.930 -26.029 1.00 92.75 494 GLN A C 1
ATOM 3923 O O . GLN A 1 494 ? 5.391 1.891 -25.520 1.00 92.75 494 GLN A O 1
ATOM 3928 N N . ALA A 1 495 ? 7.634 1.660 -25.349 1.00 93.81 495 ALA A N 1
ATOM 3929 C CA . ALA A 1 495 ? 7.629 1.279 -23.936 1.00 93.81 495 ALA A CA 1
ATOM 3930 C C . ALA A 1 495 ? 7.469 2.474 -22.984 1.00 93.81 495 ALA A C 1
ATOM 3932 O O . ALA A 1 495 ? 6.825 2.353 -21.946 1.00 93.81 495 ALA A O 1
ATOM 3933 N N . VAL A 1 496 ? 7.974 3.650 -23.351 1.00 93.06 496 VAL A N 1
ATOM 3934 C CA . VAL A 1 496 ? 7.659 4.904 -22.659 1.00 93.06 496 VAL A CA 1
ATOM 3935 C C . VAL A 1 496 ? 7.633 6.065 -23.647 1.00 93.06 496 VAL A C 1
ATOM 3937 O O . VAL A 1 496 ? 8.456 6.132 -24.563 1.00 93.06 496 VAL A O 1
ATOM 3940 N N . TRP A 1 497 ? 6.682 6.983 -23.465 1.00 90.19 497 TRP A N 1
ATOM 3941 C CA . TRP A 1 497 ? 6.634 8.254 -24.181 1.00 90.19 497 TRP A CA 1
ATOM 3942 C C . TRP A 1 497 ? 6.722 9.426 -23.205 1.00 90.19 497 TRP A C 1
ATOM 3944 O O . TRP A 1 497 ? 5.834 9.632 -22.373 1.00 90.19 497 TRP A O 1
ATOM 3954 N N . THR A 1 498 ? 7.754 10.255 -23.364 1.00 85.50 498 THR A N 1
ATOM 3955 C CA . THR A 1 498 ? 7.990 11.442 -22.540 1.00 85.50 498 THR A CA 1
ATOM 3956 C C . THR A 1 498 ? 7.771 12.731 -23.338 1.00 85.50 498 THR A C 1
ATOM 3958 O O . THR A 1 498 ? 8.623 13.163 -24.122 1.00 85.50 498 THR A O 1
ATOM 3961 N N . SER A 1 499 ? 6.621 13.385 -23.127 1.00 77.00 499 SER A N 1
ATOM 3962 C CA . SER A 1 499 ? 6.343 14.685 -23.762 1.00 77.00 499 SER A CA 1
ATOM 3963 C C . SER A 1 499 ? 6.969 15.844 -22.996 1.00 77.00 499 SER A C 1
ATOM 3965 O O . SER A 1 499 ? 7.620 16.686 -23.603 1.00 77.00 499 SER A O 1
ATOM 3967 N N . TYR A 1 500 ? 6.820 15.864 -21.670 1.00 66.25 500 TYR A N 1
ATOM 3968 C CA . TYR A 1 500 ? 7.417 16.886 -20.803 1.00 66.25 500 TYR A CA 1
ATOM 3969 C C . TYR A 1 500 ? 7.707 16.420 -19.344 1.00 66.25 500 TYR A C 1
ATOM 3971 O O . TYR A 1 500 ? 7.201 17.040 -18.414 1.00 66.25 500 TYR A O 1
ATOM 3979 N N . PRO A 1 501 ? 8.475 15.334 -19.087 1.00 60.41 501 PRO A N 1
ATOM 3980 C CA . PRO A 1 501 ? 8.939 15.002 -17.731 1.00 60.41 501 PRO A CA 1
ATOM 3981 C C . PRO A 1 501 ? 10.449 15.226 -17.478 1.00 60.41 501 PRO A C 1
ATOM 3983 O O . PRO A 1 501 ? 11.271 15.256 -18.409 1.00 60.41 501 PRO A O 1
ATOM 3986 N N . ASP A 1 502 ? 10.755 15.384 -16.185 1.00 61.38 502 ASP A N 1
ATOM 3987 C CA . ASP A 1 502 ? 11.961 15.943 -15.552 1.00 61.38 502 ASP A CA 1
ATOM 3988 C C . ASP A 1 502 ? 13.164 14.976 -15.466 1.00 61.38 502 ASP A C 1
ATOM 3990 O O . ASP A 1 502 ? 13.056 13.775 -15.723 1.00 61.38 502 ASP A O 1
ATOM 3994 N N . LYS A 1 503 ? 14.339 15.517 -15.121 1.00 63.84 503 LYS A N 1
ATOM 3995 C CA . LYS A 1 503 ? 15.623 14.805 -14.956 1.00 63.84 503 LYS A CA 1
ATOM 3996 C C . LYS A 1 503 ? 15.565 13.651 -13.948 1.00 63.84 503 LYS A C 1
ATOM 3998 O O . LYS A 1 503 ? 16.448 12.798 -13.968 1.00 63.84 503 LYS A O 1
ATOM 4003 N N . ASP A 1 504 ? 14.580 13.649 -13.055 1.00 79.56 504 ASP A N 1
ATOM 4004 C CA . ASP A 1 504 ? 14.393 12.653 -11.999 1.00 79.56 504 ASP A CA 1
ATOM 4005 C C . ASP A 1 504 ? 13.488 11.478 -12.412 1.00 79.56 504 ASP A C 1
ATOM 4007 O O . ASP A 1 504 ? 13.185 10.626 -11.574 1.00 79.56 504 ASP A O 1
ATOM 4011 N N . PHE A 1 505 ? 13.081 11.402 -13.689 1.00 87.69 505 PHE A N 1
ATOM 4012 C CA . PHE A 1 505 ? 12.241 10.318 -14.191 1.00 87.69 505 PHE A CA 1
ATOM 4013 C C . PHE A 1 505 ? 12.843 8.942 -13.876 1.00 87.69 505 PHE A C 1
ATOM 4015 O O . PHE A 1 505 ? 13.958 8.619 -14.307 1.00 87.69 505 PHE A O 1
ATOM 4022 N N . LYS A 1 506 ? 12.077 8.105 -13.171 1.00 91.75 506 LYS A N 1
ATOM 4023 C CA . LYS A 1 506 ? 12.515 6.761 -12.782 1.00 91.75 506 LYS A CA 1
ATOM 4024 C C . LYS A 1 506 ? 12.109 5.730 -13.828 1.00 91.75 506 LYS A C 1
ATOM 4026 O O . LYS A 1 506 ? 10.927 5.472 -14.031 1.00 91.75 506 LYS A O 1
ATOM 4031 N N . PHE A 1 507 ? 13.100 5.116 -14.465 1.00 95.81 507 PHE A N 1
ATOM 4032 C CA . PHE A 1 507 ? 12.928 3.927 -15.297 1.00 95.81 507 PHE A CA 1
ATOM 4033 C C . PHE A 1 507 ? 13.827 2.819 -14.738 1.00 95.81 507 PHE A C 1
ATOM 4035 O O . PHE A 1 507 ? 15.011 2.737 -15.078 1.00 95.81 507 PHE A O 1
ATOM 4042 N N . GLU A 1 508 ? 13.292 2.015 -13.816 1.00 97.19 508 GLU A N 1
ATOM 4043 C CA . GLU A 1 508 ? 14.089 1.077 -13.017 1.00 97.19 508 GLU A CA 1
ATOM 4044 C C . GLU A 1 508 ? 13.446 -0.305 -12.873 1.00 97.19 508 GLU A C 1
ATOM 4046 O O . GLU A 1 508 ? 12.235 -0.423 -12.726 1.00 97.19 508 GLU A O 1
ATOM 4051 N N . ASN A 1 509 ? 14.262 -1.362 -12.885 1.00 98.06 509 ASN A N 1
ATOM 4052 C CA . ASN A 1 509 ? 13.808 -2.744 -12.693 1.00 98.06 509 ASN A CA 1
ATOM 4053 C C . ASN A 1 509 ? 12.733 -3.196 -13.701 1.00 98.06 509 ASN A C 1
ATOM 4055 O O . ASN A 1 509 ? 11.851 -3.983 -13.375 1.00 98.06 509 ASN A O 1
ATOM 4059 N N . ASN A 1 510 ? 12.791 -2.688 -14.937 1.00 98.62 510 ASN A N 1
ATOM 4060 C CA . ASN A 1 510 ? 11.823 -3.008 -15.985 1.00 98.62 510 ASN A CA 1
ATOM 4061 C C . ASN A 1 510 ? 12.366 -4.032 -16.985 1.00 98.62 510 ASN A C 1
ATOM 4063 O O . ASN A 1 510 ? 13.568 -4.100 -17.264 1.00 98.62 510 ASN A O 1
ATOM 4067 N N . ILE A 1 511 ? 11.446 -4.771 -17.598 1.00 98.69 511 ILE A N 1
ATOM 4068 C CA . ILE A 1 511 ? 11.717 -5.688 -18.704 1.00 98.69 511 ILE A CA 1
ATOM 4069 C C . ILE A 1 511 ? 11.023 -5.140 -19.948 1.00 98.69 511 ILE A C 1
ATOM 4071 O O . ILE A 1 511 ? 9.802 -5.066 -19.993 1.00 98.69 511 ILE A O 1
ATOM 4075 N N . VAL A 1 512 ? 11.796 -4.757 -20.963 1.00 98.62 512 VAL A N 1
ATOM 4076 C CA . VAL A 1 512 ? 11.311 -4.223 -22.240 1.00 98.62 512 VAL A CA 1
ATOM 4077 C C . VAL A 1 512 ? 11.749 -5.138 -23.369 1.00 98.62 512 VAL A C 1
ATOM 4079 O O . VAL A 1 512 ? 12.943 -5.224 -23.682 1.00 98.62 512 VAL A O 1
ATOM 4082 N N . SER A 1 513 ? 10.795 -5.799 -24.017 1.00 98.12 513 SER A N 1
ATOM 4083 C CA . SER A 1 513 ? 11.114 -6.696 -25.121 1.00 98.12 513 SER A CA 1
ATOM 4084 C C . SER A 1 513 ? 10.137 -6.640 -26.281 1.00 98.12 513 SER A C 1
ATOM 4086 O O . SER A 1 513 ? 8.961 -6.317 -26.116 1.00 98.12 513 SER A O 1
ATOM 4088 N N . ASN A 1 514 ? 10.640 -6.944 -27.479 1.00 96.56 514 ASN A N 1
ATOM 4089 C CA . ASN A 1 514 ? 9.858 -7.008 -28.713 1.00 96.56 514 ASN A CA 1
ATOM 4090 C C . ASN A 1 514 ? 9.065 -5.723 -29.001 1.00 96.56 514 ASN A C 1
ATOM 4092 O O . ASN A 1 514 ? 8.002 -5.764 -29.615 1.00 96.56 514 ASN A O 1
ATOM 4096 N N . CYS A 1 515 ? 9.562 -4.571 -28.544 1.00 96.88 515 CYS A N 1
ATOM 4097 C CA . CYS A 1 515 ? 8.938 -3.280 -28.793 1.00 96.88 515 CYS A CA 1
ATOM 4098 C C . CYS A 1 515 ? 9.549 -2.594 -30.018 1.00 96.88 515 CYS A C 1
ATOM 4100 O O . CYS A 1 515 ? 10.724 -2.781 -30.344 1.00 96.88 515 CYS A O 1
ATOM 4102 N N . ARG A 1 516 ? 8.786 -1.720 -30.680 1.00 96.56 516 ARG A N 1
ATOM 4103 C CA . ARG A 1 516 ? 9.344 -0.905 -31.770 1.00 96.56 516 ARG A CA 1
ATOM 4104 C C . ARG A 1 516 ? 10.297 0.166 -31.235 1.00 96.56 516 ARG A C 1
ATOM 4106 O O . ARG A 1 516 ? 11.393 0.313 -31.765 1.00 96.56 516 ARG A O 1
ATOM 4113 N N . TYR A 1 517 ? 9.906 0.889 -30.189 1.00 97.19 517 TYR A N 1
ATOM 4114 C CA . TYR A 1 517 ? 10.760 1.851 -29.493 1.00 97.19 517 TYR A CA 1
ATOM 4115 C C . TYR A 1 517 ? 10.805 1.545 -27.999 1.00 97.19 517 TYR A C 1
ATOM 4117 O O . TYR A 1 517 ? 9.770 1.305 -27.381 1.00 97.19 517 TYR A O 1
ATOM 4125 N N . VAL A 1 518 ? 11.987 1.620 -27.391 1.00 96.38 518 VAL A N 1
ATOM 4126 C CA . VAL A 1 518 ? 12.088 1.613 -25.924 1.00 96.38 518 VAL A CA 1
ATOM 4127 C C . VAL A 1 518 ? 11.648 2.973 -25.391 1.00 96.38 518 VAL A C 1
ATOM 4129 O O . VAL A 1 518 ? 10.715 3.051 -24.599 1.00 96.38 518 VAL A O 1
ATOM 4132 N N . TRP A 1 519 ? 12.241 4.054 -25.896 1.00 93.62 519 TRP A N 1
ATOM 4133 C CA . TRP A 1 519 ? 11.937 5.403 -25.431 1.00 93.62 519 TRP A CA 1
ATOM 4134 C C . TRP A 1 519 ? 11.553 6.329 -26.584 1.00 93.62 519 TRP A C 1
ATOM 4136 O O . TRP A 1 519 ? 12.342 6.538 -27.505 1.00 93.62 519 TRP A O 1
ATOM 4146 N N . ALA A 1 520 ? 10.362 6.923 -26.520 1.00 91.38 520 ALA A N 1
ATOM 4147 C CA . ALA A 1 520 ? 9.939 8.002 -27.407 1.00 91.38 520 ALA A CA 1
ATOM 4148 C C . ALA A 1 520 ? 9.924 9.345 -26.674 1.00 91.38 520 ALA A C 1
ATOM 4150 O O . ALA A 1 520 ? 9.415 9.454 -25.559 1.00 91.38 520 ALA A O 1
ATOM 4151 N N . LYS A 1 521 ? 10.477 10.373 -27.311 1.00 87.50 521 LYS A N 1
ATOM 4152 C CA . LYS A 1 521 ? 10.574 11.730 -26.771 1.00 87.50 521 LYS A CA 1
ATOM 4153 C C . LYS A 1 521 ? 9.904 12.715 -27.729 1.00 87.50 521 LYS A C 1
ATOM 4155 O O . LYS A 1 521 ? 10.150 12.665 -28.933 1.00 87.50 521 LYS A O 1
ATOM 4160 N N . SER A 1 522 ? 9.081 13.627 -27.218 1.00 83.56 522 SER A N 1
ATOM 4161 C CA . SER A 1 522 ? 8.518 14.704 -28.050 1.00 83.56 522 SER A CA 1
ATOM 4162 C C . SER A 1 522 ? 9.594 15.722 -28.454 1.00 83.56 522 SER A C 1
ATOM 4164 O O . SER A 1 522 ? 10.472 16.041 -27.652 1.00 83.56 522 SER A O 1
ATOM 4166 N N . TYR A 1 523 ? 9.524 16.274 -29.672 1.00 78.38 523 TYR A N 1
ATOM 4167 C CA . TYR A 1 523 ? 10.523 17.224 -30.196 1.00 78.38 523 TYR A CA 1
ATOM 4168 C C . TYR A 1 523 ? 10.701 18.499 -29.355 1.00 78.38 523 TYR A C 1
ATOM 4170 O O . TYR A 1 523 ? 11.781 19.082 -29.344 1.00 78.38 523 TYR A O 1
ATOM 4178 N N . PHE A 1 524 ? 9.663 18.938 -28.643 1.00 77.56 524 PHE A N 1
ATOM 4179 C CA . PHE A 1 524 ? 9.691 20.133 -27.791 1.00 77.56 524 PHE A CA 1
ATOM 4180 C C . PHE A 1 524 ? 10.198 19.863 -26.363 1.00 77.56 524 PHE A C 1
ATOM 4182 O O . PHE A 1 524 ? 10.275 20.778 -25.545 1.00 77.56 524 PHE A O 1
ATOM 4189 N N . ASN A 1 525 ? 10.540 18.616 -26.037 1.00 76.12 525 ASN A N 1
ATOM 4190 C CA . ASN A 1 525 ? 11.022 18.244 -24.714 1.00 76.12 525 ASN A CA 1
ATOM 4191 C C . ASN A 1 525 ? 12.494 18.673 -24.525 1.00 76.12 525 ASN A C 1
ATOM 4193 O O . ASN A 1 525 ? 13.408 18.137 -25.164 1.00 76.12 525 ASN A O 1
ATOM 4197 N N . THR A 1 526 ? 12.729 19.621 -23.615 1.00 71.62 526 THR A N 1
ATOM 4198 C CA . THR A 1 526 ? 14.047 20.232 -23.360 1.00 71.62 526 THR A CA 1
ATOM 4199 C C . THR A 1 526 ? 14.928 19.451 -22.377 1.00 71.62 526 THR A C 1
ATOM 4201 O O . THR A 1 526 ? 16.095 19.816 -22.198 1.00 71.62 526 THR A O 1
ATOM 4204 N N . SER A 1 527 ? 14.425 18.366 -21.770 1.00 69.44 527 SER A N 1
ATOM 4205 C CA . SER A 1 527 ? 15.196 17.523 -20.847 1.00 69.44 527 SER A CA 1
ATOM 4206 C C . SER A 1 527 ? 16.445 16.974 -21.532 1.00 69.44 527 SER A C 1
ATOM 4208 O O . SER A 1 527 ? 16.375 16.401 -22.627 1.00 69.44 527 SER A O 1
ATOM 4210 N N . LYS A 1 528 ? 17.601 17.186 -20.893 1.00 64.88 528 LYS A N 1
ATOM 4211 C CA . LYS A 1 528 ? 18.909 16.882 -21.485 1.00 64.88 528 LYS A CA 1
ATOM 4212 C C . LYS A 1 528 ? 19.334 15.428 -21.297 1.00 64.88 528 LYS A C 1
ATOM 4214 O O . LYS A 1 528 ? 19.962 14.907 -22.206 1.00 64.88 528 LYS A O 1
ATOM 4219 N N . SER A 1 529 ? 18.935 14.771 -20.205 1.00 77.69 529 SER A N 1
ATOM 4220 C CA . SER A 1 529 ? 19.332 13.393 -19.908 1.00 77.69 529 SER A CA 1
ATOM 4221 C C . SER A 1 529 ? 18.284 12.628 -19.094 1.00 77.69 529 SER A C 1
ATOM 4223 O O . SER A 1 529 ? 17.612 13.203 -18.239 1.00 77.69 529 SER A O 1
ATOM 4225 N N . TYR A 1 530 ? 18.163 11.328 -19.374 1.00 87.31 530 TYR A N 1
ATOM 4226 C CA . TYR A 1 530 ? 17.362 10.357 -18.615 1.00 87.31 530 TYR A CA 1
ATOM 4227 C C . TYR A 1 530 ? 18.255 9.285 -17.983 1.00 87.31 530 TYR A C 1
ATOM 4229 O O . TYR A 1 530 ? 19.426 9.165 -18.348 1.00 87.31 530 TYR A O 1
ATOM 4237 N N . SER A 1 531 ? 17.706 8.480 -17.070 1.00 90.88 531 SER A N 1
ATOM 4238 C CA . SER A 1 531 ? 18.396 7.306 -16.528 1.00 90.88 531 SER A CA 1
ATOM 4239 C C . SER A 1 531 ? 17.573 6.030 -16.702 1.00 90.88 531 SER A C 1
ATOM 4241 O O . SER A 1 531 ? 16.350 6.051 -16.583 1.00 90.88 531 SER A O 1
ATOM 4243 N N . VAL A 1 532 ? 18.262 4.933 -17.004 1.00 96.00 532 VAL A N 1
ATOM 4244 C CA . VAL A 1 532 ? 17.718 3.576 -17.094 1.00 96.00 532 VAL A CA 1
ATOM 4245 C C . VAL A 1 532 ? 18.557 2.695 -16.180 1.00 96.00 532 VAL A C 1
ATOM 4247 O O . VAL A 1 532 ? 19.756 2.519 -16.409 1.00 96.00 532 VAL A O 1
ATOM 4250 N N . ASN A 1 533 ? 17.930 2.139 -15.147 1.00 97.44 533 ASN A N 1
ATOM 4251 C CA . ASN A 1 533 ? 18.627 1.401 -14.098 1.00 97.44 533 ASN A CA 1
ATOM 4252 C C . ASN A 1 533 ? 18.088 -0.026 -13.980 1.00 97.44 533 ASN A C 1
ATOM 4254 O O . ASN A 1 533 ? 16.881 -0.241 -13.958 1.00 97.44 533 ASN A O 1
ATOM 4258 N N . ASN A 1 534 ? 18.978 -1.011 -13.878 1.00 97.81 534 ASN A N 1
ATOM 4259 C CA . ASN A 1 534 ? 18.631 -2.405 -13.604 1.00 97.81 534 ASN A CA 1
ATOM 4260 C C . ASN A 1 534 ? 17.549 -2.961 -14.553 1.00 97.81 534 ASN A C 1
ATOM 4262 O O . ASN A 1 534 ? 16.542 -3.471 -14.095 1.00 97.81 534 ASN A O 1
ATOM 4266 N N . CYS A 1 535 ? 17.686 -2.796 -15.871 1.00 98.56 535 CYS A N 1
ATOM 4267 C CA . CYS A 1 535 ? 16.645 -3.188 -16.834 1.00 98.56 535 CYS A CA 1
ATOM 4268 C C . CYS A 1 535 ? 17.107 -4.305 -17.779 1.00 98.56 535 CYS A C 1
ATOM 4270 O O . CYS A 1 535 ? 18.283 -4.381 -18.142 1.00 98.56 535 CYS A O 1
ATOM 4272 N N . ILE A 1 536 ? 16.163 -5.111 -18.269 1.00 98.44 536 ILE A N 1
ATOM 4273 C CA . ILE A 1 536 ? 16.364 -5.974 -19.445 1.00 98.44 536 ILE A CA 1
ATOM 4274 C C . ILE A 1 536 ? 15.717 -5.288 -20.636 1.00 98.44 536 ILE A C 1
ATOM 4276 O O . ILE A 1 536 ? 14.525 -5.010 -20.615 1.00 98.44 536 ILE A O 1
ATOM 4280 N N . ILE A 1 537 ? 16.492 -5.001 -21.676 1.00 98.44 537 ILE A N 1
ATOM 4281 C CA . ILE A 1 537 ? 16.035 -4.278 -22.861 1.00 98.44 537 ILE A CA 1
ATOM 4282 C C . ILE A 1 537 ? 16.529 -5.018 -24.101 1.00 98.44 537 ILE A C 1
ATOM 4284 O O . ILE A 1 537 ? 17.608 -4.732 -24.619 1.00 98.44 537 ILE A O 1
ATOM 4288 N N . VAL A 1 538 ? 15.751 -5.988 -24.578 1.00 97.94 538 VAL A N 1
ATOM 4289 C CA . VAL A 1 538 ? 16.187 -6.931 -25.626 1.00 97.94 538 VAL A CA 1
ATOM 4290 C C . VAL A 1 538 ? 15.173 -7.047 -26.757 1.00 97.94 538 VAL A C 1
ATOM 4292 O O . VAL A 1 538 ? 13.975 -6.914 -26.535 1.00 97.94 538 VAL A O 1
ATOM 4295 N N . ASN A 1 539 ? 15.639 -7.322 -27.975 1.00 96.94 539 ASN A N 1
ATOM 4296 C CA . ASN A 1 539 ? 14.795 -7.518 -29.164 1.00 96.94 539 ASN A CA 1
ATOM 4297 C C . ASN A 1 539 ? 13.875 -6.330 -29.505 1.00 96.94 539 ASN A C 1
ATOM 4299 O O . ASN A 1 539 ? 12.792 -6.504 -30.050 1.00 96.94 539 ASN A O 1
ATOM 4303 N N . ASN A 1 540 ? 14.301 -5.105 -29.194 1.00 97.50 540 ASN A N 1
ATOM 4304 C CA . ASN A 1 540 ? 13.571 -3.895 -29.570 1.00 97.50 540 ASN A CA 1
ATOM 4305 C C . ASN A 1 540 ? 14.115 -3.336 -30.893 1.00 97.50 540 ASN A C 1
ATOM 4307 O O . ASN A 1 540 ? 15.330 -3.326 -31.091 1.00 97.50 540 ASN A O 1
ATOM 4311 N N . GLN A 1 541 ? 13.246 -2.844 -31.782 1.00 97.38 541 GLN A N 1
ATOM 4312 C CA . GLN A 1 541 ? 13.673 -2.354 -33.102 1.00 97.38 541 GLN A CA 1
ATOM 4313 C C . GLN A 1 541 ? 14.547 -1.095 -32.990 1.00 97.38 541 GLN A C 1
ATOM 4315 O O . GLN A 1 541 ? 15.555 -0.968 -33.683 1.00 97.38 541 GLN A O 1
ATOM 4320 N N . TYR A 1 542 ? 14.176 -0.174 -32.102 1.00 97.44 542 TYR A N 1
ATOM 4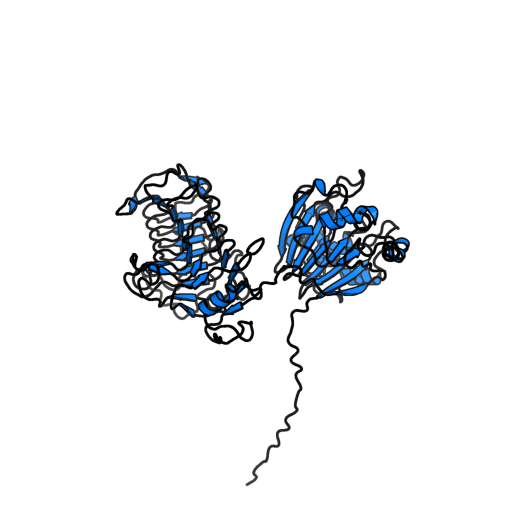321 C CA . TYR A 1 542 ? 14.916 1.049 -31.826 1.00 97.44 542 TYR A CA 1
ATOM 4322 C C . TYR A 1 542 ? 14.984 1.301 -30.322 1.00 97.44 542 TYR A C 1
ATOM 4324 O O . TYR A 1 542 ? 14.002 1.155 -29.593 1.00 97.44 542 TYR A O 1
ATOM 4332 N N . TYR A 1 543 ? 16.145 1.746 -29.847 1.00 96.00 543 TYR A N 1
ATOM 4333 C CA . TYR A 1 543 ? 16.292 2.138 -28.448 1.00 96.00 543 TYR A CA 1
ATOM 4334 C C . TYR A 1 543 ? 15.647 3.505 -28.172 1.00 96.00 543 TYR A C 1
ATOM 4336 O O . TYR A 1 543 ? 15.015 3.713 -27.141 1.00 96.00 543 TYR A O 1
ATOM 4344 N N . LYS A 1 544 ? 15.742 4.432 -29.127 1.00 94.56 544 LYS A N 1
ATOM 4345 C CA . LYS A 1 544 ? 15.269 5.808 -28.979 1.00 94.56 544 LYS A CA 1
ATOM 4346 C C . LYS A 1 544 ? 14.498 6.259 -30.213 1.00 94.56 544 LYS A C 1
ATOM 4348 O O . LYS A 1 544 ? 14.807 5.861 -31.339 1.00 94.56 544 LYS A O 1
ATOM 4353 N N . GLY A 1 545 ? 13.503 7.104 -29.993 1.00 92.94 545 GLY A N 1
ATOM 4354 C CA . GLY A 1 545 ? 12.756 7.780 -31.039 1.00 92.94 545 GLY A CA 1
ATOM 4355 C C . GLY A 1 545 ? 12.407 9.206 -30.640 1.00 92.94 545 GLY A C 1
ATOM 4356 O O . GLY A 1 545 ? 12.147 9.491 -29.470 1.00 92.94 545 GLY A O 1
ATOM 4357 N N . VAL A 1 546 ? 12.386 10.099 -31.624 1.00 89.12 546 VAL A N 1
ATOM 4358 C CA . VAL A 1 546 ? 11.948 11.485 -31.462 1.00 89.12 546 VAL A CA 1
ATOM 4359 C C . VAL A 1 546 ? 10.719 11.692 -32.338 1.00 89.12 546 VAL A C 1
ATOM 4361 O O . VAL A 1 546 ? 10.732 11.383 -33.531 1.00 89.12 546 VAL A O 1
ATOM 4364 N N . ALA A 1 547 ? 9.627 12.137 -31.724 1.00 84.56 547 ALA A N 1
ATOM 4365 C CA . ALA A 1 547 ? 8.400 12.461 -32.435 1.00 84.56 547 ALA A CA 1
ATOM 4366 C C . ALA A 1 547 ? 8.464 13.897 -32.942 1.00 84.56 547 ALA A C 1
ATOM 4368 O O . ALA A 1 547 ? 8.727 14.790 -32.140 1.00 84.56 547 ALA A O 1
ATOM 4369 N N . ASP A 1 548 ? 8.204 14.106 -34.233 1.00 77.25 548 ASP A N 1
ATOM 4370 C CA . ASP A 1 548 ? 7.925 15.420 -34.822 1.00 77.25 548 ASP A CA 1
ATOM 4371 C C . ASP A 1 548 ? 6.402 15.695 -34.845 1.00 77.25 548 ASP A C 1
ATOM 4373 O O . ASP A 1 548 ? 5.624 15.010 -34.176 1.00 77.25 548 ASP A O 1
ATOM 4377 N N . THR A 1 549 ? 5.949 16.708 -35.588 1.00 66.81 549 THR A N 1
ATOM 4378 C CA . THR A 1 549 ? 4.523 17.077 -35.689 1.00 66.81 549 THR A CA 1
ATOM 4379 C C . THR A 1 549 ? 3.666 16.081 -36.483 1.00 66.81 549 THR A C 1
ATOM 4381 O O . THR A 1 549 ? 2.442 16.211 -36.505 1.00 66.81 549 THR A O 1
ATOM 4384 N N . VAL A 1 550 ? 4.273 15.087 -37.139 1.00 63.62 550 VAL A N 1
ATOM 4385 C CA . VAL A 1 550 ? 3.616 14.180 -38.092 1.00 63.62 550 VAL A CA 1
ATOM 4386 C C . VAL A 1 550 ? 3.888 12.702 -37.775 1.00 63.62 550 VAL A C 1
ATOM 4388 O O . VAL A 1 550 ? 2.992 11.872 -37.963 1.00 63.62 550 VAL A O 1
ATOM 4391 N N . ARG A 1 551 ? 5.098 12.322 -37.335 1.00 79.19 551 ARG A N 1
ATOM 4392 C CA . ARG A 1 551 ? 5.542 10.927 -37.148 1.00 79.19 551 ARG A CA 1
ATOM 4393 C C . ARG A 1 551 ? 6.586 10.772 -36.033 1.00 79.19 551 ARG A C 1
ATOM 4395 O O . ARG A 1 551 ? 7.383 11.657 -35.750 1.00 79.19 551 ARG A O 1
ATOM 4402 N N . LEU A 1 552 ? 6.620 9.574 -35.446 1.00 88.69 552 LEU A N 1
ATOM 4403 C CA . LEU A 1 552 ? 7.731 9.103 -34.616 1.00 88.69 552 LEU A CA 1
ATOM 4404 C C . LEU A 1 552 ? 8.793 8.453 -35.508 1.00 88.69 552 LEU A C 1
ATOM 4406 O O . LEU A 1 552 ? 8.470 7.542 -36.277 1.00 88.69 552 LEU A O 1
ATOM 4410 N N . GLN A 1 553 ? 10.037 8.908 -35.382 1.00 92.44 553 GLN A N 1
ATOM 4411 C CA . GLN A 1 553 ? 11.193 8.406 -36.127 1.00 92.44 553 GLN A CA 1
ATOM 4412 C C . GLN A 1 553 ? 12.329 8.043 -35.161 1.00 92.44 553 GLN A C 1
ATOM 4414 O O . GLN A 1 553 ? 12.352 8.548 -34.035 1.00 92.44 553 GLN A O 1
ATOM 4419 N N . PRO A 1 554 ? 13.285 7.183 -35.558 1.00 93.62 554 PRO A N 1
ATOM 4420 C CA . PRO A 1 554 ? 14.519 7.002 -34.797 1.00 93.62 554 PRO A CA 1
ATOM 4421 C C . PRO A 1 554 ? 15.236 8.344 -34.596 1.00 93.62 554 PRO A C 1
ATOM 4423 O O . PRO A 1 554 ? 15.292 9.165 -35.510 1.00 93.62 554 PRO A O 1
ATOM 4426 N N . GLY A 1 555 ? 15.778 8.572 -33.404 1.00 89.62 555 GLY A N 1
ATOM 4427 C CA . GLY A 1 555 ? 16.464 9.815 -33.061 1.00 89.62 555 GLY A CA 1
ATOM 4428 C C . GLY A 1 555 ? 17.248 9.675 -31.764 1.00 89.62 555 GLY A C 1
ATOM 4429 O O . GLY A 1 555 ? 17.041 8.723 -31.018 1.00 89.62 555 GLY A O 1
ATOM 4430 N N . GLU A 1 556 ? 18.148 10.619 -31.494 1.00 88.00 556 GLU A N 1
ATOM 4431 C CA . GLU A 1 556 ? 19.098 10.529 -30.382 1.00 88.00 556 GLU A CA 1
ATOM 4432 C C . GLU A 1 556 ? 18.848 11.573 -29.289 1.00 88.00 556 GLU A C 1
ATOM 4434 O O . GLU A 1 556 ? 18.476 12.715 -29.554 1.00 88.00 556 GLU A O 1
ATOM 4439 N N . PHE A 1 557 ? 19.079 11.158 -28.043 1.00 88.56 557 PHE A N 1
ATOM 4440 C CA . PHE A 1 557 ? 19.131 11.986 -26.834 1.00 88.56 557 PHE A CA 1
ATOM 4441 C C . PHE A 1 557 ? 19.874 11.224 -25.721 1.00 88.56 557 PHE A C 1
ATOM 4443 O O . PHE A 1 557 ? 20.054 10.006 -25.821 1.00 88.56 557 PHE A O 1
ATOM 4450 N N . GLU A 1 558 ? 20.348 11.910 -24.678 1.00 89.81 558 GLU A N 1
ATOM 4451 C CA . GLU A 1 558 ? 21.162 11.269 -23.636 1.00 89.81 558 GLU A CA 1
ATOM 4452 C C . GLU A 1 558 ? 20.318 10.374 -22.716 1.00 89.81 558 GLU A C 1
ATOM 4454 O O . GLU A 1 558 ? 19.275 10.779 -22.197 1.00 89.81 558 GLU A O 1
ATOM 4459 N N . ILE A 1 559 ? 20.805 9.152 -22.492 1.00 91.62 559 ILE A N 1
ATOM 4460 C CA . ILE A 1 559 ? 20.292 8.209 -21.496 1.00 91.62 559 ILE A CA 1
ATOM 4461 C C . ILE A 1 559 ? 21.509 7.610 -20.790 1.00 91.62 559 ILE A C 1
ATOM 4463 O O . ILE A 1 559 ? 22.354 6.994 -21.440 1.00 91.62 559 ILE A O 1
ATOM 4467 N N . SER A 1 560 ? 21.601 7.808 -19.479 1.00 93.38 560 SER A N 1
ATOM 4468 C CA . SER A 1 560 ? 22.567 7.127 -18.622 1.00 93.38 560 SER A CA 1
ATOM 4469 C C . SER A 1 560 ? 22.047 5.735 -18.282 1.00 93.38 560 SER A C 1
ATOM 4471 O O . SER A 1 560 ? 20.891 5.582 -17.891 1.00 93.38 560 SER A O 1
ATOM 4473 N N . GLU A 1 561 ? 22.889 4.720 -18.432 1.00 96.44 561 GLU A N 1
ATOM 4474 C CA . GLU A 1 561 ? 22.523 3.327 -18.190 1.00 96.44 561 GLU A CA 1
ATOM 4475 C C . GLU A 1 561 ? 23.334 2.755 -17.035 1.00 96.44 561 GLU A C 1
ATOM 4477 O O . GLU A 1 561 ? 24.563 2.850 -17.014 1.00 96.44 561 GLU A O 1
ATOM 4482 N N . ARG A 1 562 ? 22.650 2.092 -16.105 1.00 97.56 562 ARG A N 1
ATOM 4483 C CA . ARG A 1 562 ? 23.276 1.314 -15.035 1.00 97.56 562 ARG A CA 1
ATOM 4484 C C . ARG A 1 562 ? 22.658 -0.073 -15.007 1.00 97.56 562 ARG A C 1
ATOM 4486 O O . ARG A 1 562 ? 21.446 -0.195 -14.894 1.00 97.56 562 ARG A O 1
ATOM 4493 N N . ASN A 1 563 ? 23.477 -1.120 -15.070 1.00 97.12 563 ASN A N 1
ATOM 4494 C CA . ASN A 1 563 ? 23.018 -2.516 -15.012 1.00 97.12 563 ASN A CA 1
ATOM 4495 C C . ASN A 1 563 ? 21.921 -2.840 -16.052 1.00 97.12 563 ASN A C 1
ATOM 4497 O O . ASN A 1 563 ? 20.882 -3.398 -15.716 1.00 97.12 563 ASN A O 1
ATOM 4501 N N . VAL A 1 564 ? 22.133 -2.462 -17.318 1.00 98.06 564 VAL A N 1
ATOM 4502 C CA . VAL A 1 564 ? 21.171 -2.715 -18.405 1.00 98.06 564 VAL A CA 1
ATOM 4503 C C . VAL A 1 564 ? 21.632 -3.885 -19.269 1.00 98.06 564 VAL A C 1
ATOM 4505 O O . VAL A 1 564 ? 22.707 -3.844 -19.868 1.00 98.06 564 VAL A O 1
ATOM 4508 N N . THR A 1 565 ? 20.801 -4.919 -19.377 1.00 97.62 565 THR A N 1
ATOM 4509 C CA . THR A 1 565 ? 21.053 -6.067 -20.258 1.00 97.62 565 THR A CA 1
ATOM 4510 C C . THR A 1 565 ? 20.430 -5.825 -21.626 1.00 97.62 565 THR A C 1
ATOM 4512 O O . THR A 1 565 ? 19.229 -5.596 -21.721 1.00 97.62 565 THR A O 1
ATOM 4515 N N . LYS A 1 566 ? 21.233 -5.919 -22.695 1.00 96.50 566 LYS A N 1
ATOM 4516 C CA . LYS A 1 566 ? 20.799 -5.681 -24.089 1.00 96.50 566 LYS A CA 1
ATOM 4517 C C . LYS A 1 566 ? 20.877 -6.902 -25.011 1.00 96.50 566 LYS A C 1
ATOM 4519 O O . LYS A 1 566 ? 20.730 -6.777 -26.223 1.00 96.50 566 LYS A O 1
ATOM 4524 N N . LYS A 1 567 ? 21.153 -8.081 -24.453 1.00 94.12 567 LYS A N 1
ATOM 4525 C CA . LYS A 1 567 ? 21.278 -9.348 -25.187 1.00 94.12 567 LYS A CA 1
ATOM 4526 C C . LYS A 1 567 ? 20.451 -10.437 -24.514 1.00 94.12 567 LYS A C 1
ATOM 4528 O O . LYS A 1 567 ? 20.266 -10.398 -23.302 1.00 94.12 567 LYS A O 1
ATOM 4533 N N . GLY A 1 568 ? 20.033 -11.420 -25.303 1.00 94.00 568 GLY A N 1
ATOM 4534 C CA . GLY A 1 568 ? 19.162 -12.510 -24.871 1.00 94.00 568 GLY A CA 1
ATOM 4535 C C . GLY A 1 568 ? 17.749 -12.348 -25.420 1.00 94.00 568 GLY A C 1
ATOM 4536 O O . GLY A 1 568 ? 17.447 -11.375 -26.105 1.00 94.00 568 GLY A O 1
ATOM 4537 N N . GLU A 1 569 ? 16.897 -13.316 -25.118 1.00 95.56 569 GLU A N 1
ATOM 4538 C CA . GLU A 1 569 ? 15.510 -13.360 -25.565 1.00 95.56 569 GLU A CA 1
ATOM 4539 C C . GLU A 1 569 ? 14.615 -13.519 -24.344 1.00 95.56 569 GLU A C 1
ATOM 4541 O O . GLU A 1 569 ? 14.754 -14.489 -23.603 1.00 95.56 569 GLU A O 1
ATOM 4546 N N . VAL A 1 570 ? 13.733 -12.544 -24.116 1.00 95.94 570 VAL A N 1
ATOM 4547 C CA . VAL A 1 570 ? 12.731 -12.639 -23.056 1.00 95.94 570 VAL A CA 1
ATOM 4548 C C . VAL A 1 570 ? 11.574 -13.485 -23.563 1.00 95.94 570 VAL A C 1
ATOM 4550 O O . VAL A 1 570 ? 10.947 -13.137 -24.563 1.00 95.94 570 VAL A O 1
ATOM 4553 N N . VAL A 1 571 ? 11.263 -14.554 -22.840 1.00 94.06 571 VAL A N 1
ATOM 4554 C CA . VAL A 1 571 ? 10.127 -15.433 -23.120 1.00 94.06 571 VAL A CA 1
ATOM 4555 C C . VAL A 1 571 ? 9.101 -15.282 -22.003 1.00 94.06 571 VAL A C 1
ATOM 4557 O O . VAL A 1 571 ? 9.431 -15.401 -20.820 1.00 94.06 571 VAL A O 1
ATOM 4560 N N . LEU A 1 572 ? 7.855 -15.002 -22.385 1.00 93.94 572 LEU A N 1
ATOM 4561 C CA . LEU A 1 572 ? 6.727 -14.924 -21.462 1.00 93.94 572 LEU A CA 1
ATOM 4562 C C . LEU A 1 572 ? 5.955 -16.244 -21.425 1.00 93.94 572 LEU A C 1
ATOM 4564 O O . LEU A 1 572 ? 5.909 -16.978 -22.412 1.00 93.94 572 LEU A O 1
ATOM 4568 N N . ARG A 1 573 ? 5.286 -16.506 -20.304 1.00 91.12 573 ARG A N 1
ATOM 4569 C CA . ARG A 1 573 ? 4.272 -17.549 -20.183 1.00 91.12 573 ARG A CA 1
ATOM 4570 C C . ARG A 1 573 ? 3.053 -17.155 -21.014 1.00 91.12 573 ARG A C 1
ATOM 4572 O O . ARG A 1 573 ? 2.274 -16.288 -20.614 1.00 91.12 573 ARG A O 1
ATOM 4579 N N . LEU A 1 574 ? 2.889 -17.803 -22.162 1.00 84.75 574 LEU A N 1
ATOM 4580 C CA . LEU A 1 574 ? 1.741 -17.654 -23.056 1.00 84.75 574 LEU A CA 1
ATOM 4581 C C . LEU A 1 574 ? 1.031 -19.003 -23.198 1.00 84.75 574 LEU A C 1
ATOM 4583 O O . LEU A 1 574 ? 1.687 -20.041 -23.171 1.00 84.75 574 LEU A O 1
ATOM 4587 N N . SER A 1 575 ? -0.293 -18.980 -23.357 1.00 68.00 575 SER A N 1
ATOM 4588 C CA . SER A 1 575 ? -1.093 -20.183 -23.639 1.00 68.00 575 SER A CA 1
ATOM 4589 C C . SER A 1 575 ? -0.979 -20.642 -25.097 1.00 68.00 575 SER A C 1
ATOM 4591 O O . SER A 1 575 ? -1.279 -21.788 -25.395 1.00 68.00 575 SER A O 1
ATOM 4593 N N . ASP A 1 576 ? -0.535 -19.757 -25.995 1.00 62.78 576 ASP A N 1
ATOM 4594 C CA . ASP A 1 576 ? -0.242 -20.063 -27.393 1.00 62.78 576 ASP A CA 1
ATOM 4595 C C . ASP A 1 576 ? 0.793 -19.060 -27.947 1.00 62.78 576 ASP A C 1
ATOM 4597 O O . ASP A 1 576 ? 0.855 -17.909 -27.498 1.00 62.78 576 ASP A O 1
ATOM 4601 N N . THR A 1 577 ? 1.616 -19.483 -28.909 1.00 55.81 577 THR A N 1
ATOM 4602 C CA . THR A 1 577 ? 2.542 -18.606 -29.645 1.00 55.81 577 THR A CA 1
ATOM 4603 C C . THR A 1 577 ? 2.157 -18.569 -31.119 1.00 55.81 577 THR A C 1
ATOM 4605 O O . THR A 1 577 ? 2.134 -19.613 -31.771 1.00 55.81 577 THR A O 1
ATOM 4608 N N . ASP A 1 578 ? 1.933 -17.357 -31.642 1.00 54.38 578 ASP A N 1
ATOM 4609 C CA . ASP A 1 578 ? 1.398 -17.066 -32.986 1.00 54.38 578 ASP A CA 1
ATOM 4610 C C . ASP A 1 578 ? 2.135 -17.782 -34.147 1.00 54.38 578 ASP A C 1
ATOM 4612 O O . ASP A 1 578 ? 1.542 -18.030 -35.196 1.00 54.38 578 ASP A O 1
ATOM 4616 N N . ASP A 1 579 ? 3.410 -18.150 -33.978 1.00 55.72 579 ASP A N 1
ATOM 4617 C CA . ASP A 1 579 ? 4.242 -18.653 -35.079 1.00 55.72 579 ASP A CA 1
ATOM 4618 C C . ASP A 1 579 ? 4.173 -20.179 -35.284 1.00 55.72 579 ASP A C 1
ATOM 4620 O O . ASP A 1 579 ? 4.473 -20.659 -36.383 1.00 55.72 579 ASP A O 1
ATOM 4624 N N . LYS A 1 580 ? 3.778 -20.951 -34.256 1.00 57.75 580 LYS A N 1
ATOM 4625 C CA . LYS A 1 580 ? 3.582 -22.419 -34.294 1.00 57.75 580 LYS A CA 1
ATOM 4626 C C . LYS A 1 580 ? 2.670 -22.851 -33.137 1.00 57.75 580 LYS A C 1
ATOM 4628 O O . LYS A 1 580 ? 3.198 -23.168 -32.068 1.00 57.75 580 LYS A O 1
ATOM 4633 N N . PRO A 1 581 ? 1.340 -22.892 -33.315 1.00 58.94 581 PRO A N 1
ATOM 4634 C CA . PRO A 1 581 ? 0.462 -23.146 -32.191 1.00 58.94 581 PRO A CA 1
ATOM 4635 C C . PRO A 1 581 ? 0.660 -24.558 -31.651 1.00 58.94 581 PRO A C 1
ATOM 4637 O O . PRO A 1 581 ? 0.449 -25.556 -32.348 1.00 58.94 581 PRO A O 1
ATOM 4640 N N . SER A 1 582 ? 1.104 -24.641 -30.400 1.00 58.91 582 SER A N 1
ATOM 4641 C CA . SER A 1 582 ? 1.088 -25.892 -29.658 1.00 58.91 582 SER A CA 1
ATOM 4642 C C . SER A 1 582 ? -0.337 -26.097 -29.176 1.00 58.91 582 SER A C 1
ATOM 4644 O O . SER A 1 582 ? -0.775 -25.432 -28.250 1.00 58.91 582 SER A O 1
ATOM 4646 N N . LEU A 1 583 ? -1.058 -27.038 -29.786 1.00 67.25 583 LEU A N 1
ATOM 4647 C CA . LEU A 1 583 ? -2.422 -27.385 -29.366 1.00 67.25 583 LEU A CA 1
ATOM 4648 C C . LEU A 1 583 ? -2.467 -28.152 -28.031 1.00 67.25 583 LEU A C 1
ATOM 4650 O O . LEU A 1 583 ? -3.544 -28.512 -27.569 1.00 67.25 583 LEU A O 1
ATOM 4654 N N . LEU A 1 584 ? -1.315 -28.452 -27.427 1.00 64.06 584 LEU A N 1
ATOM 4655 C CA . LEU A 1 584 ? -1.232 -29.073 -26.107 1.00 64.06 584 LEU A CA 1
ATOM 4656 C C . LEU A 1 584 ? -1.365 -27.995 -25.026 1.00 64.06 584 LEU A C 1
A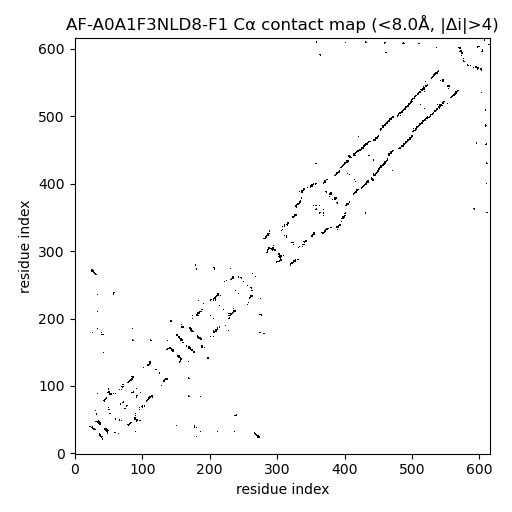TOM 4658 O O . LEU A 1 584 ? -0.550 -27.075 -24.997 1.00 64.06 584 LEU A O 1
ATOM 4662 N N . GLY A 1 585 ? -2.358 -28.137 -24.143 1.00 63.00 585 GLY A N 1
ATOM 4663 C CA . GLY A 1 585 ? -2.585 -27.241 -23.004 1.00 63.00 585 GLY A CA 1
ATOM 4664 C C . GLY A 1 585 ? -3.435 -26.003 -23.310 1.00 63.00 585 GLY A C 1
ATOM 4665 O O . GLY A 1 585 ? -3.650 -25.180 -22.428 1.00 63.00 585 GLY A O 1
ATOM 4666 N N . VAL A 1 586 ? -3.953 -25.853 -24.536 1.00 68.75 586 VAL A N 1
ATOM 4667 C CA . VAL A 1 586 ? -4.860 -24.739 -24.898 1.00 68.75 586 VAL A CA 1
ATOM 4668 C C . VAL A 1 586 ? -6.240 -24.843 -24.236 1.00 68.75 586 VAL A C 1
ATOM 4670 O O . VAL A 1 586 ? -6.986 -23.867 -24.200 1.00 68.75 586 VAL A O 1
ATOM 4673 N N . ASP A 1 587 ? -6.589 -26.028 -23.737 1.00 73.12 587 ASP A N 1
ATOM 4674 C CA . ASP A 1 587 ? -7.780 -26.326 -22.943 1.00 73.12 587 ASP A CA 1
ATOM 4675 C C . ASP A 1 587 ? -7.560 -26.142 -21.431 1.00 73.12 587 ASP A C 1
ATOM 4677 O O . ASP A 1 587 ? -8.522 -26.199 -20.660 1.00 73.12 587 ASP A O 1
ATOM 4681 N N . GLU A 1 588 ? -6.321 -25.888 -20.998 1.00 80.12 588 GLU A N 1
ATOM 4682 C CA . GLU A 1 588 ? -5.997 -25.629 -19.598 1.00 80.12 588 GLU A CA 1
ATOM 4683 C C . GLU A 1 588 ? -6.329 -24.176 -19.200 1.00 80.12 588 GLU A C 1
ATOM 4685 O O . GLU A 1 588 ? -6.243 -23.252 -20.019 1.00 80.12 588 GLU A O 1
ATOM 4690 N N . PRO A 1 589 ? -6.696 -23.928 -17.928 1.00 82.62 589 PRO A N 1
ATOM 4691 C CA . PRO A 1 589 ? -6.858 -22.573 -17.412 1.00 82.62 589 PRO A CA 1
ATOM 4692 C C . PRO A 1 589 ? -5.582 -21.737 -17.562 1.00 82.62 589 PRO A C 1
ATOM 4694 O O . PRO A 1 589 ? -4.468 -22.263 -17.578 1.00 82.62 589 PRO A O 1
ATOM 4697 N N . LEU A 1 590 ? -5.731 -20.408 -17.591 1.00 87.62 590 LEU A N 1
ATOM 4698 C CA . LEU A 1 590 ? -4.572 -19.516 -17.595 1.00 87.62 590 LEU A CA 1
ATOM 4699 C C . LEU A 1 590 ? -3.686 -19.794 -16.367 1.00 87.62 590 LEU A C 1
ATOM 4701 O O . LEU A 1 590 ? -4.194 -19.787 -15.240 1.00 87.62 590 LEU A O 1
ATOM 4705 N N . PRO A 1 591 ? -2.370 -19.992 -16.553 1.00 89.56 591 PRO A N 1
ATOM 4706 C CA . PRO A 1 591 ? -1.466 -20.222 -15.438 1.00 89.56 591 PRO A CA 1
ATOM 4707 C C . PRO A 1 591 ? -1.338 -18.962 -14.573 1.00 89.56 591 PRO A C 1
ATOM 4709 O O . PRO A 1 591 ? -1.521 -17.840 -15.046 1.00 89.56 591 PRO A O 1
ATOM 4712 N N . VAL A 1 592 ? -0.997 -19.136 -13.293 1.00 90.19 592 VAL A N 1
ATOM 4713 C CA . VAL A 1 592 ? -0.854 -18.023 -12.331 1.00 90.19 592 VAL A CA 1
ATOM 4714 C C . VAL A 1 592 ? 0.168 -16.991 -12.811 1.00 90.19 592 VAL A C 1
ATOM 4716 O O . VAL A 1 592 ? -0.068 -15.792 -12.699 1.00 90.19 592 VAL A O 1
ATOM 4719 N N . ASP A 1 593 ? 1.266 -17.443 -13.410 1.00 89.50 593 ASP A N 1
ATOM 4720 C CA . ASP A 1 593 ? 2.326 -16.612 -13.980 1.00 89.50 593 ASP A CA 1
ATOM 4721 C C . ASP A 1 593 ? 2.039 -16.182 -15.436 1.00 89.50 593 ASP A C 1
ATOM 4723 O O . ASP A 1 593 ? 2.960 -15.797 -16.153 1.00 89.50 593 ASP A O 1
ATOM 4727 N N . TYR A 1 594 ? 0.785 -16.214 -15.910 1.00 92.00 594 TYR A N 1
ATOM 4728 C CA . TYR A 1 594 ? 0.419 -15.756 -17.259 1.00 92.00 594 TYR A CA 1
ATOM 4729 C C . TYR A 1 594 ? 0.968 -14.346 -17.553 1.00 92.00 594 TYR A C 1
ATOM 4731 O O . TYR A 1 594 ? 0.860 -13.438 -16.727 1.00 92.00 594 TYR A O 1
ATOM 4739 N N . LEU A 1 595 ? 1.575 -14.172 -18.735 1.00 94.38 595 LEU A N 1
ATOM 4740 C CA . LEU A 1 595 ? 2.306 -12.969 -19.176 1.00 94.38 595 LEU A CA 1
ATOM 4741 C C . LEU A 1 595 ? 3.527 -12.572 -18.330 1.00 94.38 595 LEU A C 1
ATOM 4743 O O . LEU A 1 595 ? 4.076 -11.488 -18.535 1.00 94.38 595 LEU A O 1
ATOM 4747 N N . HIS A 1 596 ? 3.997 -13.439 -17.435 1.00 95.31 596 HIS A N 1
ATOM 4748 C CA . HIS A 1 596 ? 5.260 -13.246 -16.726 1.00 95.31 596 HIS A CA 1
ATOM 4749 C C . HIS A 1 596 ? 6.394 -13.973 -17.427 1.00 95.31 596 HIS A C 1
ATOM 4751 O O . HIS A 1 596 ? 6.187 -14.865 -18.249 1.00 95.31 596 HIS A O 1
ATOM 4757 N N . VAL A 1 597 ? 7.615 -13.560 -17.111 1.00 95.19 597 VAL A N 1
ATOM 4758 C CA . VAL A 1 597 ? 8.824 -14.196 -17.625 1.00 95.19 597 VAL A CA 1
ATOM 4759 C C . VAL A 1 597 ? 8.912 -15.629 -17.098 1.00 95.19 597 VAL A C 1
ATOM 4761 O O . VAL A 1 597 ? 8.653 -15.864 -15.922 1.00 95.19 597 VAL A O 1
ATOM 4764 N N . ILE A 1 598 ? 9.279 -16.585 -17.953 1.00 92.69 598 ILE A N 1
ATOM 4765 C CA . ILE A 1 598 ? 9.438 -17.993 -17.547 1.00 92.69 598 ILE A CA 1
ATOM 4766 C C . ILE A 1 598 ? 10.831 -18.272 -16.952 1.00 92.69 598 ILE A C 1
ATOM 4768 O O . ILE A 1 598 ? 11.793 -17.570 -17.287 1.00 92.69 598 ILE A O 1
ATOM 4772 N N . PRO A 1 599 ? 10.993 -19.328 -16.128 1.00 92.25 599 PRO A N 1
ATOM 4773 C CA . PRO A 1 599 ? 12.303 -19.749 -15.641 1.00 92.25 599 PRO A CA 1
ATOM 4774 C C . PRO A 1 599 ? 13.320 -19.940 -16.775 1.00 92.25 599 PRO A C 1
ATOM 4776 O O . PRO A 1 599 ? 13.012 -20.528 -17.810 1.00 92.25 599 PRO A O 1
ATOM 4779 N N . GLY A 1 600 ? 14.544 -19.446 -16.574 1.00 91.31 600 GLY A N 1
ATOM 4780 C CA . GLY A 1 600 ? 15.629 -19.518 -17.563 1.00 91.31 600 GLY A CA 1
ATOM 4781 C C . GLY A 1 600 ? 15.637 -18.392 -18.604 1.00 91.31 600 GLY A C 1
ATOM 4782 O O . GLY A 1 600 ? 16.649 -18.205 -19.277 1.00 91.31 600 GLY A O 1
ATOM 4783 N N . SER A 1 601 ? 14.568 -17.597 -18.703 1.00 94.50 601 SER A N 1
ATOM 4784 C CA . SER A 1 601 ? 14.554 -16.380 -19.517 1.00 94.50 601 SER A CA 1
ATOM 4785 C C . SER A 1 601 ? 15.214 -15.201 -18.770 1.00 94.50 601 SER A C 1
ATOM 4787 O O . SER A 1 601 ? 15.028 -15.063 -17.554 1.00 94.50 601 SER A O 1
ATOM 4789 N N . PRO A 1 602 ? 15.955 -14.301 -19.454 1.00 94.25 602 PRO A N 1
ATOM 4790 C CA . PRO A 1 602 ? 16.470 -13.069 -18.862 1.00 94.25 602 PRO A CA 1
ATOM 4791 C C . PRO A 1 602 ? 15.371 -12.268 -18.157 1.00 94.25 602 PRO A C 1
ATOM 4793 O O . PRO A 1 602 ? 14.279 -12.088 -18.691 1.00 94.25 602 PRO A O 1
ATOM 4796 N N . GLY A 1 603 ? 15.673 -11.777 -16.955 1.00 92.06 603 GLY A N 1
ATOM 4797 C CA . GLY A 1 603 ? 14.744 -10.987 -16.147 1.00 92.06 603 GLY A CA 1
ATOM 4798 C C . GLY A 1 603 ? 13.785 -11.789 -15.265 1.00 92.06 603 GLY A C 1
ATOM 4799 O O . GLY A 1 603 ? 13.127 -11.180 -14.428 1.00 92.06 603 GLY A O 1
ATOM 4800 N N . TYR A 1 604 ? 13.760 -13.126 -15.355 1.00 93.69 604 TYR A N 1
ATOM 4801 C CA . TYR A 1 604 ? 12.947 -13.975 -14.467 1.00 93.69 604 TYR A CA 1
ATOM 4802 C C . TYR A 1 604 ? 13.174 -13.658 -12.980 1.00 93.69 604 TYR A C 1
ATOM 4804 O O . TYR A 1 604 ? 12.238 -13.539 -12.194 1.00 93.69 604 TYR A O 1
ATOM 4812 N N . GLU A 1 605 ? 14.433 -13.438 -12.600 1.00 90.94 605 GLU A N 1
ATOM 4813 C CA . GLU A 1 605 ? 14.799 -13.220 -11.204 1.00 90.94 605 GLU A CA 1
ATOM 4814 C C . GLU A 1 605 ? 14.510 -11.793 -10.691 1.00 90.94 605 GLU A C 1
ATOM 4816 O O . GLU A 1 605 ? 14.591 -11.555 -9.486 1.00 90.94 605 GLU A O 1
ATOM 4821 N N . MET A 1 606 ? 14.159 -10.849 -11.574 1.00 90.94 606 MET A N 1
ATOM 4822 C CA . MET A 1 606 ? 14.020 -9.424 -11.232 1.00 90.94 606 MET A CA 1
ATOM 4823 C C . MET A 1 606 ? 12.744 -9.081 -10.465 1.00 90.94 606 MET A C 1
ATOM 4825 O O . MET A 1 606 ? 12.658 -7.991 -9.905 1.00 90.94 606 MET A O 1
ATOM 4829 N N . GLY A 1 607 ? 11.752 -9.976 -10.461 1.00 89.50 607 GLY A N 1
ATOM 4830 C CA . GLY A 1 607 ? 10.458 -9.712 -9.825 1.00 89.50 607 GLY A CA 1
ATOM 4831 C C . GLY A 1 607 ? 9.622 -8.643 -10.538 1.00 89.50 607 GLY A C 1
ATOM 4832 O O . GLY A 1 607 ? 8.724 -8.084 -9.930 1.00 89.50 607 GLY A O 1
ATOM 4833 N N . ALA A 1 608 ? 9.908 -8.344 -11.810 1.00 95.38 608 ALA A N 1
ATOM 4834 C CA . ALA A 1 608 ? 9.059 -7.465 -12.606 1.00 95.38 608 ALA A CA 1
ATOM 4835 C C . ALA A 1 608 ? 7.765 -8.188 -13.023 1.00 95.38 608 ALA A C 1
ATOM 4837 O O . ALA A 1 608 ? 7.801 -9.368 -13.377 1.00 95.38 608 ALA A O 1
ATOM 4838 N N . GLY A 1 609 ? 6.639 -7.477 -13.039 1.00 97.25 609 GLY A N 1
ATOM 4839 C CA . GLY A 1 609 ? 5.313 -8.029 -13.340 1.00 97.25 609 GLY A CA 1
ATOM 4840 C C . GLY A 1 609 ? 4.289 -7.630 -12.283 1.00 97.25 609 GLY A C 1
ATOM 4841 O O . GLY A 1 609 ? 4.530 -6.687 -11.548 1.00 97.25 609 GLY A O 1
ATOM 4842 N N . ILE A 1 610 ? 3.152 -8.322 -12.187 1.00 97.31 610 ILE A N 1
ATOM 4843 C CA . ILE A 1 610 ? 2.072 -7.937 -11.253 1.00 97.31 610 ILE A CA 1
ATOM 4844 C C . ILE A 1 610 ? 2.274 -8.425 -9.813 1.00 97.31 610 ILE A C 1
ATOM 4846 O O . ILE A 1 610 ? 1.494 -8.050 -8.942 1.00 97.31 610 ILE A O 1
ATOM 4850 N N . PHE A 1 611 ? 3.280 -9.258 -9.548 1.00 93.81 611 PHE A N 1
ATOM 4851 C CA . PHE A 1 611 ? 3.549 -9.824 -8.224 1.00 93.81 611 PHE A CA 1
ATOM 4852 C C . PHE A 1 611 ? 4.718 -9.110 -7.552 1.00 93.81 611 PHE A C 1
ATOM 4854 O O . PHE A 1 611 ? 5.809 -9.066 -8.118 1.00 93.81 611 PHE A O 1
ATOM 4861 N N . LYS A 1 612 ? 4.519 -8.617 -6.328 1.00 87.12 612 LYS A N 1
ATOM 4862 C CA . LYS A 1 612 ? 5.592 -8.036 -5.499 1.00 87.12 612 LYS A CA 1
ATOM 4863 C C . LYS A 1 612 ? 6.360 -9.109 -4.740 1.00 87.12 612 LYS A C 1
ATOM 4865 O O . LYS A 1 612 ? 7.504 -8.909 -4.324 1.00 87.12 612 LYS A O 1
ATOM 4870 N N . HIS A 1 613 ? 5.729 -10.262 -4.547 1.00 81.94 613 HIS A N 1
ATOM 4871 C CA . HIS A 1 613 ? 6.327 -11.439 -3.943 1.00 81.94 613 HIS A CA 1
ATOM 4872 C C . HIS A 1 613 ? 6.251 -12.600 -4.926 1.00 81.94 613 HIS A C 1
ATOM 4874 O O . HIS A 1 613 ? 5.221 -12.832 -5.552 1.00 81.94 613 HIS A O 1
ATOM 4880 N N . ARG A 1 614 ? 7.334 -13.373 -5.061 1.00 67.94 614 ARG A N 1
ATOM 4881 C CA . ARG A 1 614 ? 7.284 -14.566 -5.912 1.00 67.94 614 ARG A CA 1
ATOM 4882 C C . ARG A 1 614 ? 6.227 -15.531 -5.385 1.00 67.94 614 ARG A C 1
ATOM 4884 O O . ARG A 1 614 ? 6.313 -15.977 -4.241 1.00 67.94 614 ARG A O 1
ATOM 4891 N N . LYS A 1 615 ? 5.267 -15.868 -6.244 1.00 60.28 615 LYS A N 1
ATOM 4892 C CA . LYS A 1 615 ? 4.371 -17.009 -6.053 1.00 60.28 615 LYS A CA 1
ATOM 4893 C C . LYS A 1 615 ? 5.230 -18.280 -6.082 1.00 60.28 615 LYS A C 1
ATOM 4895 O O . LYS A 1 615 ? 6.014 -18.450 -7.016 1.00 60.28 615 LYS A O 1
ATOM 4900 N N . GLN A 1 616 ? 5.155 -19.080 -5.016 1.00 48.38 616 GLN A N 1
ATOM 4901 C CA . GLN A 1 616 ? 5.831 -20.381 -4.925 1.00 48.38 616 GLN A CA 1
ATOM 4902 C C . GLN A 1 616 ? 5.150 -21.423 -5.800 1.00 48.38 616 GLN A C 1
ATOM 4904 O O . GLN A 1 616 ? 3.901 -21.363 -5.897 1.00 48.38 616 GLN A O 1
#

Sequence (616 aa):
MKLNLIYIFFTFILINNGILYGNNTISVTYIANCGFLVEIDDQKIIIDGLFKLGHKRYPTPDTSTQRLLVSNQYPFDNINLILVSHTHEDHFDNEMVLTCMLNNPSAKLICPQQVIDSLSENETIYNKIKTRIIGCTPDTFTSQLIHIGSIEIHACRLAHPGERYKDTQNIAFLISVNGKSVFHSGDADPFQIDKYTGIKISELNPDIGLINEDFGKIENAGCTREFINAKYNVAMHFPDYVAIGWLDSFKDKPDLFLNPFIFTKKMQKKVFNSSQGKATTAQTLYVDSNTGDDKNPGTKEAPVFSINKAAEILRKRDNDIYTIKINPGIYILDHHVPIATEKDMTDKCILIEASVLPDDPTWIPEKMPVITSRATKGEFPANYHWVVSLLVDESHIIIRGIKFHGYFYPNARYFPVARFNKTKTDLLVDQCLFVGETNSSQIQAGIIANGDEVKIDHCVFYKVRNTVVFFQDSGNGIKTGNGITNSIIFGSNQAVWTSYPDKDFKFENNIVSNCRYVWAKSYFNTSKSYSVNNCIIVNNQYYKGVADTVRLQPGEFEISERNVTKKGEVVLRLSDTDDKPSLLGVDEPLPVDYLHVIPGSPGYEMGAGIFKHRKQ

Secondary structure (DSSP, 8-state):
------------------------EEEEEEEETTEEEEEETTEEEEES-B-S--TTTS----HHHHHHHHTT-TTS-S--EEE-----TTTB-HHHHHHHHHH-TT-EEEE-HHHHHHHHTSHHHHHHHGGGEEE--PPTT-EEEEEETTEEEEEEE-PPSSGGGTT---EEEEEEETTEEEEE-TT--GGGGGG--S--HHHH--SEEEE-TTTTSGGGHHHHHHHT--SEEEE-S--HHHHHHHGGGGTT-TTSSSS-EE--STT-EEEEE----S----PEEEE-TTT--TTS---SSS-BS-HHHHHHHHH-TTS---EEEE-SSEEEESS-EEE--SS--TT--EEEEESS-TTSTT--GGGS-EEEE-PPTTSSSGGGTEEEEEEE-SSSEEEES-EEEPB-STT-EEEEEEE--SS---EEEES-EEE--SSSSB-SEEEEE-SS-EEEES-EEES-SEEEEE--SS-SS---S-EEES-EEES-SEEEEESS--TT-EEES-EEES-SEEEEEETT----EEEEEEEEEES-SEEEEEE-SS-EEE---EEEEEEEE-SS---B--S--TTS---SSTTSPPPTTTTSBPTTSTTGGGT-SS-SS---

Nearest PDB structures (foldseek):
  4qn9-assembly1_A  TM=7.116E-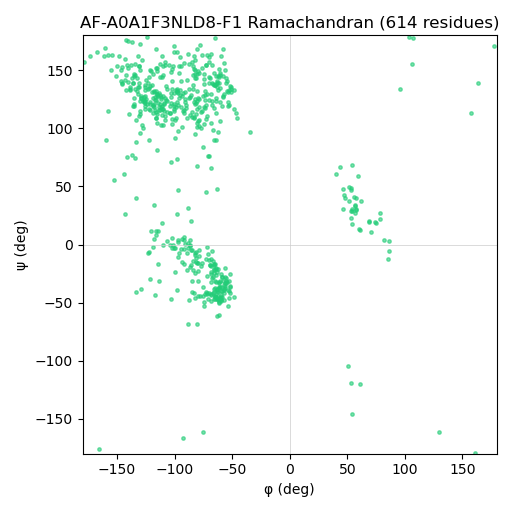01  e=1.690E-07  Homo sapiens
  8pc4-assembly1_A  TM=6.908E-01  e=8.732E-08  Homo sapiens
  4jo0-assembly1_A  TM=5.597E-01  e=3.454E-06  Streptomyces venezuelae
  6kqt-assembly1_A  TM=4.724E-01  e=8.070E-06  Eubacterium ramulus ATCC 29099
  5bpd-assembly1_C  TM=4.039E-01  e=6.947E-01  Pyrococcus furiosus